Protein AF-A0A838EEY4-F1 (afdb_monomer)

Nearest PDB structures (foldseek):
  3kzc-assembly1_A  TM=4.307E-01  e=9.245E-01  Xanthomonas campestris pv. campestris str. ATCC 33913
  1xw8-assembly1_A-2  TM=2.818E-01  e=2.802E+00  Escherichia coli

Radius of gyration: 20.47 Å; Cα contacts (8 Å, |Δi|>4): 820; chains: 1; bounding box: 54×40×60 Å

Structure (mmCIF, N/CA/C/O backbone):
data_AF-A0A838EEY4-F1
#
_entry.id   AF-A0A838EEY4-F1
#
loop_
_atom_site.group_PDB
_atom_site.id
_atom_site.type_symbol
_atom_site.label_atom_id
_atom_site.label_alt_id
_atom_site.label_comp_id
_atom_site.label_asym_id
_atom_site.label_entity_id
_atom_site.label_seq_id
_atom_site.pdbx_PDB_ins_code
_atom_site.Cartn_x
_atom_site.Cartn_y
_atom_site.Cartn_z
_atom_site.occupancy
_atom_site.B_iso_or_equiv
_atom_site.auth_seq_id
_atom_site.auth_comp_id
_atom_site.auth_asym_id
_atom_site.auth_atom_id
_atom_site.pdbx_PDB_model_num
ATOM 1 N N . MET A 1 1 ? -8.407 14.289 23.087 1.00 26.11 1 MET A N 1
ATOM 2 C CA . MET A 1 1 ? -9.103 13.264 23.896 1.00 26.11 1 MET A CA 1
ATOM 3 C C . MET A 1 1 ? -9.231 12.006 23.055 1.00 26.11 1 MET A C 1
ATOM 5 O O . MET A 1 1 ? -9.916 12.038 22.039 1.00 26.11 1 MET A O 1
ATOM 9 N N . LEU A 1 2 ? -8.521 10.939 23.424 1.00 30.92 2 LEU A N 1
ATOM 10 C CA . LEU A 1 2 ? -8.690 9.616 22.824 1.00 30.92 2 LEU A CA 1
ATOM 11 C C . LEU A 1 2 ? -10.048 9.083 23.293 1.00 30.92 2 LEU A C 1
ATOM 13 O O . LEU A 1 2 ? -10.166 8.633 24.428 1.00 30.92 2 LEU A O 1
ATOM 17 N N . GLY A 1 3 ? -11.086 9.227 22.466 1.00 36.06 3 GLY A N 1
ATOM 18 C CA . GLY A 1 3 ? -12.377 8.601 22.741 1.00 36.06 3 GLY A CA 1
ATOM 19 C C . GLY A 1 3 ? -12.169 7.103 22.946 1.00 36.06 3 GLY A C 1
ATOM 20 O O . GLY A 1 3 ? -11.473 6.467 22.152 1.00 36.06 3 GLY A O 1
ATOM 21 N N . THR A 1 4 ? -12.720 6.561 24.029 1.00 39.78 4 THR A N 1
ATOM 22 C CA . THR A 1 4 ? -12.749 5.121 24.285 1.00 39.78 4 THR A CA 1
ATOM 23 C C . THR A 1 4 ? -13.352 4.437 23.062 1.00 39.78 4 THR A C 1
ATOM 25 O O . THR A 1 4 ? -14.473 4.759 22.664 1.00 39.78 4 THR A O 1
ATOM 28 N N . ARG A 1 5 ? -12.575 3.565 22.409 1.00 52.69 5 ARG A N 1
ATOM 29 C CA . ARG A 1 5 ? -13.088 2.743 21.310 1.00 52.69 5 ARG A CA 1
ATOM 30 C C . ARG A 1 5 ? -14.235 1.885 21.864 1.00 52.69 5 ARG A C 1
ATOM 32 O O . ARG A 1 5 ? -14.107 1.429 22.999 1.00 52.69 5 ARG A O 1
ATOM 39 N N . PRO A 1 6 ? -15.343 1.717 21.126 1.00 57.81 6 PRO A N 1
ATOM 40 C CA . PRO A 1 6 ? -16.429 0.849 21.564 1.00 57.81 6 PRO A CA 1
ATOM 41 C C . PRO A 1 6 ? -15.918 -0.582 21.779 1.00 57.81 6 PRO A C 1
ATOM 43 O O . PRO A 1 6 ? -14.973 -1.009 21.116 1.00 57.81 6 PRO A O 1
ATOM 46 N N . ASP A 1 7 ? -16.557 -1.321 22.689 1.00 64.19 7 ASP A N 1
ATOM 47 C CA . ASP A 1 7 ? -16.188 -2.709 23.013 1.00 64.19 7 ASP A CA 1
ATOM 48 C C . ASP A 1 7 ? -16.357 -3.664 21.815 1.00 64.19 7 ASP A C 1
ATOM 50 O O . ASP A 1 7 ? -15.812 -4.765 21.797 1.00 64.19 7 ASP A O 1
ATOM 54 N N . THR A 1 8 ? -17.129 -3.267 20.801 1.00 78.31 8 THR A N 1
ATOM 55 C CA . THR A 1 8 ? -17.338 -4.008 19.552 1.00 78.31 8 THR A CA 1
ATOM 56 C C . THR A 1 8 ? -17.233 -3.041 18.377 1.00 78.31 8 THR A C 1
ATOM 58 O O . THR A 1 8 ? -17.878 -1.993 18.385 1.00 78.31 8 THR A O 1
ATOM 61 N N . ASP A 1 9 ? -16.387 -3.369 17.398 1.00 86.19 9 ASP A N 1
ATOM 62 C CA . ASP A 1 9 ? -16.209 -2.568 16.179 1.00 86.19 9 ASP A CA 1
ATOM 63 C C . ASP A 1 9 ? -17.251 -2.932 15.108 1.00 86.19 9 ASP A C 1
ATOM 65 O O . ASP A 1 9 ? -17.908 -3.972 15.180 1.00 86.19 9 ASP A O 1
ATOM 69 N N . THR A 1 10 ? -17.381 -2.098 14.081 1.00 95.31 10 THR A N 1
ATOM 70 C CA . THR A 1 10 ? -18.202 -2.387 12.900 1.00 95.31 10 THR A CA 1
ATOM 71 C C . THR A 1 10 ? -17.293 -2.592 11.697 1.00 95.31 10 THR A C 1
ATOM 73 O O . THR A 1 10 ? -16.528 -1.697 11.336 1.00 95.31 10 THR A O 1
ATOM 76 N N . ILE A 1 11 ? -17.391 -3.762 11.063 1.00 97.62 11 ILE A N 1
ATOM 77 C CA . ILE A 1 11 ? -16.698 -4.066 9.810 1.00 97.62 11 ILE A CA 1
ATOM 78 C C . ILE A 1 11 ? -17.708 -4.063 8.669 1.00 97.62 11 ILE A C 1
ATOM 80 O O . ILE A 1 11 ? -18.574 -4.933 8.593 1.00 97.62 11 ILE A O 1
ATOM 84 N N . ALA A 1 12 ? -17.577 -3.099 7.768 1.00 98.31 12 ALA A N 1
ATOM 85 C CA . ALA A 1 12 ? -18.388 -3.014 6.564 1.00 98.31 12 ALA A CA 1
ATOM 86 C C . ALA A 1 12 ? -17.716 -3.752 5.405 1.00 98.31 12 ALA A C 1
ATOM 88 O O . ALA A 1 12 ? -16.513 -3.599 5.181 1.00 98.31 12 ALA A O 1
ATOM 89 N N . ILE A 1 13 ? -18.492 -4.539 4.662 1.00 98.38 13 ILE A N 1
ATOM 90 C CA . ILE A 1 13 ? -18.047 -5.248 3.459 1.00 98.38 13 ILE A CA 1
ATOM 91 C C . ILE A 1 13 ? -18.975 -4.858 2.310 1.00 98.38 13 ILE A C 1
ATOM 93 O O . ILE A 1 13 ? -20.193 -4.962 2.428 1.00 98.38 13 ILE A O 1
ATOM 97 N N . THR A 1 14 ? -18.413 -4.407 1.190 1.00 98.25 14 THR A N 1
ATOM 98 C CA . THR A 1 14 ? -19.191 -3.985 0.012 1.00 98.25 14 THR A CA 1
ATOM 99 C C . THR A 1 14 ? -18.529 -4.474 -1.273 1.00 98.25 14 THR A C 1
ATOM 101 O O . THR A 1 14 ? -17.308 -4.395 -1.421 1.00 98.25 14 THR A O 1
ATOM 104 N N . ARG A 1 15 ? -19.319 -4.987 -2.218 1.00 98.19 15 ARG A N 1
ATOM 105 C CA . ARG A 1 15 ? -18.861 -5.393 -3.551 1.00 98.19 15 ARG A CA 1
ATOM 106 C C . ARG A 1 15 ? -18.665 -4.176 -4.451 1.00 98.19 15 ARG A C 1
ATOM 108 O O . ARG A 1 15 ? -19.440 -3.228 -4.399 1.00 98.19 15 ARG A O 1
ATOM 115 N N . THR A 1 16 ? -17.659 -4.236 -5.322 1.00 97.69 16 THR A N 1
ATOM 116 C CA . THR A 1 16 ? -17.300 -3.143 -6.253 1.00 97.69 16 THR A CA 1
ATOM 117 C C . THR A 1 16 ? -17.858 -3.328 -7.665 1.00 97.69 16 THR A C 1
ATOM 119 O O . THR A 1 16 ? -17.325 -2.760 -8.616 1.00 97.69 16 THR A O 1
ATOM 122 N N . PHE A 1 17 ? -18.891 -4.158 -7.834 1.00 96.00 17 PHE A N 1
ATOM 123 C CA . PHE A 1 17 ? -19.414 -4.532 -9.155 1.00 96.00 17 PHE A CA 1
ATOM 124 C C . PHE A 1 17 ? -20.010 -3.362 -9.946 1.00 96.00 17 PHE A C 1
ATOM 126 O O . PHE A 1 17 ? -20.038 -3.401 -11.172 1.00 96.00 17 PHE A O 1
ATOM 133 N N . ASP A 1 18 ? -20.482 -2.336 -9.250 1.00 95.25 18 ASP A N 1
ATOM 134 C CA . ASP A 1 18 ? -21.030 -1.099 -9.804 1.00 95.25 18 ASP A CA 1
ATOM 135 C C . ASP A 1 18 ? -20.002 0.041 -9.877 1.00 95.25 18 ASP A C 1
ATOM 137 O O . ASP A 1 18 ? -20.322 1.140 -10.320 1.00 95.25 18 ASP A O 1
ATOM 141 N N . GLY A 1 19 ? -18.753 -0.231 -9.492 1.00 97.62 19 GLY A N 1
ATOM 142 C CA . GLY A 1 19 ? -17.662 0.733 -9.475 1.00 97.62 19 GLY A CA 1
ATOM 143 C C . GLY A 1 19 ? -17.020 0.862 -8.097 1.00 97.62 19 GLY A C 1
ATOM 144 O O . GLY A 1 19 ? -17.647 0.675 -7.058 1.00 97.62 19 GLY A O 1
ATOM 145 N N . ILE A 1 20 ? -15.727 1.192 -8.087 1.00 98.31 20 ILE A N 1
ATOM 146 C CA . ILE A 1 20 ? -14.964 1.363 -6.842 1.00 98.31 20 ILE A CA 1
ATOM 147 C C . ILE A 1 20 ? -15.422 2.620 -6.087 1.00 98.31 20 ILE A C 1
ATOM 149 O O . ILE A 1 20 ? -15.474 2.589 -4.863 1.00 98.31 20 ILE A O 1
ATOM 153 N N . GLU A 1 21 ? -15.763 3.700 -6.799 1.00 98.50 21 GLU A N 1
ATOM 154 C CA . GLU A 1 21 ? -16.207 4.966 -6.191 1.00 98.50 21 GLU A CA 1
ATOM 155 C C . GLU A 1 21 ? -17.541 4.784 -5.451 1.00 98.50 21 GLU A C 1
ATOM 157 O O . GLU A 1 21 ? -17.619 5.031 -4.251 1.00 98.50 21 GLU A O 1
ATOM 162 N N . GLU A 1 22 ? -18.552 4.222 -6.121 1.00 98.31 22 GLU A N 1
ATOM 163 C CA . GLU A 1 22 ? -19.868 3.945 -5.525 1.00 98.31 22 GLU A CA 1
ATOM 164 C C . GLU A 1 22 ? -19.777 3.000 -4.318 1.00 98.31 22 GLU A C 1
ATOM 166 O O . GLU A 1 22 ? -20.381 3.236 -3.268 1.00 98.31 22 GLU A O 1
ATOM 171 N N . ALA A 1 23 ? -18.961 1.948 -4.428 1.00 98.50 23 ALA A N 1
ATOM 172 C CA . ALA A 1 23 ? -18.701 1.044 -3.316 1.00 98.50 23 ALA A CA 1
ATOM 173 C C . ALA A 1 23 ? -17.997 1.738 -2.141 1.00 98.50 23 ALA A C 1
ATOM 175 O O . ALA A 1 23 ? -18.271 1.405 -0.987 1.00 98.50 23 ALA A O 1
ATOM 176 N N . ALA A 1 24 ? -17.107 2.698 -2.410 1.00 98.62 24 ALA A N 1
ATOM 177 C CA . ALA A 1 24 ? -16.417 3.455 -1.374 1.00 98.62 24 ALA A CA 1
ATOM 178 C C . ALA A 1 24 ? -17.385 4.363 -0.598 1.00 98.62 24 ALA A C 1
ATOM 180 O O . ALA A 1 24 ? -17.347 4.356 0.632 1.00 98.62 24 ALA A O 1
ATOM 181 N N . HIS A 1 25 ? -18.298 5.068 -1.274 1.00 98.31 25 HIS A N 1
ATOM 182 C CA . HIS A 1 25 ? -19.333 5.864 -0.599 1.00 98.31 25 HIS A CA 1
ATOM 183 C C . HIS A 1 25 ? -20.203 4.991 0.316 1.00 98.31 25 HIS A C 1
ATOM 185 O O . HIS A 1 25 ? -20.358 5.289 1.501 1.00 98.31 25 HIS A O 1
ATOM 191 N N . ARG A 1 26 ? -20.681 3.842 -0.184 1.00 98.12 26 ARG A N 1
ATOM 192 C CA . ARG A 1 26 ? -21.495 2.910 0.614 1.00 98.12 26 ARG A CA 1
ATOM 193 C C . ARG A 1 26 ? -20.750 2.319 1.803 1.00 98.12 26 ARG A C 1
ATOM 195 O O . ARG A 1 26 ? -21.304 2.261 2.897 1.00 98.12 26 ARG A O 1
ATOM 202 N N . VAL A 1 27 ? -19.509 1.862 1.616 1.00 98.44 27 VAL A N 1
ATOM 203 C CA . VAL A 1 27 ? -18.754 1.230 2.710 1.00 98.44 27 VAL A CA 1
ATOM 204 C C . VAL A 1 27 ? -18.425 2.246 3.811 1.00 98.44 27 VAL A C 1
ATOM 206 O O . VAL A 1 27 ? -18.395 1.889 4.987 1.00 98.44 27 VAL A O 1
ATOM 209 N N . ILE A 1 28 ? -18.238 3.522 3.448 1.00 98.44 28 ILE A N 1
ATOM 210 C CA . ILE A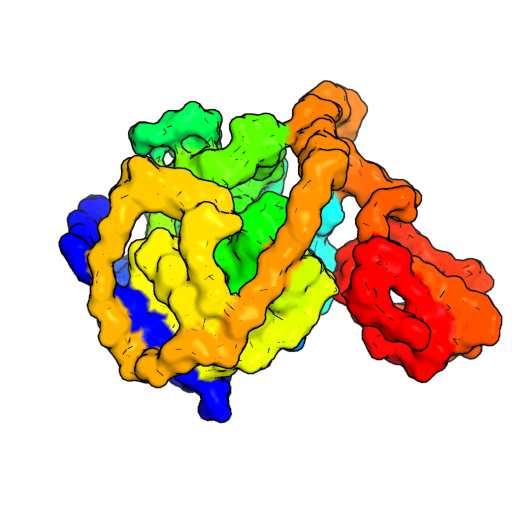 1 28 ? -18.068 4.636 4.388 1.00 98.44 28 ILE A CA 1
ATOM 211 C C . ILE A 1 28 ? -19.387 4.954 5.101 1.00 98.44 28 ILE A C 1
ATOM 213 O O . ILE A 1 28 ? -19.389 5.141 6.315 1.00 98.44 28 ILE A O 1
ATOM 217 N N . GLU A 1 29 ? -20.520 4.975 4.401 1.00 97.81 29 GLU A N 1
ATOM 218 C CA . GLU A 1 29 ? -21.838 5.163 5.021 1.00 97.81 29 GLU A CA 1
ATOM 219 C C . GLU A 1 29 ? -22.140 4.061 6.052 1.00 97.81 29 GLU A C 1
ATOM 221 O O . GLU A 1 29 ? -22.524 4.352 7.187 1.00 97.81 29 GLU A O 1
ATOM 226 N N . GLN A 1 30 ? -21.867 2.800 5.705 1.00 97.12 30 GLN A N 1
ATOM 227 C CA . GLN A 1 30 ? -22.116 1.621 6.544 1.00 97.12 30 GLN A CA 1
ATOM 228 C C . GLN A 1 30 ? -21.357 1.626 7.882 1.00 97.12 30 GLN A C 1
ATOM 230 O O . GLN A 1 30 ? -21.828 1.029 8.848 1.00 97.12 30 GLN A O 1
ATOM 235 N N . ILE A 1 31 ? -20.214 2.312 7.973 1.00 95.31 31 ILE A N 1
ATOM 236 C CA . ILE A 1 31 ? -19.455 2.469 9.229 1.00 95.31 31 ILE A CA 1
ATOM 237 C C . ILE A 1 31 ? -19.803 3.759 10.002 1.00 95.31 31 ILE A C 1
ATOM 239 O O . ILE A 1 31 ? -19.062 4.165 10.905 1.00 95.31 31 ILE A O 1
ATOM 243 N N . GLY A 1 32 ? -20.897 4.432 9.632 1.00 94.94 32 GLY A N 1
ATOM 244 C CA . GLY A 1 32 ? -21.378 5.662 10.267 1.00 94.94 32 GLY A CA 1
ATOM 245 C C . GLY A 1 32 ? -20.990 6.959 9.550 1.00 94.94 32 GLY A C 1
ATOM 246 O O . GLY A 1 32 ? -21.080 8.030 10.153 1.00 94.94 32 GLY A O 1
ATOM 247 N N . GLY A 1 33 ? -20.543 6.883 8.295 1.00 97.12 33 GLY A N 1
ATOM 248 C CA . GLY A 1 33 ? -20.210 8.037 7.456 1.00 97.12 33 GLY A CA 1
ATOM 249 C C . GLY A 1 33 ? -18.876 8.705 7.801 1.00 97.12 33 GLY A C 1
ATOM 250 O O . GLY A 1 33 ? -18.342 8.566 8.908 1.00 97.12 33 GLY A O 1
ATOM 251 N N . MET A 1 34 ? -18.337 9.483 6.859 1.00 98.25 34 MET A N 1
ATOM 252 C CA . MET A 1 34 ? -17.038 10.146 7.021 1.00 98.25 34 MET A CA 1
ATOM 253 C C . MET A 1 34 ? -17.031 11.183 8.154 1.00 98.25 34 MET A C 1
ATOM 255 O O . MET A 1 34 ? -16.027 11.319 8.851 1.00 98.25 34 MET A O 1
ATOM 259 N N . GLU A 1 35 ? -18.161 11.834 8.445 1.00 97.62 35 GLU A N 1
ATOM 260 C CA . GLU A 1 35 ? -18.272 12.803 9.548 1.00 97.62 35 GLU A CA 1
ATOM 261 C C . GLU A 1 35 ? -17.915 12.170 10.902 1.00 97.62 35 GLU A C 1
ATOM 263 O O . GLU A 1 35 ? -17.214 12.763 11.728 1.00 97.62 35 GLU A O 1
ATOM 268 N N . SER A 1 36 ? -18.301 10.906 11.107 1.00 95.94 36 SER A N 1
ATOM 269 C CA . SER A 1 36 ? -17.967 10.158 12.321 1.00 95.94 36 SER A CA 1
ATOM 270 C C . SER A 1 36 ? -16.464 9.864 12.448 1.00 95.94 36 SER A C 1
ATOM 272 O O . SER A 1 36 ? -15.983 9.534 13.538 1.00 95.94 36 SER A O 1
ATOM 274 N N . VAL A 1 37 ? -15.705 9.937 11.348 1.00 96.88 37 VAL A N 1
ATOM 275 C CA . VAL A 1 37 ? -14.238 9.808 11.287 1.00 96.88 37 VAL A CA 1
ATOM 276 C C . VAL A 1 37 ? -13.584 11.172 11.477 1.00 96.88 37 VAL A C 1
ATOM 278 O O . VAL A 1 37 ? -12.730 11.312 12.351 1.00 96.88 37 VAL A O 1
ATOM 281 N N . ILE A 1 38 ? -14.017 12.177 10.711 1.00 97.69 38 ILE A N 1
ATOM 282 C CA . ILE A 1 38 ? -13.452 13.530 10.714 1.00 97.69 38 ILE A CA 1
ATOM 283 C C . ILE A 1 38 ? -13.626 14.204 12.072 1.00 97.69 38 ILE A C 1
ATOM 285 O O . ILE A 1 38 ? -12.642 14.677 12.653 1.00 97.69 38 ILE A O 1
ATOM 289 N N . ARG A 1 39 ? -14.844 14.179 12.628 1.00 94.69 39 ARG A N 1
ATOM 290 C CA . ARG A 1 39 ? -15.184 14.759 13.939 1.00 94.69 39 ARG A CA 1
ATOM 291 C C . ARG A 1 39 ? -14.671 16.200 14.079 1.00 94.69 39 ARG A C 1
ATOM 293 O O . ARG A 1 39 ? -13.987 16.522 15.054 1.00 94.69 39 ARG A O 1
ATOM 300 N N . GLY A 1 40 ? -14.930 17.029 13.066 1.00 94.44 40 GLY A N 1
ATOM 301 C CA . GLY A 1 40 ? -14.505 18.433 13.003 1.00 94.44 40 GLY A CA 1
ATOM 302 C C . GLY A 1 40 ? -13.001 18.683 12.813 1.00 94.44 40 GLY A C 1
ATOM 303 O O . GLY A 1 40 ? -12.562 19.828 12.928 1.00 94.44 40 GLY A O 1
ATOM 304 N N . ALA A 1 41 ? -12.187 17.653 12.550 1.00 96.69 41 ALA A N 1
ATOM 305 C CA . ALA A 1 41 ? -10.787 17.853 12.182 1.00 96.69 41 ALA A CA 1
ATOM 306 C C . ALA A 1 41 ? -10.683 18.613 10.853 1.00 96.69 41 ALA A C 1
ATOM 308 O O . ALA A 1 41 ? -11.448 18.369 9.927 1.00 96.69 41 ALA A O 1
ATOM 309 N N . LYS A 1 42 ? -9.704 19.513 10.737 1.00 97.88 42 LYS A N 1
ATOM 310 C CA . LYS A 1 42 ? -9.521 20.328 9.523 1.00 97.88 42 LYS A CA 1
ATOM 311 C C . LYS A 1 42 ? -8.866 19.574 8.371 1.00 97.88 42 LYS A C 1
ATOM 313 O O . LYS A 1 42 ? -8.890 20.052 7.244 1.00 97.88 42 LYS A O 1
ATOM 318 N N . MET A 1 43 ? -8.226 18.444 8.657 1.00 98.19 43 MET A N 1
ATOM 319 C CA . MET A 1 43 ? -7.449 17.686 7.683 1.00 98.19 43 MET A CA 1
ATOM 320 C C . MET A 1 43 ? -7.574 16.189 7.952 1.00 98.19 43 MET A C 1
ATOM 322 O O . MET A 1 43 ? -7.623 15.758 9.111 1.00 98.19 43 MET A O 1
ATOM 326 N N . ALA A 1 44 ? -7.540 15.401 6.882 1.00 98.75 44 ALA A N 1
ATOM 327 C CA . ALA A 1 44 ? -7.369 13.959 6.948 1.00 98.75 44 ALA A CA 1
ATOM 328 C C . ALA A 1 44 ? -6.199 13.530 6.063 1.00 98.75 44 ALA A C 1
ATOM 330 O O . ALA A 1 44 ? -6.169 13.795 4.861 1.00 98.75 44 ALA A O 1
ATOM 331 N N . VAL A 1 45 ? -5.234 12.843 6.666 1.00 98.81 45 VAL A N 1
ATOM 332 C CA . VAL A 1 45 ? -4.136 12.205 5.955 1.00 98.81 45 VAL A CA 1
ATOM 333 C C . VAL A 1 45 ? -4.626 10.892 5.357 1.00 98.81 45 VAL A C 1
ATOM 335 O O . VAL A 1 45 ? -5.010 9.970 6.077 1.00 98.81 45 VAL A O 1
ATOM 338 N N . LEU A 1 46 ? -4.575 10.810 4.033 1.00 98.81 46 LEU A N 1
ATOM 339 C CA . LEU A 1 46 ? -4.847 9.622 3.244 1.00 98.81 46 LEU A CA 1
ATOM 340 C C . LEU A 1 46 ? -3.537 8.861 3.052 1.00 98.81 46 LEU A C 1
ATOM 342 O O . LEU A 1 46 ? -2.598 9.354 2.418 1.00 98.81 46 LEU A O 1
ATOM 346 N N . LYS A 1 47 ? -3.479 7.650 3.601 1.00 98.50 47 LYS A N 1
ATOM 347 C CA . LYS A 1 47 ? -2.338 6.745 3.484 1.00 98.50 47 LYS A CA 1
ATOM 348 C C . LYS A 1 47 ? -2.674 5.599 2.522 1.00 98.50 47 LYS A C 1
ATOM 350 O O . LYS A 1 47 ? -3.158 4.564 2.985 1.00 98.50 47 LYS A O 1
ATOM 355 N N . PRO A 1 48 ? -2.416 5.739 1.206 1.00 98.12 48 PRO A N 1
ATOM 356 C CA . PRO A 1 48 ? -2.537 4.633 0.255 1.00 98.12 48 PRO A CA 1
ATOM 357 C C . PRO A 1 48 ? -1.488 3.541 0.524 1.00 98.12 48 PRO A C 1
ATOM 359 O O . PRO A 1 48 ? -0.845 3.517 1.572 1.00 98.12 48 PRO A O 1
ATOM 362 N N . ASN A 1 49 ? -1.350 2.590 -0.391 1.00 97.19 49 ASN A N 1
ATOM 363 C CA . ASN A 1 49 ? -0.290 1.592 -0.429 1.00 97.19 49 ASN A CA 1
ATOM 364 C C . ASN A 1 49 ? 0.462 1.742 -1.751 1.00 97.19 49 ASN A C 1
ATOM 366 O O . ASN A 1 49 ? 0.158 1.046 -2.716 1.00 97.19 49 ASN A O 1
ATOM 370 N N . PHE A 1 50 ? 1.437 2.648 -1.823 1.00 95.62 50 PHE A N 1
ATOM 371 C CA . PHE A 1 50 ? 2.294 2.804 -3.009 1.00 95.62 50 PHE A CA 1
ATOM 372 C C . PHE A 1 50 ? 3.652 2.144 -2.792 1.00 95.62 50 PHE A C 1
ATOM 374 O O . PHE A 1 50 ? 4.686 2.800 -2.796 1.00 95.62 50 PHE A O 1
ATOM 381 N N . VAL A 1 51 ? 3.657 0.822 -2.590 1.00 91.50 51 VAL A N 1
ATOM 382 C CA . VAL A 1 51 ? 4.891 0.055 -2.329 1.00 91.50 51 VAL A CA 1
ATOM 383 C C . VAL A 1 51 ? 5.969 0.257 -3.405 1.00 91.50 51 VAL A C 1
ATOM 385 O O . VAL A 1 51 ? 7.153 0.243 -3.082 1.00 91.50 51 VAL A O 1
ATOM 388 N N . ALA A 1 52 ? 5.557 0.438 -4.662 1.00 92.56 52 ALA A N 1
ATOM 389 C CA . ALA A 1 52 ? 6.400 0.669 -5.829 1.00 92.56 52 ALA A CA 1
ATOM 390 C C . ALA A 1 52 ? 5.561 1.279 -6.963 1.00 92.56 52 ALA A C 1
ATOM 392 O O . ALA A 1 52 ? 4.330 1.271 -6.896 1.00 92.56 52 ALA A O 1
ATOM 393 N N . GLY A 1 53 ? 6.210 1.724 -8.042 1.00 92.50 53 GLY A N 1
ATOM 394 C CA . GLY A 1 53 ? 5.548 2.222 -9.253 1.00 92.50 53 GLY A CA 1
ATOM 395 C C . GLY A 1 53 ? 4.861 1.124 -10.074 1.00 92.50 53 GLY A C 1
ATOM 396 O O . GLY A 1 53 ? 5.257 0.871 -11.204 1.00 92.50 53 GLY A O 1
ATOM 397 N N . ARG A 1 54 ? 3.865 0.426 -9.522 1.00 90.44 54 ARG A N 1
ATOM 398 C CA . ARG A 1 54 ? 3.025 -0.545 -10.246 1.00 90.44 54 ARG A CA 1
ATOM 399 C C . ARG A 1 54 ? 1.571 -0.106 -10.203 1.00 90.44 54 ARG A C 1
ATOM 401 O O . ARG A 1 54 ? 1.076 0.220 -9.131 1.00 90.44 54 ARG A O 1
ATOM 408 N N . ASN A 1 55 ? 0.898 -0.126 -11.348 1.00 87.69 55 ASN A N 1
ATOM 409 C CA . ASN A 1 55 ? -0.499 0.293 -11.472 1.00 87.69 55 ASN A CA 1
ATOM 410 C C . ASN A 1 55 ? -1.422 -0.519 -10.534 1.00 87.69 55 ASN A C 1
ATOM 412 O O . ASN A 1 55 ? -1.235 -1.728 -10.379 1.00 87.69 55 ASN A O 1
ATOM 416 N N . GLY A 1 56 ? -2.440 0.120 -9.949 1.00 89.06 56 GLY A N 1
ATOM 417 C CA . GLY A 1 56 ? -3.426 -0.537 -9.081 1.00 89.06 56 GLY A CA 1
ATOM 418 C C . GLY A 1 56 ? -4.157 -1.712 -9.744 1.00 89.06 56 GLY A C 1
ATOM 419 O O . GLY A 1 56 ? -4.508 -2.679 -9.076 1.00 89.06 56 GLY A O 1
ATOM 420 N N . ALA A 1 57 ? -4.258 -1.730 -11.077 1.00 91.56 57 ALA A N 1
ATOM 421 C CA . ALA A 1 57 ? -4.791 -2.854 -11.847 1.00 91.56 57 ALA A CA 1
ATOM 422 C C . ALA A 1 57 ? -4.015 -4.177 -11.662 1.00 91.56 57 ALA A C 1
ATOM 424 O O . ALA A 1 57 ? -4.535 -5.242 -12.009 1.00 91.56 57 ALA A O 1
ATOM 425 N N . THR A 1 58 ? -2.787 -4.137 -11.124 1.00 91.50 58 THR A N 1
ATOM 426 C CA . THR A 1 58 ? -1.995 -5.334 -10.786 1.00 91.50 58 THR A CA 1
ATOM 427 C C . THR A 1 58 ? -2.249 -5.843 -9.364 1.00 91.50 58 THR A C 1
ATOM 429 O O . THR A 1 58 ? -1.672 -6.861 -8.982 1.00 91.50 58 THR A O 1
ATOM 432 N N . GLY A 1 59 ? -3.037 -5.120 -8.560 1.00 93.31 59 GLY A N 1
ATOM 433 C CA . GLY A 1 59 ? -3.233 -5.381 -7.132 1.00 93.31 59 GLY A CA 1
ATOM 434 C C . GLY A 1 59 ? -2.009 -5.082 -6.266 1.00 93.31 59 GLY A C 1
ATOM 435 O O . GLY A 1 59 ? -1.897 -5.567 -5.140 1.00 93.31 59 GLY A O 1
ATOM 436 N N . SER A 1 60 ? -1.055 -4.307 -6.792 1.00 92.50 60 SER A N 1
ATOM 437 C CA . SER A 1 60 ? 0.153 -3.919 -6.055 1.00 92.50 60 SER A CA 1
ATOM 438 C C . SER A 1 60 ? -0.027 -2.598 -5.309 1.00 92.50 60 SER A C 1
ATOM 440 O O . SER A 1 60 ? 0.626 -2.401 -4.283 1.00 92.50 60 SER A O 1
ATOM 442 N N . THR A 1 61 ? -0.891 -1.707 -5.793 1.00 95.88 61 THR A N 1
ATOM 443 C CA . THR A 1 61 ? -1.113 -0.376 -5.218 1.00 95.88 61 THR A CA 1
ATOM 444 C C . THR A 1 61 ? -2.591 -0.028 -5.121 1.00 95.88 61 THR A C 1
ATOM 446 O O . THR A 1 61 ? -3.416 -0.633 -5.801 1.00 95.88 61 THR A O 1
ATOM 449 N N . THR A 1 62 ? -2.925 0.900 -4.224 1.00 97.56 62 THR A N 1
ATOM 450 C CA . THR A 1 62 ? -4.306 1.352 -4.004 1.00 97.56 62 THR A CA 1
ATOM 451 C C . THR A 1 62 ? -4.867 1.993 -5.267 1.00 97.56 62 THR A C 1
ATOM 453 O O . THR A 1 62 ? -4.188 2.798 -5.909 1.00 97.56 62 THR A O 1
ATOM 456 N N . SER A 1 63 ? -6.115 1.675 -5.600 1.00 97.12 63 SER A N 1
ATOM 457 C CA . SER A 1 63 ? -6.826 2.283 -6.716 1.00 97.12 63 SER A CA 1
ATOM 458 C C . SER A 1 63 ? -7.009 3.790 -6.521 1.00 97.12 63 SER A C 1
ATOM 460 O O . SER A 1 63 ? -7.438 4.259 -5.464 1.00 97.12 63 SER A O 1
ATOM 462 N N . PHE A 1 64 ? -6.750 4.558 -7.580 1.00 98.19 64 PHE A N 1
ATOM 463 C CA . PHE A 1 64 ? -7.053 5.990 -7.620 1.00 98.19 64 PHE A CA 1
ATOM 464 C C . PHE A 1 64 ? -8.556 6.272 -7.508 1.00 98.19 64 PHE A C 1
ATOM 466 O O . PHE A 1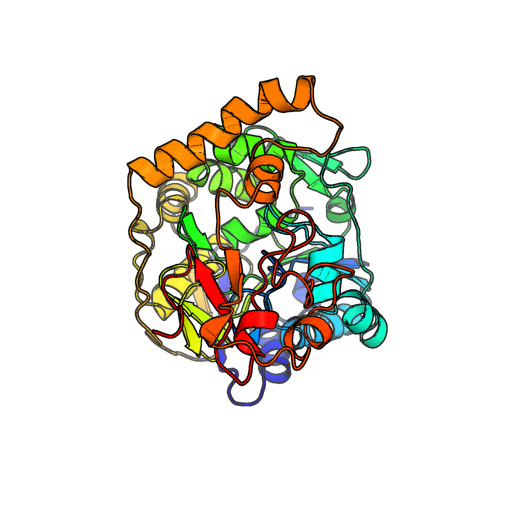 64 ? -8.926 7.291 -6.939 1.00 98.19 64 PHE A O 1
ATOM 473 N N . ALA A 1 65 ? -9.417 5.349 -7.949 1.00 98.44 65 ALA A N 1
ATOM 474 C CA . ALA A 1 65 ? -10.863 5.475 -7.775 1.00 98.44 65 ALA A CA 1
ATOM 475 C C . ALA A 1 65 ? -11.258 5.456 -6.285 1.00 98.44 65 ALA A C 1
ATOM 477 O O . ALA A 1 65 ? -12.014 6.309 -5.832 1.00 98.44 65 ALA A O 1
ATOM 478 N N . LEU A 1 66 ? -10.671 4.550 -5.490 1.00 98.69 66 LEU A N 1
ATOM 479 C CA . LEU A 1 66 ? -10.896 4.531 -4.039 1.00 98.69 66 LEU A CA 1
ATOM 480 C C . LEU A 1 66 ? -10.375 5.817 -3.388 1.00 98.69 66 LEU A C 1
ATOM 482 O O . LEU A 1 66 ? -11.060 6.432 -2.576 1.00 98.69 66 LEU A O 1
ATOM 486 N N . LEU A 1 67 ? -9.160 6.233 -3.752 1.00 98.62 67 LEU A N 1
ATOM 487 C CA . LEU A 1 67 ? -8.541 7.438 -3.204 1.00 98.62 67 LEU A CA 1
ATOM 488 C C . LEU A 1 67 ? -9.363 8.703 -3.513 1.00 98.62 67 LEU A C 1
ATOM 490 O O . LEU A 1 67 ? -9.501 9.558 -2.640 1.00 98.62 67 LEU A O 1
ATOM 494 N N . LYS A 1 68 ? -9.931 8.794 -4.722 1.00 98.81 68 LYS A N 1
ATOM 495 C CA . LYS A 1 68 ? -10.819 9.880 -5.155 1.00 98.81 68 LYS A CA 1
ATOM 496 C C . LYS A 1 68 ? -12.084 9.942 -4.302 1.00 98.81 68 LYS A C 1
ATOM 498 O O . LYS A 1 68 ? -12.325 10.975 -3.684 1.00 98.81 68 LYS A O 1
ATOM 503 N N . ALA A 1 69 ? -12.822 8.836 -4.196 1.00 98.81 69 ALA A N 1
ATOM 504 C CA . ALA A 1 69 ? -14.064 8.790 -3.423 1.00 98.81 69 ALA A CA 1
ATOM 505 C C . ALA A 1 69 ? -13.837 9.121 -1.937 1.00 98.81 69 ALA A C 1
ATOM 507 O O . ALA A 1 69 ? -14.573 9.902 -1.339 1.00 98.81 69 ALA A O 1
ATOM 508 N N . VAL A 1 70 ? -12.749 8.615 -1.344 1.00 98.88 70 VAL A N 1
ATOM 509 C CA . VAL A 1 70 ? -12.373 8.956 0.039 1.00 98.88 70 VAL A CA 1
ATOM 510 C C . VAL A 1 70 ? -12.053 10.446 0.182 1.00 98.88 70 VAL A C 1
ATOM 512 O O . VAL A 1 70 ? -12.469 11.071 1.155 1.00 98.88 70 VAL A O 1
ATOM 515 N N . ALA A 1 71 ? -11.325 11.041 -0.765 1.00 98.81 71 ALA A N 1
ATOM 516 C CA . ALA A 1 71 ? -11.012 12.467 -0.732 1.00 98.81 71 ALA A CA 1
ATOM 517 C C . ALA A 1 71 ? -12.260 13.355 -0.898 1.00 98.81 71 ALA A C 1
ATOM 519 O O . ALA A 1 71 ? -12.339 14.420 -0.284 1.00 98.81 71 ALA A O 1
ATOM 520 N N . GLU A 1 72 ? -13.229 12.928 -1.709 1.00 98.75 72 GLU A N 1
ATOM 521 C CA . GLU A 1 72 ? -14.530 13.588 -1.868 1.00 98.75 72 GLU A CA 1
ATOM 522 C C . GLU A 1 72 ? -15.328 13.571 -0.558 1.00 98.75 72 GLU A C 1
ATOM 524 O O . GLU A 1 72 ? -15.782 14.627 -0.119 1.00 98.75 72 GLU A O 1
ATOM 529 N N . GLU A 1 73 ? -15.401 12.424 0.120 1.00 98.75 73 GLU A N 1
ATOM 530 C CA . GLU A 1 73 ? -16.043 12.277 1.435 1.00 98.75 73 GLU A CA 1
ATOM 531 C C . GLU A 1 73 ? -15.383 13.153 2.513 1.00 98.75 73 GLU A C 1
ATOM 533 O O . GLU A 1 73 ? -16.059 13.848 3.272 1.00 98.75 73 GLU A O 1
ATOM 538 N N . VAL A 1 74 ? -14.046 13.182 2.566 1.00 98.81 74 VAL A N 1
ATOM 539 C CA . VAL A 1 74 ? -13.296 14.045 3.500 1.00 98.81 74 VAL A CA 1
ATOM 540 C C . VAL A 1 74 ? -13.628 15.521 3.268 1.00 98.81 74 VAL A C 1
ATOM 542 O O . VAL A 1 74 ? -13.866 16.273 4.216 1.00 98.81 74 VAL A O 1
ATOM 545 N N . ARG A 1 75 ? -13.673 15.936 2.000 1.00 98.50 75 ARG A N 1
ATOM 546 C CA . ARG A 1 75 ? -13.975 17.312 1.602 1.00 98.50 75 ARG A CA 1
ATOM 547 C C . ARG A 1 75 ? -15.433 17.686 1.856 1.00 98.50 75 ARG A C 1
ATOM 549 O O . ARG A 1 75 ? -15.691 18.829 2.230 1.00 98.50 75 ARG A O 1
ATOM 556 N N . ALA A 1 76 ? -16.369 16.749 1.715 1.00 98.19 76 ALA A N 1
ATOM 557 C CA . ALA A 1 76 ? -17.775 16.954 2.059 1.00 98.19 76 ALA A CA 1
ATOM 558 C C . ALA A 1 76 ? -17.970 17.271 3.555 1.00 98.19 76 ALA A C 1
ATOM 560 O O . ALA A 1 76 ? -18.835 18.073 3.903 1.00 98.19 76 ALA A O 1
ATOM 561 N N . CYS A 1 77 ? -17.103 16.742 4.424 1.00 98.19 77 CYS A N 1
ATOM 562 C CA . CYS A 1 77 ? -17.029 17.090 5.849 1.00 98.19 77 CYS A CA 1
ATOM 563 C C . CYS A 1 77 ? -16.305 18.423 6.143 1.00 98.19 77 CYS A C 1
ATOM 565 O O . CYS A 1 77 ? -16.105 18.780 7.303 1.00 98.19 77 CYS A O 1
ATOM 567 N N . GLY A 1 78 ? -15.861 19.163 5.120 1.00 97.81 78 GLY A N 1
ATOM 568 C CA . GLY A 1 78 ? -15.130 20.424 5.283 1.00 97.81 78 GLY A CA 1
ATOM 569 C C . GLY A 1 78 ? -13.661 20.271 5.699 1.00 97.81 78 GLY A C 1
ATOM 570 O O . GLY A 1 78 ? -13.050 21.254 6.123 1.00 97.81 78 GLY A O 1
ATOM 571 N N . ALA A 1 79 ? -13.087 19.070 5.580 1.00 98.44 79 ALA A N 1
ATOM 572 C CA . ALA A 1 79 ? -11.677 18.803 5.849 1.00 98.44 79 ALA A CA 1
ATOM 573 C C . ALA A 1 79 ? -10.843 18.757 4.555 1.00 98.44 79 ALA A C 1
ATOM 575 O O . ALA A 1 79 ? -11.334 18.406 3.485 1.00 98.44 79 ALA A O 1
ATOM 576 N N . GLU A 1 80 ? -9.555 19.086 4.648 1.00 98.69 80 GLU A N 1
ATOM 577 C CA . GLU A 1 80 ? -8.601 18.946 3.542 1.00 98.69 80 GLU A CA 1
ATOM 578 C C . GLU A 1 80 ? -8.092 17.490 3.445 1.00 98.69 80 GLU A C 1
ATOM 580 O O . GLU A 1 80 ? -7.523 16.983 4.422 1.00 98.69 80 GLU A O 1
ATOM 585 N N . PRO A 1 81 ? -8.236 16.807 2.293 1.00 98.81 81 PRO A N 1
ATOM 586 C CA . PRO A 1 81 ? -7.581 15.527 2.050 1.00 98.81 81 PRO A CA 1
ATOM 587 C C . PRO A 1 81 ? -6.093 15.721 1.727 1.00 98.81 81 PRO A C 1
ATOM 589 O O . PRO A 1 81 ? -5.720 16.473 0.823 1.00 98.81 81 PRO A O 1
ATOM 592 N N . VAL A 1 82 ? -5.231 14.998 2.445 1.00 98.81 82 VAL A N 1
ATOM 593 C CA . VAL A 1 82 ? -3.770 15.110 2.334 1.00 98.81 82 VAL A CA 1
ATOM 594 C C . VAL A 1 82 ? -3.153 13.740 2.073 1.00 98.81 82 VAL A C 1
ATOM 596 O O . VAL A 1 82 ? -3.160 12.882 2.945 1.00 98.81 82 VAL A O 1
ATOM 599 N N . LEU A 1 83 ? -2.564 13.512 0.905 1.00 98.69 83 LEU A N 1
ATOM 600 C CA . LEU A 1 83 ? -1.863 12.265 0.606 1.00 98.69 83 LEU A CA 1
ATOM 601 C C . LEU A 1 83 ? -0.482 12.245 1.263 1.00 98.69 83 LEU A C 1
ATOM 603 O O . LEU A 1 83 ? 0.340 13.123 1.002 1.00 98.69 83 LEU A O 1
ATOM 607 N N . CYS A 1 84 ? -0.190 11.210 2.053 1.00 97.56 84 CYS A N 1
ATOM 608 C CA . CYS A 1 84 ? 1.143 10.975 2.610 1.00 97.56 84 CYS A CA 1
ATOM 609 C C . CYS A 1 84 ? 1.533 9.506 2.441 1.00 97.56 84 CYS A C 1
ATOM 611 O O . CYS A 1 84 ? 0.867 8.619 2.965 1.00 97.56 84 CYS A O 1
ATOM 613 N N . GLU A 1 85 ? 2.627 9.241 1.732 1.00 95.62 85 GLU A N 1
ATOM 614 C CA . GLU A 1 85 ? 3.133 7.893 1.473 1.00 95.62 85 GLU A CA 1
ATOM 615 C C . GLU A 1 85 ? 4.634 7.937 1.168 1.00 95.62 85 GLU A C 1
ATOM 617 O O . GLU A 1 85 ? 5.183 8.936 0.705 1.00 95.62 85 GLU A O 1
ATOM 622 N N . THR A 1 86 ? 5.327 6.842 1.446 1.00 94.75 86 THR A N 1
ATOM 623 C CA . THR A 1 86 ? 6.710 6.628 1.036 1.00 94.75 86 THR A CA 1
ATOM 624 C C . THR A 1 86 ? 6.877 5.148 0.696 1.00 94.75 86 THR A C 1
ATOM 626 O O . THR A 1 86 ? 6.604 4.305 1.559 1.00 94.75 86 THR A O 1
ATOM 629 N N . PRO A 1 87 ? 7.352 4.820 -0.521 1.00 94.06 87 PRO A N 1
ATOM 630 C CA . PRO A 1 87 ? 7.395 3.450 -1.032 1.00 94.06 87 PRO A CA 1
ATOM 631 C C . PRO A 1 87 ? 8.359 2.543 -0.247 1.00 94.06 87 PRO A C 1
ATOM 633 O O . PRO A 1 87 ? 8.971 2.949 0.747 1.00 94.06 87 PRO A O 1
ATOM 636 N N . GLY A 1 88 ? 8.500 1.288 -0.690 1.00 90.38 88 GLY A N 1
ATOM 637 C CA . GLY A 1 88 ? 9.536 0.383 -0.185 1.00 90.38 88 GLY A CA 1
ATOM 638 C C . GLY A 1 88 ? 10.918 1.044 -0.211 1.00 90.38 88 GLY A C 1
ATOM 639 O O . GLY A 1 88 ? 11.201 1.859 -1.088 1.00 90.38 88 GLY A O 1
ATOM 640 N N . THR A 1 89 ? 11.771 0.726 0.766 1.00 87.12 89 THR A N 1
ATOM 641 C CA . THR A 1 89 ? 13.089 1.367 0.940 1.00 87.12 89 THR A CA 1
ATOM 642 C C . THR A 1 89 ? 13.944 1.297 -0.326 1.00 87.12 89 THR A C 1
ATOM 644 O O . THR A 1 89 ? 14.745 2.189 -0.567 1.00 87.12 89 THR A O 1
ATOM 647 N N . GLU A 1 90 ? 13.763 0.261 -1.138 1.00 86.44 90 GLU A N 1
ATOM 648 C CA . GLU A 1 90 ? 14.463 0.018 -2.394 1.00 86.44 90 GLU A CA 1
ATOM 649 C C . GLU A 1 90 ? 13.981 0.863 -3.590 1.00 86.44 90 GLU A C 1
ATOM 651 O O . GLU A 1 90 ? 14.578 0.770 -4.667 1.00 86.44 90 GLU A O 1
ATOM 656 N N . PHE A 1 91 ? 12.911 1.647 -3.433 1.00 90.94 91 PHE A N 1
ATOM 657 C CA . PHE A 1 91 ? 12.329 2.483 -4.483 1.00 90.94 91 PHE A CA 1
ATOM 658 C C . PHE A 1 91 ? 12.457 3.970 -4.156 1.00 90.94 91 PHE A C 1
ATOM 660 O O . PHE A 1 91 ? 12.399 4.398 -2.999 1.00 90.94 91 PHE A O 1
ATOM 667 N N . ASP A 1 92 ? 12.594 4.764 -5.212 1.00 92.06 92 ASP A N 1
ATOM 668 C CA . ASP A 1 92 ? 12.551 6.215 -5.115 1.00 92.06 92 ASP A CA 1
ATOM 669 C C . ASP A 1 92 ? 11.095 6.714 -5.073 1.00 92.06 92 ASP A C 1
ATOM 671 O O . ASP A 1 92 ? 10.237 6.237 -5.826 1.00 92.06 92 ASP A O 1
ATOM 675 N N . ARG A 1 93 ? 10.802 7.664 -4.174 1.00 93.56 93 ARG A N 1
ATOM 676 C CA . ARG A 1 93 ? 9.444 8.199 -3.982 1.00 93.56 93 ARG A CA 1
ATOM 677 C C . ARG A 1 93 ? 8.976 8.965 -5.210 1.00 93.56 93 ARG A C 1
ATOM 679 O O . ARG A 1 93 ? 7.867 8.724 -5.679 1.00 93.56 93 ARG A O 1
ATOM 686 N N . ASP A 1 94 ? 9.800 9.869 -5.720 1.00 94.81 94 ASP A N 1
ATOM 687 C CA . ASP A 1 94 ? 9.391 10.804 -6.765 1.00 94.81 94 ASP A CA 1
ATOM 688 C C . ASP A 1 94 ? 9.275 10.081 -8.116 1.00 94.81 94 ASP A C 1
ATOM 690 O O . ASP A 1 94 ? 8.316 10.289 -8.860 1.00 94.81 94 ASP A O 1
ATOM 694 N N . ALA A 1 95 ? 10.152 9.112 -8.379 1.00 95.38 95 ALA A N 1
ATOM 695 C CA . ALA A 1 95 ? 10.019 8.200 -9.506 1.00 95.38 95 ALA A CA 1
ATOM 696 C C . ALA A 1 95 ? 8.783 7.291 -9.374 1.00 95.38 95 ALA A C 1
ATOM 698 O O . ALA A 1 95 ? 8.080 7.070 -10.359 1.00 95.38 95 ALA A O 1
ATOM 699 N N . THR A 1 96 ? 8.470 6.789 -8.170 1.00 96.50 96 THR A N 1
ATOM 700 C CA . THR A 1 96 ? 7.236 6.014 -7.928 1.00 96.50 96 THR A CA 1
ATOM 701 C C . THR A 1 96 ? 5.993 6.853 -8.216 1.00 96.50 96 THR A C 1
ATOM 703 O O . THR A 1 96 ? 5.086 6.378 -8.896 1.00 96.50 96 THR A O 1
ATOM 706 N N . TYR A 1 97 ? 5.963 8.101 -7.749 1.00 97.25 97 TYR A N 1
ATOM 707 C CA . TYR A 1 97 ? 4.841 9.012 -7.970 1.00 97.25 97 TYR A CA 1
ATOM 708 C C . TYR A 1 97 ? 4.685 9.353 -9.452 1.00 97.25 97 TYR A C 1
ATOM 710 O O . TYR A 1 97 ? 3.580 9.240 -9.979 1.00 97.25 97 TYR A O 1
ATOM 718 N N . THR A 1 98 ? 5.800 9.616 -10.140 1.00 97.06 98 THR A N 1
ATOM 719 C CA . THR A 1 98 ? 5.844 9.841 -11.591 1.00 97.06 98 THR A CA 1
ATOM 720 C C . THR A 1 98 ? 5.282 8.643 -12.360 1.00 97.06 98 THR A C 1
ATOM 722 O O . THR A 1 98 ? 4.446 8.813 -13.243 1.00 97.06 98 THR A O 1
ATOM 725 N N . ILE A 1 99 ? 5.695 7.416 -12.014 1.00 96.69 99 ILE A N 1
ATOM 726 C CA . ILE A 1 99 ? 5.213 6.193 -12.677 1.00 96.69 99 ILE A CA 1
ATOM 727 C C . ILE A 1 99 ? 3.710 5.982 -12.468 1.00 96.69 99 ILE A C 1
ATOM 729 O O . ILE A 1 99 ? 3.020 5.526 -13.378 1.00 96.69 99 ILE A O 1
ATOM 733 N N . LEU A 1 100 ? 3.211 6.274 -11.269 1.00 96.88 100 LEU A N 1
ATOM 734 C CA . LEU A 1 100 ? 1.798 6.117 -10.932 1.00 96.88 100 LEU A CA 1
ATOM 735 C C . LEU A 1 100 ? 0.933 7.289 -11.424 1.00 96.88 100 LEU A C 1
ATOM 737 O O . LEU A 1 100 ? -0.280 7.135 -11.514 1.00 96.88 100 LEU A O 1
ATOM 741 N N . GLY A 1 101 ? 1.529 8.442 -11.736 1.00 97.19 101 GLY A N 1
ATOM 742 C CA . GLY A 1 101 ? 0.810 9.671 -12.077 1.00 97.19 101 GLY A CA 1
ATOM 743 C C . GLY A 1 101 ? 0.162 10.357 -10.869 1.00 97.19 101 GLY A C 1
ATOM 744 O O . G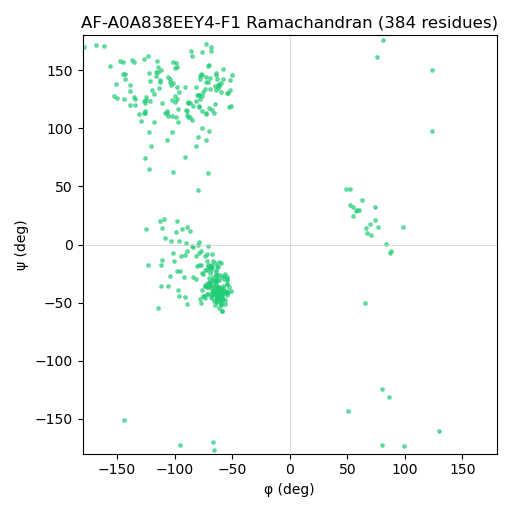LY A 1 101 ? -0.905 10.953 -11.012 1.00 97.19 101 GLY A O 1
ATOM 745 N N . VAL A 1 102 ? 0.775 10.260 -9.681 1.00 98.00 102 VAL A N 1
ATOM 746 C CA . VAL A 1 102 ? 0.199 10.762 -8.415 1.00 98.00 102 VAL A CA 1
ATOM 747 C C . VAL A 1 102 ? 0.008 12.275 -8.441 1.00 98.00 102 VAL A C 1
ATOM 749 O O . VAL A 1 102 ? -1.031 12.755 -8.006 1.00 98.00 102 VAL A O 1
ATOM 752 N N . GLU A 1 103 ? 0.979 13.033 -8.950 1.00 98.00 103 GLU A N 1
ATOM 753 C CA . GLU A 1 103 ? 0.924 14.498 -8.983 1.00 98.00 103 GLU A CA 1
ATOM 754 C C . GLU A 1 103 ? -0.282 14.996 -9.775 1.00 98.00 103 GLU A C 1
ATOM 756 O O . GLU A 1 103 ? -1.083 15.767 -9.249 1.00 98.00 103 GLU A O 1
ATOM 761 N N . LYS A 1 104 ? -0.440 14.490 -11.002 1.00 98.25 104 LYS A N 1
ATOM 762 C CA . LYS A 1 104 ? -1.561 14.838 -11.877 1.00 98.25 104 LYS A CA 1
ATOM 763 C C . LYS A 1 104 ? -2.897 14.446 -11.246 1.00 98.25 104 LYS A C 1
ATOM 765 O O . LYS A 1 104 ? -3.815 15.255 -11.205 1.00 98.25 104 LYS A O 1
ATOM 770 N N . PHE A 1 105 ? -2.988 13.227 -10.713 1.00 98.56 105 PHE A N 1
ATOM 771 C CA . PHE A 1 105 ? -4.200 12.756 -10.049 1.00 98.56 105 PHE A CA 1
ATOM 772 C C . PHE A 1 105 ? -4.587 13.646 -8.857 1.00 98.56 105 PHE A C 1
ATOM 774 O O . PHE A 1 105 ? -5.747 14.025 -8.714 1.00 98.56 105 PHE A O 1
ATOM 781 N N . CYS A 1 106 ? -3.625 13.998 -8.005 1.00 98.62 106 CYS A N 1
ATOM 782 C CA . CYS A 1 106 ? -3.871 14.836 -6.837 1.00 98.62 106 CYS A CA 1
ATOM 783 C C . CYS A 1 106 ? -4.286 16.262 -7.219 1.00 98.62 106 CYS A C 1
ATOM 785 O O . CYS A 1 106 ? -5.195 16.803 -6.593 1.00 98.62 106 CYS A O 1
ATOM 787 N N . GLU A 1 107 ? -3.670 16.850 -8.248 1.00 98.44 107 GLU A N 1
ATOM 788 C CA . GLU A 1 107 ? -4.052 18.163 -8.782 1.00 98.44 107 GLU A CA 1
ATOM 789 C C . GLU A 1 107 ? -5.503 18.163 -9.284 1.00 98.44 107 GLU A C 1
ATOM 791 O O . GLU A 1 107 ? -6.302 18.995 -8.856 1.00 98.44 107 GLU A O 1
ATOM 796 N N . GLU A 1 108 ? -5.872 17.183 -10.115 1.00 98.50 108 GLU A N 1
ATOM 797 C CA . GLU A 1 108 ? -7.220 17.055 -10.689 1.00 98.50 108 GLU A CA 1
ATOM 798 C C . GLU A 1 108 ? -8.311 16.835 -9.627 1.00 98.50 108 GLU A C 1
ATOM 800 O O . GLU A 1 108 ? -9.465 17.205 -9.842 1.00 98.50 108 GLU A O 1
ATOM 805 N N . ASN A 1 109 ? -7.957 16.260 -8.472 1.00 98.50 109 ASN A N 1
ATOM 806 C CA . ASN A 1 109 ? -8.902 15.905 -7.407 1.00 98.50 109 ASN A CA 1
ATOM 807 C C . ASN A 1 109 ? -8.799 16.795 -6.156 1.00 98.50 109 ASN A C 1
ATOM 809 O O . ASN A 1 109 ? -9.479 16.533 -5.160 1.00 98.50 109 ASN A O 1
ATOM 813 N N . GLY A 1 110 ? -7.973 17.847 -6.189 1.00 97.88 110 GLY A N 1
ATOM 814 C CA . GLY A 1 110 ? -7.807 18.778 -5.070 1.00 97.88 110 GLY A CA 1
ATOM 815 C C . GLY A 1 110 ? -7.249 18.122 -3.801 1.00 97.88 110 GLY A C 1
ATOM 816 O O . GLY A 1 110 ? -7.691 18.440 -2.699 1.00 97.88 110 GLY A O 1
ATOM 817 N N . ILE A 1 111 ? -6.310 17.184 -3.951 1.00 98.75 111 ILE A N 1
ATOM 818 C CA . ILE A 1 111 ? -5.653 16.476 -2.846 1.00 98.75 111 ILE A CA 1
ATOM 819 C C . ILE A 1 111 ? -4.264 17.074 -2.637 1.00 98.75 111 ILE A C 1
ATOM 821 O O . ILE A 1 111 ? -3.434 17.087 -3.547 1.00 98.75 111 ILE A O 1
ATOM 825 N N . ARG A 1 112 ? -3.959 17.531 -1.420 1.00 98.62 112 ARG A N 1
ATOM 826 C CA . ARG A 1 112 ? -2.618 18.038 -1.113 1.00 98.62 112 ARG A CA 1
ATOM 827 C C . ARG A 1 112 ? -1.640 16.880 -0.954 1.00 98.62 112 ARG A C 1
ATOM 829 O O . ARG A 1 112 ? -1.891 15.957 -0.189 1.00 98.62 112 ARG A O 1
ATOM 836 N N . ILE A 1 113 ? -0.484 16.942 -1.608 1.00 98.44 113 ILE A N 1
ATOM 837 C CA . ILE A 1 113 ? 0.592 15.967 -1.387 1.00 98.44 113 ILE A CA 1
ATOM 838 C C . ILE A 1 113 ? 1.484 16.455 -0.245 1.00 98.44 113 ILE A C 1
ATOM 840 O O . ILE A 1 113 ? 2.071 17.533 -0.323 1.00 98.44 113 ILE A O 1
ATOM 844 N N . LEU A 1 114 ? 1.633 15.637 0.795 1.00 96.62 114 LEU A N 1
ATOM 845 C CA . LEU A 1 114 ? 2.636 15.826 1.835 1.00 96.62 114 LEU A CA 1
ATOM 846 C C . LEU A 1 114 ? 3.867 14.964 1.533 1.00 96.62 114 LEU A C 1
ATOM 848 O O . LEU A 1 114 ? 3.806 13.733 1.546 1.00 96.62 114 LEU A O 1
ATOM 852 N N . ARG A 1 115 ? 5.004 15.621 1.295 1.00 94.56 115 ARG A N 1
ATOM 853 C CA . ARG A 1 115 ? 6.309 14.973 1.127 1.00 94.56 115 ARG A CA 1
ATOM 854 C C . ARG A 1 115 ? 7.119 15.128 2.409 1.00 94.56 115 ARG A C 1
ATOM 856 O O . ARG A 1 115 ? 7.763 16.150 2.598 1.00 94.56 115 ARG A O 1
ATOM 863 N N . VAL A 1 116 ? 7.091 14.111 3.265 1.00 92.62 116 VAL A N 1
ATOM 864 C CA . VAL A 1 116 ? 7.988 14.037 4.430 1.00 92.62 116 VAL A CA 1
ATOM 865 C C . VAL A 1 116 ? 9.397 13.625 3.996 1.00 92.62 116 VAL A C 1
ATOM 867 O O . VAL A 1 116 ? 9.544 12.840 3.051 1.00 92.62 116 VAL A O 1
ATOM 870 N N . ASP A 1 117 ? 10.429 14.146 4.667 1.00 91.69 117 ASP A N 1
ATOM 871 C CA . ASP A 1 117 ? 11.810 13.680 4.478 1.00 91.69 117 ASP A CA 1
ATOM 872 C C . ASP A 1 117 ? 11.916 12.228 4.977 1.00 91.69 117 ASP A C 1
ATOM 874 O O . ASP A 1 117 ? 11.759 11.981 6.179 1.00 91.69 117 ASP A O 1
ATOM 878 N N . PRO A 1 118 ? 12.160 11.246 4.089 1.00 89.56 118 PRO A N 1
ATOM 879 C CA . PRO A 1 118 ? 12.198 9.847 4.480 1.00 89.56 118 PRO A CA 1
ATOM 880 C C . PRO A 1 118 ? 13.381 9.526 5.400 1.00 89.56 118 PRO A C 1
ATOM 882 O O . PRO A 1 118 ? 13.368 8.467 6.013 1.00 89.56 118 PRO A O 1
ATOM 885 N N . GLU A 1 119 ? 14.381 10.397 5.536 1.00 89.81 119 GLU A N 1
ATOM 886 C CA . GLU A 1 119 ? 15.537 10.190 6.415 1.00 89.81 119 GLU A CA 1
ATOM 887 C C . GLU A 1 119 ? 15.330 10.727 7.844 1.00 89.81 119 GLU A C 1
ATOM 889 O O . GLU A 1 119 ? 16.231 10.606 8.674 1.00 89.81 119 GLU A O 1
ATOM 894 N N . GLY A 1 120 ? 14.160 11.292 8.159 1.00 87.31 120 GLY A N 1
ATOM 895 C CA . GLY A 1 120 ? 13.886 11.936 9.450 1.00 87.31 120 GLY A CA 1
ATOM 896 C C . GLY A 1 120 ? 14.024 13.464 9.396 1.00 87.31 120 GLY A C 1
ATOM 897 O O . GLY A 1 120 ? 14.196 14.039 8.326 1.00 87.31 120 GLY A O 1
ATOM 898 N N . GLY A 1 121 ? 13.928 14.132 10.551 1.00 88.44 121 GLY A N 1
ATOM 899 C CA . GLY A 1 121 ? 14.003 15.597 10.670 1.00 88.44 121 GLY A CA 1
ATOM 900 C C . GLY A 1 121 ? 12.851 16.208 11.474 1.00 88.44 121 GLY A C 1
ATOM 901 O O . GLY A 1 121 ? 12.166 15.510 12.222 1.00 88.44 121 GLY A O 1
ATOM 902 N N . ASP A 1 122 ? 12.616 17.509 11.298 1.00 89.38 122 ASP A N 1
ATOM 903 C CA . ASP A 1 122 ? 11.655 18.280 12.106 1.00 89.38 122 ASP A CA 1
ATOM 904 C C . ASP A 1 122 ? 10.183 17.936 11.821 1.00 89.38 122 ASP A C 1
ATOM 906 O O . ASP A 1 122 ? 9.308 18.181 12.658 1.00 89.38 122 ASP A O 1
ATOM 910 N N . ASP A 1 123 ? 9.903 17.296 10.684 1.00 91.50 123 ASP A N 1
ATOM 911 C CA . ASP A 1 123 ? 8.569 16.816 10.297 1.00 91.50 123 ASP A CA 1
ATOM 912 C C . ASP A 1 123 ? 8.091 15.609 11.116 1.00 91.50 123 ASP A C 1
ATOM 914 O O . ASP A 1 123 ? 6.982 15.119 10.903 1.00 91.50 123 ASP A O 1
ATOM 918 N N . TRP A 1 124 ? 8.906 15.112 12.047 1.00 95.75 124 TRP A N 1
ATOM 919 C CA . TRP A 1 124 ? 8.686 13.854 12.747 1.00 95.75 124 TRP A CA 1
ATOM 920 C C . TRP A 1 124 ? 8.465 14.055 14.249 1.00 95.75 124 TRP A C 1
ATOM 922 O O . TRP A 1 124 ? 9.046 14.934 14.886 1.00 95.75 124 TRP A O 1
ATOM 932 N N . VAL A 1 125 ? 7.608 13.218 14.826 1.00 96.75 125 VAL A N 1
ATOM 933 C CA . VAL A 1 125 ? 7.328 13.162 16.265 1.00 96.75 125 VAL A CA 1
ATOM 934 C C . VAL A 1 125 ? 7.647 11.766 16.757 1.00 96.75 125 VAL A C 1
ATOM 936 O O . VAL A 1 125 ? 7.093 10.799 16.237 1.00 96.75 125 VAL A O 1
ATOM 939 N N . GLU A 1 126 ? 8.523 11.672 17.752 1.00 97.44 126 GLU A N 1
ATOM 940 C CA . GLU A 1 126 ? 8.861 10.411 18.406 1.00 97.44 126 GLU A CA 1
ATOM 941 C C . GLU A 1 126 ? 7.711 9.933 19.308 1.00 97.44 126 GLU A C 1
ATOM 943 O O . GLU A 1 126 ? 7.056 10.713 20.003 1.00 97.44 126 GLU A O 1
ATOM 948 N N . LEU A 1 127 ? 7.463 8.630 19.279 1.00 97.44 127 LEU A N 1
ATOM 949 C CA . LEU A 1 127 ? 6.451 7.918 20.039 1.00 97.44 127 LEU A CA 1
ATOM 950 C C . LEU A 1 127 ? 7.118 6.856 20.909 1.00 97.44 127 LEU A C 1
ATOM 952 O O . LEU A 1 127 ? 7.992 6.125 20.451 1.00 97.44 127 LEU A O 1
ATOM 956 N N . HIS A 1 128 ? 6.614 6.706 22.133 1.00 97.62 128 HIS A N 1
ATOM 957 C CA . HIS A 1 128 ? 7.012 5.658 23.075 1.00 97.62 128 HIS A CA 1
ATOM 958 C C . HIS A 1 128 ? 5.766 4.898 23.542 1.00 97.62 128 HIS A C 1
ATOM 960 O O . HIS A 1 128 ? 5.264 5.154 24.636 1.00 97.62 128 HIS A O 1
ATOM 966 N N . PRO A 1 129 ? 5.182 4.029 22.704 1.00 95.06 129 PRO A N 1
ATOM 967 C CA . PRO A 1 129 ? 3.961 3.333 23.081 1.00 95.06 129 PRO A CA 1
ATOM 968 C C . PRO A 1 129 ? 4.205 2.314 24.199 1.00 95.06 129 PRO A C 1
ATOM 970 O O . PRO A 1 129 ? 5.104 1.468 24.124 1.00 95.06 129 PRO A O 1
ATOM 973 N N . ASP A 1 130 ? 3.329 2.340 25.199 1.00 94.69 130 ASP A N 1
ATOM 974 C CA . ASP A 1 130 ? 3.323 1.354 26.273 1.00 94.69 130 ASP A CA 1
ATOM 975 C C . ASP A 1 130 ? 3.075 -0.059 25.731 1.00 94.69 130 ASP A C 1
ATOM 977 O O . ASP A 1 130 ? 2.227 -0.291 24.868 1.00 94.69 130 ASP A O 1
ATOM 981 N N . GLY A 1 131 ? 3.822 -1.031 26.259 1.00 94.56 131 GLY A N 1
ATOM 982 C CA . GLY A 1 131 ? 3.698 -2.440 25.880 1.00 94.56 131 GLY A CA 1
ATOM 983 C C . GLY A 1 131 ? 4.461 -2.850 24.615 1.00 94.56 131 GLY A C 1
ATOM 984 O O . GLY A 1 131 ? 4.429 -4.032 24.264 1.00 94.56 131 GLY A O 1
ATOM 985 N N . ALA A 1 132 ? 5.179 -1.939 23.948 1.00 96.56 132 ALA A N 1
ATOM 986 C CA . ALA A 1 132 ? 6.046 -2.301 22.826 1.00 96.56 132 ALA A CA 1
ATOM 987 C C . ALA A 1 132 ? 7.198 -3.226 23.259 1.00 96.56 132 ALA A C 1
ATOM 989 O O . ALA A 1 132 ? 7.897 -2.977 24.245 1.00 96.56 132 ALA A O 1
ATOM 990 N N . LYS A 1 133 ? 7.427 -4.305 22.499 1.00 96.62 133 LYS A N 1
ATOM 991 C CA . LYS A 1 133 ? 8.408 -5.346 22.854 1.00 96.62 133 LYS A CA 1
ATOM 992 C C . LYS A 1 133 ? 9.764 -5.151 22.174 1.00 96.62 133 LYS A C 1
ATOM 994 O O . LYS A 1 133 ? 10.800 -5.315 22.826 1.00 96.62 133 LYS A O 1
ATOM 999 N N . LYS A 1 134 ? 9.772 -4.825 20.878 1.00 96.06 134 LYS A N 1
ATOM 1000 C CA . LYS A 1 134 ? 10.965 -4.691 20.023 1.00 96.06 134 LYS A CA 1
ATOM 1001 C C . LYS A 1 134 ? 11.167 -3.253 19.550 1.00 96.06 134 LYS A C 1
ATOM 1003 O O . LYS A 1 134 ? 12.231 -2.693 19.793 1.00 96.06 134 LYS A O 1
ATOM 1008 N N . LEU A 1 135 ? 10.160 -2.646 18.923 1.00 96.56 135 LEU A N 1
ATOM 1009 C CA . LEU A 1 135 ? 10.205 -1.263 18.438 1.00 96.56 135 LEU A CA 1
ATOM 1010 C C . LEU A 1 135 ? 9.693 -0.312 19.532 1.00 96.56 135 LEU A C 1
ATOM 1012 O O . LEU A 1 135 ? 8.550 0.131 19.506 1.00 96.56 135 LEU A O 1
ATOM 1016 N N . ARG A 1 136 ? 10.529 -0.070 20.548 1.00 95.94 136 ARG A N 1
ATOM 1017 C CA . ARG A 1 136 ? 10.147 0.679 21.765 1.00 95.94 136 ARG A CA 1
ATOM 1018 C C . ARG A 1 136 ? 10.009 2.189 21.563 1.00 95.94 136 ARG A C 1
ATOM 1020 O O . ARG A 1 136 ? 9.375 2.850 22.376 1.00 95.94 136 ARG A O 1
ATOM 1027 N N . HIS A 1 137 ? 10.645 2.714 20.527 1.00 96.56 137 HIS A N 1
ATOM 1028 C CA . HIS A 1 137 ? 10.497 4.087 20.072 1.00 96.56 137 HIS A CA 1
ATOM 1029 C C . HIS A 1 137 ? 10.549 4.107 18.546 1.00 96.56 137 HIS A C 1
ATOM 1031 O O . HIS A 1 137 ? 11.192 3.245 17.937 1.00 96.56 137 HIS A O 1
ATOM 1037 N N . TYR A 1 138 ? 9.803 5.026 17.951 1.00 97.38 138 TYR A N 1
ATOM 1038 C CA . TYR A 1 138 ? 9.717 5.260 16.510 1.00 97.38 138 TYR A CA 1
ATOM 1039 C C . TYR A 1 138 ? 8.985 6.575 16.265 1.00 97.38 138 TYR A C 1
ATOM 1041 O O . TYR A 1 138 ? 8.414 7.149 17.187 1.00 97.38 138 TYR A O 1
ATOM 1049 N N . HIS A 1 139 ? 8.955 7.037 15.024 1.00 97.69 139 HIS A N 1
ATOM 1050 C CA . HIS A 1 139 ? 8.417 8.337 14.671 1.00 97.69 139 HIS A CA 1
ATOM 1051 C C . HIS A 1 139 ? 7.173 8.240 13.800 1.00 97.69 139 HIS A C 1
ATOM 1053 O O . HIS A 1 139 ? 7.010 7.312 13.015 1.00 97.69 139 HIS A O 1
ATOM 1059 N N . MET A 1 140 ? 6.322 9.257 13.880 1.00 96.38 140 MET A N 1
ATOM 1060 C CA . MET A 1 140 ? 5.238 9.493 12.928 1.00 96.38 140 MET A CA 1
ATOM 1061 C C . MET A 1 140 ? 5.313 10.922 12.369 1.00 96.38 140 MET A C 1
ATOM 1063 O O . MET A 1 140 ? 5.912 11.786 13.016 1.00 96.38 140 MET A O 1
ATOM 1067 N N . PRO A 1 141 ? 4.696 11.214 11.210 1.00 96.69 141 PRO A N 1
ATOM 1068 C CA . PRO A 1 141 ? 4.622 12.570 10.690 1.00 96.69 141 PRO A CA 1
ATOM 1069 C C . PRO A 1 141 ? 3.895 13.491 11.672 1.00 96.69 141 PRO A C 1
ATOM 1071 O O . PRO A 1 141 ? 2.792 13.180 12.125 1.00 96.69 141 PRO A O 1
ATOM 1074 N N . ARG A 1 142 ? 4.481 14.654 11.963 1.00 96.06 142 ARG A N 1
ATOM 1075 C CA . ARG A 1 142 ? 3.969 15.653 12.913 1.00 96.06 142 ARG A CA 1
ATOM 1076 C C . ARG A 1 142 ? 2.535 16.078 12.611 1.00 96.06 142 ARG A C 1
ATOM 1078 O O . ARG A 1 142 ? 1.755 16.278 13.536 1.00 96.06 142 ARG A O 1
ATOM 1085 N N . ILE A 1 143 ? 2.16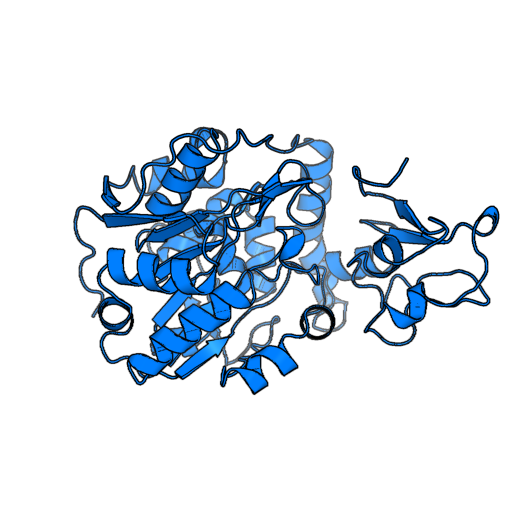1 16.133 11.331 1.00 95.94 143 ILE A N 1
ATOM 1086 C CA . ILE A 1 143 ? 0.795 16.455 10.890 1.00 95.94 143 ILE A CA 1
ATOM 1087 C C . ILE A 1 143 ? -0.277 15.553 11.531 1.00 95.94 143 ILE A C 1
ATOM 1089 O O . ILE A 1 143 ? -1.408 15.990 11.728 1.00 95.94 143 ILE A O 1
ATOM 1093 N N . LEU A 1 144 ? 0.063 14.311 11.904 1.00 96.50 144 LEU A N 1
ATOM 1094 C CA . LEU A 1 144 ? -0.874 13.366 12.521 1.00 96.50 144 LEU A CA 1
ATOM 1095 C C . LEU A 1 144 ? -1.244 13.720 13.965 1.00 96.50 144 LEU A C 1
ATOM 1097 O O . LEU A 1 144 ? -2.144 13.103 14.524 1.00 96.50 144 LEU A O 1
ATOM 1101 N N . GLN A 1 145 ? -0.595 14.714 14.578 1.00 94.38 145 GLN A N 1
ATOM 1102 C CA . GLN A 1 145 ? -1.041 15.247 15.868 1.00 94.38 145 GLN A CA 1
ATOM 1103 C C . GLN A 1 145 ? -2.367 16.018 15.753 1.00 94.38 145 GLN A C 1
ATOM 1105 O O . GLN A 1 145 ? -3.095 16.124 16.739 1.00 94.38 145 GLN A O 1
ATOM 1110 N N . GLU A 1 146 ? -2.683 16.539 14.563 1.00 94.25 146 GLU A N 1
ATOM 1111 C CA . GLU A 1 146 ? -3.842 17.412 14.322 1.00 94.25 146 GLU A CA 1
ATOM 1112 C C . GLU A 1 146 ? -4.790 16.885 13.232 1.00 94.25 146 GLU A C 1
ATOM 1114 O O . GLU A 1 146 ? -5.939 17.323 13.147 1.00 94.25 146 GLU A O 1
ATOM 1119 N N . ALA A 1 147 ? -4.328 15.948 12.401 1.00 97.50 147 ALA A N 1
ATOM 1120 C CA . ALA A 1 147 ? -5.107 15.342 11.329 1.00 97.50 147 ALA A CA 1
ATOM 1121 C C . ALA A 1 147 ? -5.685 13.977 11.724 1.00 97.50 147 ALA A C 1
ATOM 1123 O O . ALA A 1 147 ? -5.134 13.261 12.559 1.00 97.50 147 ALA A O 1
ATOM 1124 N N . ARG A 1 148 ? -6.768 13.583 11.050 1.00 98.19 148 ARG A N 1
ATOM 1125 C CA . ARG A 1 148 ? -7.235 12.189 11.054 1.00 98.19 148 ARG A CA 1
ATOM 1126 C C . ARG A 1 148 ? -6.374 11.336 10.140 1.00 98.19 148 ARG A C 1
ATOM 1128 O O . ARG A 1 148 ? -5.934 11.822 9.104 1.00 98.19 148 ARG A O 1
ATOM 1135 N N . LEU A 1 149 ? -6.172 10.069 10.477 1.00 98.62 149 LEU A N 1
ATOM 1136 C CA . LEU A 1 149 ? -5.456 9.116 9.632 1.00 98.62 149 LEU A CA 1
ATOM 1137 C C . LEU A 1 149 ? -6.433 8.124 8.995 1.00 98.62 149 LEU A C 1
ATOM 1139 O O . LEU A 1 149 ? -7.019 7.295 9.690 1.00 98.62 149 LEU A O 1
ATOM 1143 N N . ILE A 1 150 ? -6.552 8.168 7.669 1.00 98.81 150 ILE A N 1
ATOM 1144 C CA . ILE A 1 150 ? -7.333 7.217 6.873 1.00 98.81 150 ILE A CA 1
ATOM 1145 C C . ILE A 1 150 ? -6.361 6.314 6.110 1.00 98.81 150 ILE A C 1
ATOM 1147 O O . ILE A 1 150 ? -5.616 6.758 5.238 1.00 98.81 150 ILE A O 1
ATOM 1151 N N . ASN A 1 151 ? -6.348 5.035 6.464 1.00 98.81 151 ASN A N 1
ATOM 1152 C CA . ASN A 1 151 ? -5.432 4.030 5.943 1.00 98.81 151 ASN A CA 1
ATOM 1153 C C . ASN A 1 151 ? -6.101 3.226 4.821 1.00 98.81 151 ASN A C 1
ATOM 1155 O O . ASN A 1 151 ? -7.159 2.640 5.027 1.00 98.81 151 ASN A O 1
ATOM 1159 N N . LEU A 1 152 ? -5.477 3.170 3.647 1.00 98.75 152 LEU A N 1
ATOM 1160 C CA . LEU A 1 152 ? -6.045 2.580 2.432 1.00 98.75 152 LEU A CA 1
ATOM 1161 C C . LEU A 1 152 ? -5.146 1.445 1.899 1.00 98.75 152 LEU A C 1
ATOM 1163 O O . LEU A 1 152 ? -4.511 1.597 0.848 1.00 98.75 152 LEU A O 1
ATOM 1167 N N . PRO A 1 153 ? -4.988 0.332 2.645 1.00 98.12 153 PRO A N 1
ATOM 1168 C CA . PRO A 1 153 ? -4.165 -0.800 2.226 1.00 98.12 153 PRO A CA 1
ATOM 1169 C C . PRO A 1 153 ? -4.773 -1.538 1.023 1.00 98.12 153 PRO A C 1
ATOM 1171 O O . PRO A 1 153 ? -5.927 -1.338 0.669 1.00 98.12 153 PRO A O 1
ATOM 1174 N N . VAL A 1 154 ? -4.000 -2.456 0.439 1.00 97.94 154 VAL A N 1
ATOM 1175 C CA . VAL A 1 154 ? -4.464 -3.373 -0.616 1.00 97.94 154 VAL A CA 1
ATOM 1176 C C . VAL A 1 154 ? -4.461 -4.788 -0.058 1.00 97.94 154 VAL A C 1
ATOM 1178 O O . VAL A 1 154 ? -3.520 -5.157 0.651 1.00 97.94 154 VAL A O 1
ATOM 1181 N N . LEU A 1 155 ? -5.476 -5.581 -0.396 1.00 97.31 155 LEU A N 1
ATOM 1182 C CA . LEU A 1 155 ? -5.598 -6.984 -0.004 1.00 97.31 155 LEU A CA 1
ATOM 1183 C C . LEU A 1 155 ? -4.600 -7.857 -0.784 1.00 97.31 155 LEU A C 1
ATOM 1185 O O . LEU A 1 155 ? -4.902 -8.348 -1.874 1.00 97.31 155 LEU A O 1
ATOM 1189 N N . LYS A 1 156 ? -3.387 -8.046 -0.242 1.00 95.75 156 LYS A N 1
ATOM 1190 C CA . LYS A 1 156 ? -2.323 -8.795 -0.935 1.00 95.75 156 LYS A CA 1
ATOM 1191 C C . LYS A 1 156 ? -1.401 -9.626 -0.045 1.00 95.75 156 LYS A C 1
ATOM 1193 O O . LYS A 1 156 ? -1.207 -9.347 1.139 1.00 95.75 156 LYS A O 1
ATOM 1198 N N . THR A 1 157 ? -0.780 -10.636 -0.647 1.00 94.81 157 THR A N 1
ATOM 1199 C CA . THR A 1 157 ? 0.304 -11.426 -0.048 1.00 94.81 157 THR A CA 1
ATOM 1200 C C . THR A 1 157 ? 1.649 -10.677 -0.037 1.00 94.81 157 THR A C 1
ATOM 1202 O O . THR A 1 157 ? 1.826 -9.638 -0.678 1.00 94.81 157 THR A O 1
ATOM 1205 N N . HIS A 1 158 ? 2.619 -11.181 0.734 1.00 92.31 158 HIS A N 1
ATOM 1206 C CA . HIS A 1 158 ? 3.960 -10.600 0.862 1.00 92.31 158 HIS A CA 1
ATOM 1207 C C . HIS A 1 158 ? 5.023 -11.661 1.166 1.00 92.31 158 HIS A C 1
ATOM 1209 O O . HIS A 1 158 ? 4.942 -12.345 2.185 1.00 92.31 158 HIS A O 1
ATOM 1215 N N . VAL A 1 159 ? 6.090 -11.726 0.368 1.00 87.31 159 VAL A N 1
ATOM 1216 C CA . VAL A 1 159 ? 7.175 -12.724 0.512 1.00 87.31 159 VAL A CA 1
ATOM 1217 C C . VAL A 1 159 ? 7.902 -12.707 1.865 1.00 87.31 15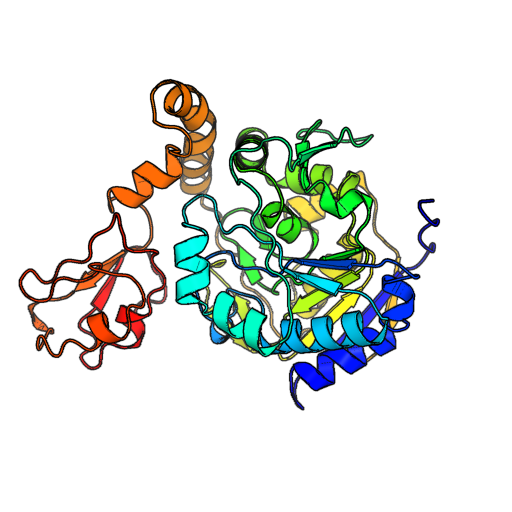9 VAL A C 1
ATOM 1219 O O . VAL A 1 159 ? 8.391 -13.737 2.316 1.00 87.31 159 VAL A O 1
ATOM 1222 N N . VAL A 1 160 ? 7.956 -11.559 2.550 1.00 83.12 160 VAL A N 1
ATOM 1223 C CA . VAL A 1 160 ? 8.566 -11.447 3.898 1.00 83.12 160 VAL A CA 1
ATOM 1224 C C . VAL A 1 160 ? 7.572 -11.662 5.052 1.00 83.12 160 VAL A C 1
ATOM 1226 O O . VAL A 1 160 ? 7.897 -12.375 5.994 1.00 83.12 160 VAL A O 1
ATOM 1229 N N . SER A 1 161 ? 6.373 -11.064 5.003 1.00 84.12 161 SER A N 1
ATOM 1230 C CA . SER A 1 161 ? 5.415 -11.018 6.125 1.00 84.12 161 SER A CA 1
ATOM 1231 C C . SER A 1 161 ? 4.156 -11.864 5.900 1.00 84.12 161 SER A C 1
ATOM 1233 O O . SER A 1 161 ? 3.170 -11.687 6.611 1.00 84.12 161 SER A O 1
ATOM 1235 N N . ALA A 1 162 ? 4.177 -12.753 4.900 1.00 91.31 162 ALA A N 1
ATOM 1236 C CA . ALA A 1 162 ? 3.066 -13.564 4.385 1.00 91.31 162 ALA A CA 1
ATOM 1237 C C . ALA A 1 162 ? 1.936 -12.755 3.720 1.00 91.31 162 ALA A C 1
ATOM 1239 O O . ALA A 1 162 ? 1.578 -13.041 2.578 1.00 91.31 162 ALA A O 1
ATOM 1240 N N . MET A 1 163 ? 1.422 -11.714 4.378 1.00 92.38 163 MET A N 1
ATOM 1241 C CA . MET A 1 163 ? 0.432 -10.776 3.836 1.00 92.38 163 MET A CA 1
ATOM 1242 C C . MET A 1 163 ? 0.760 -9.324 4.195 1.00 92.38 163 MET A C 1
ATOM 1244 O O . MET A 1 163 ? 1.513 -9.050 5.136 1.00 92.38 163 MET A O 1
ATOM 1248 N N . THR A 1 164 ? 0.216 -8.389 3.413 1.00 80.69 164 THR A N 1
ATOM 1249 C CA . THR A 1 164 ? 0.117 -6.973 3.775 1.00 80.69 164 THR A CA 1
ATOM 1250 C C . THR A 1 164 ? -1.341 -6.579 3.839 1.00 80.69 164 THR A C 1
ATOM 1252 O O . THR A 1 164 ? -2.073 -6.815 2.882 1.00 80.69 164 THR A O 1
ATOM 1255 N N . LEU A 1 165 ? -1.728 -5.946 4.934 1.00 93.50 165 LEU A N 1
ATOM 1256 C CA . LEU A 1 165 ? -3.061 -5.406 5.154 1.00 93.50 165 LEU A CA 1
ATOM 1257 C C . LEU A 1 165 ? -2.917 -4.102 5.955 1.00 93.50 165 LEU A C 1
ATOM 1259 O O . LEU A 1 165 ? -1.893 -3.415 5.851 1.00 93.50 165 LEU A O 1
ATOM 1263 N N . SER A 1 166 ? -3.915 -3.761 6.755 1.00 97.62 166 SER A N 1
ATOM 1264 C CA . SER A 1 166 ? -4.022 -2.498 7.472 1.00 97.62 166 SER A CA 1
ATOM 1265 C C . SER A 1 166 ? -2.893 -2.320 8.481 1.00 97.62 166 SER A C 1
ATOM 1267 O O . SER A 1 166 ? -2.249 -1.269 8.466 1.00 97.62 166 SER A O 1
ATOM 1269 N N . MET A 1 167 ? -2.563 -3.355 9.272 1.00 97.38 167 MET A N 1
ATOM 1270 C CA . MET A 1 167 ? -1.533 -3.252 10.316 1.00 97.38 167 MET A CA 1
ATOM 1271 C C . MET A 1 167 ? -0.148 -2.931 9.748 1.00 97.38 167 MET A C 1
ATOM 1273 O O . MET A 1 167 ? 0.621 -2.194 10.361 1.00 97.38 167 MET A O 1
ATOM 1277 N N . LYS A 1 168 ? 0.201 -3.472 8.575 1.00 96.88 168 LYS A N 1
ATOM 1278 C CA . LYS A 1 168 ? 1.518 -3.247 7.956 1.00 96.88 168 LYS A CA 1
ATOM 1279 C C . LYS A 1 168 ? 1.578 -1.942 7.158 1.00 96.88 168 LYS A C 1
ATOM 1281 O O . LYS A 1 168 ? 2.665 -1.385 7.013 1.00 96.88 168 LYS A O 1
ATOM 1286 N N . ASN A 1 169 ? 0.455 -1.454 6.623 1.00 97.50 169 ASN A N 1
ATOM 1287 C CA . ASN A 1 169 ? 0.461 -0.340 5.669 1.00 97.50 169 ASN A CA 1
ATOM 1288 C C . ASN A 1 169 ? 0.971 0.980 6.270 1.00 97.50 169 ASN A C 1
ATOM 1290 O O . ASN A 1 169 ? 1.645 1.743 5.576 1.00 97.50 169 ASN A O 1
ATOM 1294 N N . SER A 1 170 ? 0.766 1.208 7.572 1.00 95.62 170 SER A N 1
ATOM 1295 C CA . SER A 1 170 ? 1.298 2.379 8.287 1.00 95.62 170 SER A CA 1
ATOM 1296 C C . SER A 1 170 ? 2.830 2.460 8.292 1.00 95.62 170 SER A C 1
ATOM 1298 O O . SER A 1 170 ? 3.382 3.530 8.504 1.00 95.62 170 SER A O 1
ATOM 1300 N N . MET A 1 171 ? 3.550 1.388 7.951 1.00 95.31 171 MET A N 1
ATOM 1301 C CA . MET A 1 171 ? 5.003 1.453 7.752 1.00 95.31 171 MET A CA 1
ATOM 1302 C C . MET A 1 171 ? 5.406 2.490 6.692 1.00 95.31 171 MET A C 1
ATOM 1304 O O . MET A 1 171 ? 6.479 3.079 6.787 1.00 95.31 171 MET A O 1
ATOM 1308 N N . GLY A 1 172 ? 4.540 2.737 5.702 1.00 92.88 172 GLY A N 1
ATOM 1309 C CA . GLY A 1 172 ? 4.767 3.722 4.642 1.00 92.88 172 GLY A CA 1
ATOM 1310 C C . GLY A 1 172 ? 4.775 5.181 5.118 1.00 92.88 172 GLY A C 1
ATOM 1311 O O . GLY A 1 172 ? 5.178 6.056 4.358 1.00 92.88 172 GLY A O 1
ATOM 1312 N N . ILE A 1 173 ? 4.413 5.445 6.377 1.00 94.75 173 ILE A N 1
ATOM 1313 C CA . ILE A 1 173 ? 4.543 6.757 7.030 1.00 94.75 173 ILE A CA 1
ATOM 1314 C C . ILE A 1 173 ? 5.571 6.748 8.162 1.00 94.75 173 ILE A C 1
ATOM 1316 O O . ILE A 1 173 ? 5.510 7.608 9.020 1.00 94.75 173 ILE A O 1
ATOM 1320 N N . LEU A 1 174 ? 6.501 5.794 8.200 1.00 96.00 174 LEU A N 1
ATOM 1321 C CA . LEU A 1 174 ? 7.664 5.851 9.095 1.00 96.00 174 LEU A CA 1
ATOM 1322 C C . LEU A 1 174 ? 8.888 6.389 8.346 1.00 96.00 174 LEU A C 1
ATOM 1324 O O . LEU A 1 174 ? 8.990 6.144 7.136 1.00 96.00 174 LEU A O 1
ATOM 1328 N N . PRO A 1 175 ? 9.860 7.025 9.015 1.00 94.50 175 PRO A N 1
ATOM 1329 C CA . PRO A 1 175 ? 11.123 7.353 8.372 1.00 94.50 175 PRO A CA 1
ATOM 1330 C C . PRO A 1 175 ? 11.934 6.063 8.135 1.00 94.50 175 PRO A C 1
ATOM 1332 O O . PRO A 1 175 ? 11.772 5.048 8.822 1.00 94.50 175 PRO A O 1
ATOM 1335 N N . ARG A 1 176 ? 12.810 6.063 7.131 1.00 92.12 176 ARG A N 1
ATOM 1336 C CA . ARG A 1 176 ? 13.662 4.932 6.733 1.00 92.12 176 ARG A CA 1
ATOM 1337 C C . ARG A 1 176 ? 14.522 4.386 7.879 1.00 92.12 176 ARG A C 1
ATOM 1339 O O . ARG A 1 176 ? 14.576 3.158 7.983 1.00 92.12 176 ARG A O 1
ATOM 1346 N N . PRO A 1 177 ? 15.118 5.205 8.773 1.00 91.94 177 PRO A N 1
ATOM 1347 C CA . PRO A 1 177 ? 15.798 4.700 9.966 1.00 91.94 177 PRO A CA 1
ATOM 1348 C C . PRO A 1 177 ? 14.920 3.797 10.844 1.00 91.94 177 PRO A C 1
ATOM 1350 O O . PRO A 1 177 ? 15.376 2.735 11.273 1.00 91.94 177 PRO A O 1
ATOM 1353 N N . ASP A 1 178 ? 13.649 4.148 11.044 1.00 95.12 178 ASP A N 1
ATOM 1354 C CA . ASP A 1 178 ? 12.727 3.331 11.836 1.00 95.12 178 ASP A CA 1
ATOM 1355 C C . ASP A 1 178 ? 12.341 2.062 11.084 1.00 95.12 178 ASP A C 1
ATOM 1357 O O . ASP A 1 178 ? 12.397 0.973 11.654 1.00 95.12 178 ASP A O 1
ATOM 1361 N N . ARG A 1 179 ? 12.059 2.156 9.776 1.00 94.12 179 ARG A N 1
ATOM 1362 C CA . ARG A 1 179 ? 11.819 0.968 8.934 1.00 94.12 179 ARG A CA 1
ATOM 1363 C C . ARG A 1 179 ? 13.005 0.007 8.989 1.00 94.12 179 ARG A C 1
ATOM 1365 O O . ARG A 1 179 ? 12.800 -1.201 9.095 1.00 94.12 179 ARG A O 1
ATOM 1372 N N . ARG A 1 180 ? 14.240 0.513 8.952 1.00 92.94 180 ARG A N 1
ATOM 1373 C CA . ARG A 1 180 ? 15.460 -0.292 9.109 1.00 92.94 180 ARG A CA 1
ATOM 1374 C C . ARG A 1 180 ? 15.508 -0.978 10.472 1.00 92.94 180 ARG A C 1
ATOM 1376 O O . ARG A 1 180 ? 15.777 -2.180 10.528 1.00 92.94 180 ARG A O 1
ATOM 1383 N N . SER A 1 181 ? 15.199 -0.258 11.548 1.00 94.50 181 SER A N 1
ATOM 1384 C CA . SER A 1 181 ? 15.118 -0.822 12.901 1.00 94.50 181 SER A CA 1
ATOM 1385 C C . SER A 1 181 ? 14.068 -1.935 12.992 1.00 94.50 181 SER A C 1
ATOM 1387 O O . SER A 1 181 ? 14.362 -3.004 13.527 1.00 94.50 181 SER A O 1
ATOM 1389 N N . MET A 1 182 ? 12.886 -1.753 12.388 1.00 95.25 182 MET A N 1
ATOM 1390 C CA . MET A 1 182 ? 11.847 -2.792 12.339 1.00 95.25 182 MET A CA 1
ATOM 1391 C C . MET A 1 182 ? 12.361 -4.090 11.705 1.00 95.25 182 MET A C 1
ATOM 1393 O O . MET A 1 182 ? 12.171 -5.177 12.249 1.00 95.25 182 MET A O 1
ATOM 1397 N N . HIS A 1 183 ? 13.035 -3.991 10.557 1.00 92.62 183 HIS A N 1
ATOM 1398 C CA . HIS A 1 183 ? 13.564 -5.166 9.863 1.00 92.62 183 HIS A CA 1
ATOM 1399 C C . HIS A 1 183 ? 14.727 -5.813 10.626 1.00 92.62 183 HIS A C 1
ATOM 1401 O O . HIS A 1 183 ? 14.827 -7.038 10.652 1.00 92.62 183 HIS A O 1
ATOM 1407 N N . THR A 1 184 ? 15.557 -5.012 11.298 1.00 92.25 184 THR A N 1
ATOM 1408 C CA . THR A 1 184 ? 16.705 -5.492 12.082 1.00 92.25 184 THR A CA 1
ATOM 1409 C C . THR A 1 184 ? 16.264 -6.282 13.316 1.00 92.25 184 THR A C 1
ATOM 1411 O O . THR A 1 184 ? 16.784 -7.370 13.567 1.00 92.25 184 THR A O 1
ATOM 1414 N N . PHE A 1 185 ? 15.286 -5.772 14.072 1.00 91.44 185 PHE A N 1
ATOM 1415 C CA . PHE A 1 185 ? 14.885 -6.341 15.368 1.00 91.44 185 PHE A CA 1
ATOM 1416 C C . PHE A 1 185 ? 13.761 -7.384 15.301 1.00 91.44 185 PHE A C 1
ATOM 1418 O O . PHE A 1 185 ? 13.494 -8.057 16.303 1.00 91.44 185 PHE A O 1
ATOM 1425 N N . GLY A 1 186 ? 13.137 -7.547 14.134 1.00 92.88 186 GLY A N 1
ATOM 1426 C CA . GLY A 1 186 ? 12.092 -8.534 13.880 1.00 92.88 186 GLY A CA 1
ATOM 1427 C C . GLY A 1 186 ? 10.811 -7.878 13.381 1.00 92.88 186 GLY A C 1
ATOM 1428 O O . GLY A 1 186 ? 9.980 -7.437 14.175 1.00 92.88 186 GLY A O 1
ATOM 1429 N N . ILE A 1 187 ? 10.639 -7.896 12.057 1.00 93.31 187 ILE A N 1
ATOM 1430 C CA . ILE A 1 187 ? 9.592 -7.155 11.346 1.00 93.31 187 ILE A CA 1
ATOM 1431 C C . ILE A 1 187 ? 8.182 -7.426 11.877 1.00 93.31 187 ILE A C 1
ATOM 1433 O O . ILE A 1 187 ? 7.398 -6.496 12.034 1.00 93.31 187 ILE A O 1
ATOM 1437 N N . ASP A 1 188 ? 7.873 -8.679 12.208 1.00 95.69 188 ASP A N 1
ATOM 1438 C CA . ASP A 1 188 ? 6.524 -9.077 12.599 1.00 95.69 188 ASP A CA 1
ATOM 1439 C C . ASP A 1 188 ? 6.108 -8.484 13.950 1.00 95.69 188 ASP A C 1
ATOM 1441 O O . ASP A 1 188 ? 5.017 -7.933 14.068 1.00 95.69 188 ASP A O 1
ATOM 1445 N N . GLN A 1 189 ? 6.990 -8.525 14.956 1.00 97.56 189 GLN A N 1
ATOM 1446 C CA . GLN A 1 189 ? 6.713 -7.907 16.256 1.00 97.56 189 GLN A CA 1
ATOM 1447 C C . GLN A 1 189 ? 6.749 -6.379 16.160 1.00 97.56 189 GLN A C 1
ATOM 1449 O O . GLN A 1 189 ? 5.933 -5.710 16.785 1.00 97.56 189 GLN A O 1
ATOM 1454 N N . SER A 1 190 ? 7.647 -5.816 15.347 1.00 97.44 190 SER A N 1
ATOM 1455 C CA . SER A 1 190 ? 7.695 -4.370 15.136 1.00 97.44 190 SER A CA 1
ATOM 1456 C C . SER A 1 190 ? 6.433 -3.822 14.465 1.00 97.44 190 SER A C 1
ATOM 1458 O O . SER A 1 190 ? 6.035 -2.705 14.775 1.00 97.44 190 SER A O 1
ATOM 1460 N N . ILE A 1 191 ? 5.765 -4.592 13.593 1.00 97.69 191 ILE A N 1
ATOM 1461 C CA . ILE A 1 191 ? 4.443 -4.223 13.057 1.00 97.69 191 ILE A CA 1
ATOM 1462 C C . ILE A 1 191 ? 3.415 -4.125 14.193 1.00 97.69 191 ILE A C 1
ATOM 1464 O O . ILE A 1 191 ? 2.668 -3.150 14.247 1.00 97.69 191 ILE A O 1
ATOM 1468 N N . VAL A 1 192 ? 3.392 -5.085 15.124 1.00 97.94 192 VAL A N 1
ATOM 1469 C CA . VAL A 1 192 ? 2.492 -5.034 16.292 1.00 97.94 192 VAL A CA 1
ATOM 1470 C C . VAL A 1 192 ? 2.801 -3.815 17.164 1.00 97.94 192 VAL A C 1
ATOM 1472 O O . VAL A 1 192 ? 1.893 -3.057 17.492 1.00 97.94 192 VAL A O 1
ATOM 1475 N N . ASP A 1 193 ? 4.079 -3.579 17.470 1.00 98.00 193 ASP A N 1
ATOM 1476 C CA . ASP A 1 193 ? 4.523 -2.450 18.297 1.00 98.00 193 ASP A CA 1
ATOM 1477 C C . ASP A 1 193 ? 4.188 -1.083 17.658 1.00 98.00 193 ASP A C 1
ATOM 1479 O O . ASP A 1 193 ? 3.784 -0.146 18.350 1.00 98.00 193 ASP A O 1
ATOM 1483 N N . MET A 1 194 ? 4.290 -0.968 16.329 1.00 97.50 194 MET A N 1
ATOM 1484 C CA . MET A 1 194 ? 3.894 0.229 15.573 1.00 97.50 194 MET A CA 1
ATOM 1485 C C . MET A 1 194 ? 2.389 0.525 15.706 1.00 97.50 194 MET A C 1
ATOM 1487 O O . MET A 1 194 ? 1.987 1.679 15.833 1.00 97.50 194 MET A O 1
ATOM 1491 N N .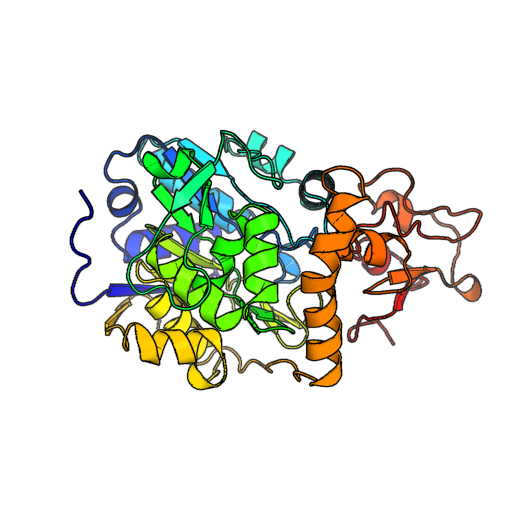 ASN A 1 195 ? 1.543 -0.508 15.722 1.00 97.12 195 ASN A N 1
ATOM 1492 C CA . ASN A 1 195 ? 0.088 -0.345 15.847 1.00 97.12 195 ASN A CA 1
ATOM 1493 C C . ASN A 1 195 ? -0.362 0.045 17.270 1.00 97.12 195 ASN A C 1
ATOM 1495 O O . ASN A 1 195 ? -1.519 0.419 17.474 1.00 97.12 195 ASN A O 1
ATOM 1499 N N . LEU A 1 196 ? 0.534 -0.008 18.265 1.00 96.50 196 LEU A N 1
ATOM 1500 C CA . LEU A 1 196 ? 0.247 0.492 19.612 1.00 96.50 196 LEU A CA 1
ATOM 1501 C C . LEU A 1 196 ? 0.209 2.027 19.664 1.00 96.50 196 LEU A C 1
ATOM 1503 O O . LEU A 1 196 ? -0.583 2.580 20.429 1.00 96.50 196 LEU A O 1
ATOM 1507 N N . GLY A 1 197 ? 1.036 2.702 18.858 1.00 95.38 197 GLY A N 1
ATOM 1508 C CA . GLY A 1 197 ? 1.155 4.165 18.831 1.00 95.38 197 GLY A CA 1
ATOM 1509 C C . GLY A 1 197 ? 0.514 4.817 17.607 1.00 95.38 197 GLY A C 1
ATOM 1510 O O . GLY A 1 197 ? -0.089 5.877 17.746 1.00 95.38 197 GLY A O 1
ATOM 1511 N N . ILE A 1 198 ? 0.564 4.180 16.432 1.00 96.62 198 ILE A N 1
ATOM 1512 C CA . ILE A 1 198 ? -0.115 4.668 15.223 1.00 96.62 198 ILE A CA 1
ATOM 1513 C C . ILE A 1 198 ? -1.434 3.922 15.059 1.00 96.62 198 ILE A C 1
ATOM 1515 O O . ILE A 1 198 ? -1.468 2.736 14.734 1.00 96.62 198 ILE A O 1
ATOM 1519 N N . LYS A 1 199 ? -2.532 4.643 15.273 1.00 94.94 199 LYS A N 1
ATOM 1520 C CA . LYS A 1 199 ? -3.895 4.113 15.257 1.00 94.94 199 LYS A CA 1
ATOM 1521 C C . LYS A 1 199 ? -4.728 4.864 14.218 1.00 94.94 199 LYS A C 1
ATOM 1523 O O . LYS A 1 199 ? -5.221 5.939 14.549 1.00 94.94 199 LYS A O 1
ATOM 1528 N N . PRO A 1 200 ? -4.887 4.328 12.992 1.00 97.69 200 PRO A N 1
ATOM 1529 C CA . PRO A 1 200 ? -5.783 4.915 12.001 1.00 97.69 200 PRO A CA 1
ATOM 1530 C C . PRO A 1 200 ? -7.188 5.154 12.569 1.00 97.69 200 PRO A C 1
ATOM 1532 O O . PRO A 1 200 ? -7.698 4.334 13.336 1.00 97.69 200 PRO A O 1
ATOM 1535 N N . ASP A 1 201 ? -7.804 6.274 12.192 1.00 97.88 201 ASP A N 1
ATOM 1536 C CA . ASP A 1 201 ? -9.195 6.595 12.527 1.00 97.88 201 ASP A CA 1
ATOM 1537 C C . ASP A 1 201 ? -10.181 5.805 11.652 1.00 97.88 201 ASP A C 1
ATOM 1539 O O . ASP A 1 201 ? -11.327 5.583 12.060 1.00 97.88 201 ASP A O 1
ATOM 1543 N N . LEU A 1 202 ? -9.725 5.388 10.466 1.00 98.44 202 LEU A N 1
ATOM 1544 C CA . LEU A 1 202 ? -10.427 4.534 9.516 1.00 98.44 202 LEU A CA 1
ATOM 1545 C C . LEU A 1 202 ? -9.423 3.714 8.695 1.00 98.44 202 LEU A C 1
ATOM 1547 O O . LEU A 1 202 ? -8.415 4.244 8.232 1.00 98.44 202 LEU A O 1
ATOM 1551 N N . ASN A 1 203 ? -9.723 2.437 8.471 1.00 98.81 203 ASN A N 1
ATOM 1552 C CA . ASN A 1 203 ? -9.075 1.600 7.469 1.00 98.81 203 ASN A CA 1
ATOM 15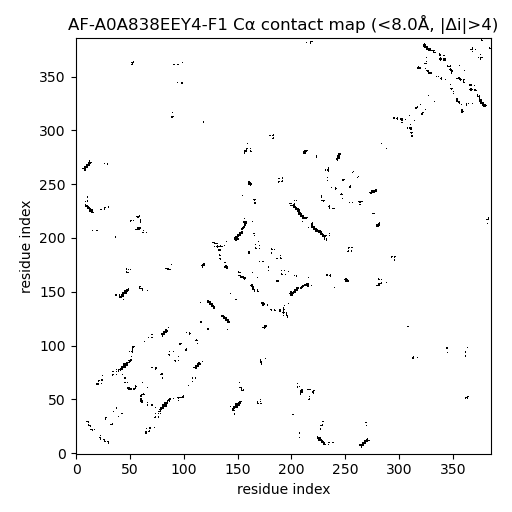53 C C . ASN A 1 203 ? -10.097 1.248 6.380 1.00 98.81 203 ASN A C 1
ATOM 1555 O O . ASN A 1 203 ? -11.208 0.852 6.722 1.00 98.81 203 ASN A O 1
ATOM 1559 N N . ILE A 1 204 ? -9.721 1.353 5.103 1.00 98.81 204 ILE A N 1
ATOM 1560 C CA . ILE A 1 204 ? -10.494 0.824 3.967 1.00 98.81 204 ILE A CA 1
ATOM 1561 C C . ILE A 1 204 ? -9.558 -0.015 3.102 1.00 98.81 204 ILE A C 1
ATOM 1563 O O . ILE A 1 204 ? -8.693 0.511 2.404 1.00 98.81 204 ILE A O 1
ATOM 1567 N N . VAL A 1 205 ? -9.704 -1.332 3.173 1.00 98.81 205 VAL A N 1
ATOM 1568 C CA . VAL A 1 205 ? -8.909 -2.277 2.396 1.00 98.81 205 VAL A CA 1
ATOM 1569 C C . VAL A 1 205 ? -9.443 -2.346 0.976 1.00 98.81 205 VAL A C 1
ATOM 1571 O O . VAL A 1 205 ? -10.580 -2.759 0.746 1.00 98.81 205 VAL A O 1
ATOM 1574 N N . ASP A 1 206 ? -8.585 -1.989 0.026 1.00 98.44 206 ASP A N 1
ATOM 1575 C CA . ASP A 1 206 ? -8.821 -2.163 -1.397 1.00 98.44 206 ASP A CA 1
ATOM 1576 C C . ASP A 1 206 ? -8.620 -3.633 -1.782 1.00 98.44 206 ASP A C 1
ATOM 1578 O O . ASP A 1 206 ? -7.498 -4.132 -1.922 1.00 98.44 206 ASP A O 1
ATOM 1582 N N . GLY A 1 207 ? -9.733 -4.345 -1.909 1.00 97.31 207 GLY A N 1
ATOM 1583 C CA . GLY A 1 207 ? -9.818 -5.653 -2.539 1.00 97.31 207 GLY A CA 1
ATOM 1584 C C . GLY A 1 207 ? -10.545 -5.579 -3.880 1.00 97.31 207 GLY A C 1
ATOM 1585 O O . GLY A 1 207 ? -11.079 -6.589 -4.319 1.00 97.31 207 GLY A O 1
ATOM 1586 N N . SER A 1 208 ? -10.628 -4.422 -4.545 1.00 97.06 208 SER A N 1
ATOM 1587 C CA . SER A 1 208 ? -11.171 -4.382 -5.910 1.00 97.06 208 SER A CA 1
ATOM 1588 C C . SER A 1 208 ? -10.320 -5.282 -6.811 1.00 97.06 208 SER A C 1
ATOM 1590 O O . SER A 1 208 ? -10.808 -6.245 -7.404 1.00 97.06 208 SER A O 1
ATOM 1592 N N . VAL A 1 209 ? -9.005 -5.062 -6.758 1.00 96.19 209 VAL A N 1
ATOM 1593 C CA . VAL A 1 209 ? -7.968 -5.946 -7.272 1.00 96.19 209 VAL A CA 1
ATOM 1594 C C . VAL A 1 209 ? -6.911 -6.149 -6.186 1.00 96.19 209 VAL A C 1
ATOM 1596 O O . VAL A 1 209 ? -6.176 -5.234 -5.834 1.00 96.19 209 VAL A O 1
ATOM 1599 N N . GLY A 1 210 ? -6.821 -7.367 -5.662 1.00 95.31 210 GLY A N 1
ATOM 1600 C CA . GLY A 1 210 ? -5.768 -7.810 -4.755 1.00 95.31 210 GLY A CA 1
ATOM 1601 C C . GLY A 1 210 ? -4.623 -8.523 -5.475 1.00 95.31 210 GLY A C 1
ATOM 1602 O O . GLY A 1 210 ? -4.589 -8.623 -6.706 1.00 95.31 210 GLY A O 1
ATOM 1603 N N . GLN A 1 211 ? -3.695 -9.085 -4.701 1.00 94.62 211 GLN A N 1
ATOM 1604 C CA . GLN A 1 211 ? -2.579 -9.862 -5.243 1.00 94.62 211 GLN A CA 1
ATOM 1605 C C . GLN A 1 211 ? -2.284 -11.116 -4.409 1.00 94.62 211 GLN A C 1
ATOM 1607 O O . GLN A 1 211 ? -2.186 -11.066 -3.185 1.00 94.62 211 GLN A O 1
ATOM 1612 N N . ASP A 1 212 ? -2.141 -12.244 -5.098 1.00 94.25 212 ASP A N 1
ATOM 1613 C CA . ASP A 1 212 ? -1.999 -13.590 -4.542 1.00 94.25 212 ASP A CA 1
ATOM 1614 C C . ASP A 1 212 ? -0.625 -14.200 -4.891 1.00 94.25 212 ASP A C 1
ATOM 1616 O O . ASP A 1 212 ? -0.076 -13.939 -5.957 1.00 94.25 212 ASP A O 1
ATOM 1620 N N . GLY A 1 213 ? -0.052 -15.045 -4.030 1.00 92.25 213 GLY A N 1
ATOM 1621 C CA . GLY A 1 213 ? 1.249 -15.680 -4.273 1.00 92.25 213 GLY A CA 1
ATOM 1622 C C . GLY A 1 213 ? 2.443 -14.773 -3.960 1.00 92.25 213 GLY A C 1
ATOM 1623 O O . GLY A 1 213 ? 2.576 -14.275 -2.842 1.00 92.25 213 GLY A O 1
ATOM 1624 N N . GLU A 1 214 ? 3.329 -14.559 -4.933 1.00 88.12 214 GLU A N 1
ATOM 1625 C CA . GLU A 1 214 ? 4.636 -13.892 -4.773 1.00 88.12 214 GLU A CA 1
ATOM 1626 C C . GLU A 1 214 ? 4.549 -12.346 -4.723 1.00 88.12 214 GLU A C 1
ATOM 1628 O O . GLU A 1 214 ? 5.290 -11.621 -5.395 1.00 88.12 214 GLU A O 1
ATOM 1633 N N . GLY A 1 215 ? 3.621 -11.814 -3.922 1.00 87.38 215 GLY A N 1
ATOM 1634 C CA . GLY A 1 215 ? 3.516 -10.379 -3.654 1.00 87.38 215 GLY A CA 1
ATOM 1635 C C . GLY A 1 215 ? 4.690 -9.829 -2.829 1.00 87.38 215 GLY A C 1
ATOM 1636 O O . GLY A 1 215 ? 5.458 -10.590 -2.241 1.00 87.38 215 GLY A O 1
ATOM 1637 N N . PRO A 1 216 ? 4.873 -8.501 -2.729 1.00 85.94 216 PRO A N 1
ATOM 1638 C CA . PRO A 1 216 ? 3.830 -7.484 -2.899 1.00 85.94 216 PRO A CA 1
ATOM 1639 C C . PRO A 1 216 ? 3.847 -6.734 -4.239 1.00 85.94 216 PRO A C 1
ATOM 1641 O O . PRO A 1 216 ? 3.085 -5.778 -4.400 1.00 85.94 216 PRO A O 1
ATOM 1644 N N . LEU A 1 217 ? 4.755 -7.096 -5.152 1.00 87.81 217 LEU A N 1
ATOM 1645 C CA . LEU A 1 217 ? 4.855 -6.489 -6.485 1.00 87.81 217 LEU A CA 1
ATOM 1646 C C . LEU A 1 217 ? 4.467 -7.452 -7.606 1.00 87.81 217 LEU A C 1
ATOM 1648 O O . LEU A 1 217 ? 3.934 -7.009 -8.621 1.00 87.81 217 LEU A O 1
ATOM 1652 N N . TYR A 1 218 ? 4.793 -8.729 -7.436 1.00 87.12 218 TYR A N 1
ATOM 1653 C CA . TYR A 1 218 ? 4.951 -9.697 -8.517 1.00 87.12 218 TYR A CA 1
ATOM 1654 C C . TYR A 1 218 ? 4.071 -10.938 -8.347 1.00 87.12 218 TYR A C 1
ATOM 1656 O O . TYR A 1 218 ? 4.280 -11.939 -9.029 1.00 87.12 218 TYR A O 1
ATOM 1664 N N . GLY A 1 219 ? 3.102 -10.878 -7.436 1.00 88.25 219 GLY A N 1
ATOM 1665 C CA . GLY A 1 219 ? 2.104 -11.927 -7.307 1.00 88.25 219 GLY A CA 1
ATOM 1666 C C . GLY A 1 219 ? 1.105 -11.906 -8.462 1.00 88.25 219 GLY A C 1
ATOM 1667 O O . GLY A 1 219 ? 1.061 -10.981 -9.277 1.00 88.25 219 GLY A O 1
ATOM 1668 N N . ASP A 1 220 ? 0.265 -12.928 -8.492 1.00 91.12 220 ASP A N 1
ATOM 1669 C CA . ASP A 1 220 ? -0.826 -13.050 -9.442 1.00 91.12 220 ASP A CA 1
ATOM 1670 C C . ASP A 1 220 ? -1.943 -12.072 -9.077 1.00 91.12 220 ASP A C 1
ATOM 1672 O O . ASP A 1 220 ? -2.382 -12.002 -7.925 1.00 91.12 220 ASP A O 1
ATOM 1676 N N . LYS A 1 221 ? -2.451 -11.348 -10.077 1.00 92.88 221 LYS A N 1
ATOM 1677 C CA . LYS A 1 221 ? -3.636 -10.500 -9.925 1.00 92.88 221 LYS A CA 1
ATOM 1678 C C . LYS A 1 221 ? -4.798 -11.324 -9.348 1.00 92.88 221 LYS A C 1
ATOM 1680 O O . LYS A 1 221 ? -5.127 -12.399 -9.857 1.00 92.88 221 LYS A O 1
ATOM 1685 N N . ALA A 1 222 ? -5.449 -10.811 -8.309 1.00 94.19 222 ALA A N 1
ATOM 1686 C CA . ALA A 1 222 ? -6.646 -11.397 -7.720 1.00 94.19 222 ALA A CA 1
ATOM 1687 C C . ALA A 1 222 ? -7.815 -10.417 -7.849 1.00 94.19 222 ALA A C 1
ATOM 1689 O O . ALA A 1 222 ? -7.881 -9.426 -7.136 1.00 94.19 222 ALA A O 1
ATOM 1690 N N . ASP A 1 223 ? -8.737 -10.688 -8.764 1.00 94.62 223 ASP A N 1
ATOM 1691 C CA . ASP A 1 223 ? -9.942 -9.877 -8.933 1.00 94.62 223 ASP A CA 1
ATOM 1692 C C . ASP A 1 223 ? -10.976 -10.263 -7.864 1.00 94.62 223 ASP A C 1
ATOM 1694 O O . ASP A 1 223 ? -11.685 -11.259 -8.011 1.00 94.62 223 ASP A O 1
ATOM 1698 N N . LEU A 1 224 ? -10.966 -9.563 -6.725 1.00 96.88 224 LEU A N 1
ATOM 1699 C CA . LEU A 1 224 ? -11.807 -9.915 -5.574 1.00 96.88 224 LEU A CA 1
ATOM 1700 C C . LEU A 1 224 ? -13.088 -9.082 -5.529 1.00 96.88 224 LEU A C 1
ATOM 1702 O O . LEU A 1 224 ? -14.074 -9.559 -4.966 1.00 96.88 224 LEU A O 1
ATOM 1706 N N . GLN A 1 225 ? -13.098 -7.905 -6.164 1.00 97.56 225 GLN A N 1
ATOM 1707 C CA . GLN A 1 225 ? -14.248 -7.008 -6.278 1.00 97.56 225 GLN A CA 1
ATOM 1708 C C . GLN A 1 225 ? -14.903 -6.676 -4.925 1.00 97.56 225 GLN A C 1
ATOM 1710 O O . GLN A 1 225 ? -16.119 -6.808 -4.767 1.00 97.56 225 GLN A O 1
ATOM 1715 N N . VAL A 1 226 ? -14.100 -6.312 -3.920 1.00 98.31 226 VAL A N 1
ATOM 1716 C CA . VAL A 1 226 ? -14.582 -6.043 -2.556 1.00 98.31 226 VAL A CA 1
ATOM 1717 C C . VAL A 1 226 ? -13.825 -4.894 -1.887 1.00 98.31 226 VAL A C 1
ATOM 1719 O O . VAL A 1 226 ? -12.614 -4.775 -2.035 1.00 98.31 226 VAL A O 1
ATOM 1722 N N . LEU A 1 227 ? -14.523 -4.076 -1.106 1.00 98.75 227 LEU A N 1
ATOM 1723 C CA . LEU A 1 227 ? -13.937 -3.161 -0.127 1.00 98.75 227 LEU A CA 1
ATOM 1724 C C . LEU A 1 227 ? -14.309 -3.624 1.281 1.00 98.75 227 LEU A C 1
ATOM 1726 O O . LEU A 1 227 ? -15.431 -4.078 1.509 1.00 98.75 227 LEU A O 1
ATOM 1730 N N . ILE A 1 228 ? -13.366 -3.500 2.215 1.00 98.62 228 ILE A N 1
ATOM 1731 C CA . ILE A 1 228 ? -13.575 -3.811 3.633 1.00 98.62 228 ILE A CA 1
ATOM 1732 C C . ILE A 1 228 ? -13.184 -2.591 4.456 1.00 98.62 228 ILE A C 1
ATOM 1734 O O . ILE A 1 228 ? -12.034 -2.168 4.379 1.00 98.62 228 ILE A O 1
ATOM 1738 N N . ALA A 1 229 ? -14.096 -2.043 5.256 1.00 98.56 229 ALA A N 1
ATOM 1739 C CA . ALA A 1 229 ? -13.818 -0.878 6.092 1.00 98.56 229 ALA A CA 1
ATOM 1740 C C . ALA A 1 229 ? -14.064 -1.142 7.579 1.00 98.56 229 ALA A C 1
ATOM 1742 O O . ALA A 1 229 ? -14.956 -1.903 7.942 1.00 98.56 229 ALA A O 1
ATOM 1743 N N . GLY A 1 230 ? -13.279 -0.492 8.437 1.00 97.88 230 GLY A N 1
ATOM 1744 C CA . GLY A 1 230 ? -13.408 -0.588 9.892 1.00 97.88 230 GLY A CA 1
ATOM 1745 C C . GLY A 1 230 ? -12.394 0.278 10.638 1.00 97.88 230 GLY A C 1
ATOM 1746 O O . GLY A 1 230 ? -11.466 0.835 10.040 1.00 97.88 230 GLY A O 1
ATOM 1747 N N . ARG A 1 231 ? -12.555 0.414 11.957 1.00 96.00 231 ARG A N 1
ATOM 1748 C CA . ARG A 1 231 ? -11.729 1.317 12.783 1.00 96.00 231 ARG A CA 1
ATOM 1749 C C . ARG A 1 231 ? -10.678 0.576 13.601 1.00 96.00 231 ARG A C 1
ATOM 1751 O O . ARG A 1 231 ? -9.624 1.137 13.908 1.00 96.00 231 ARG A O 1
ATOM 1758 N N . ASP A 1 232 ? -10.930 -0.682 13.937 1.00 96.19 232 ASP A N 1
ATOM 1759 C CA . ASP A 1 232 ? -9.957 -1.568 14.547 1.00 96.19 232 ASP A CA 1
ATOM 1760 C C . ASP A 1 232 ? -9.115 -2.258 13.469 1.00 96.19 232 ASP A C 1
ATOM 1762 O O . ASP A 1 232 ? -9.565 -3.126 12.721 1.00 96.19 232 ASP A O 1
ATOM 1766 N N . THR A 1 233 ? -7.849 -1.853 13.397 1.00 96.44 233 THR A N 1
ATOM 1767 C CA . THR A 1 233 ? -6.894 -2.335 12.399 1.00 96.44 233 THR A CA 1
ATOM 1768 C C . THR A 1 233 ? -6.710 -3.856 12.435 1.00 96.44 233 THR A C 1
ATOM 1770 O O . THR A 1 233 ? -6.535 -4.469 11.384 1.00 96.44 233 THR A O 1
ATOM 1773 N N . LEU A 1 234 ? -6.754 -4.480 13.620 1.00 97.12 234 LEU A N 1
ATOM 1774 C CA . LEU A 1 234 ? -6.626 -5.931 13.740 1.00 97.12 234 LEU A CA 1
ATOM 1775 C C . LEU A 1 234 ? -7.921 -6.616 13.288 1.00 97.12 234 LEU A C 1
ATOM 1777 O O . LEU A 1 234 ? -7.846 -7.578 12.532 1.00 97.12 234 LEU A O 1
ATOM 1781 N N . ALA A 1 235 ? -9.096 -6.121 13.685 1.00 97.31 235 ALA A N 1
ATOM 1782 C CA . ALA A 1 235 ? -10.381 -6.681 13.258 1.00 97.31 235 ALA A CA 1
ATOM 1783 C C . ALA A 1 235 ? -10.536 -6.664 11.728 1.00 97.31 235 ALA A C 1
ATOM 1785 O O . ALA A 1 235 ? -10.898 -7.683 11.139 1.00 97.31 235 ALA A O 1
ATOM 1786 N N . VAL A 1 236 ? -10.171 -5.552 11.080 1.00 98.00 236 VAL A N 1
ATOM 1787 C CA . VAL A 1 236 ? -10.174 -5.420 9.613 1.00 98.00 236 VAL A CA 1
ATOM 1788 C C . VAL A 1 236 ? -9.271 -6.471 8.959 1.00 98.00 236 VAL A C 1
ATOM 1790 O O . VAL A 1 236 ? -9.681 -7.146 8.011 1.00 98.00 236 VAL A O 1
ATOM 1793 N N . ASP A 1 237 ? -8.059 -6.668 9.484 1.00 98.19 237 ASP A N 1
ATOM 1794 C CA . ASP A 1 237 ? -7.117 -7.648 8.937 1.00 98.19 237 ASP A CA 1
ATOM 1795 C C . ASP A 1 237 ? -7.615 -9.093 9.133 1.00 98.19 237 ASP A C 1
ATOM 1797 O O . ASP A 1 237 ? -7.459 -9.937 8.244 1.00 98.19 237 ASP A O 1
ATOM 1801 N N . LEU A 1 238 ? -8.269 -9.385 10.264 1.00 97.75 238 LEU A N 1
ATOM 1802 C CA . LEU A 1 238 ? -8.893 -10.685 10.527 1.00 97.75 238 LEU A CA 1
ATOM 1803 C C . LEU A 1 238 ? -10.093 -10.951 9.606 1.00 97.75 238 LEU A C 1
ATOM 1805 O O . LEU A 1 238 ? -10.226 -12.074 9.114 1.00 97.75 238 LEU A O 1
ATOM 1809 N N . ALA A 1 239 ? -10.927 -9.945 9.331 1.00 97.50 239 ALA A N 1
ATOM 1810 C CA . ALA A 1 239 ? -12.030 -10.050 8.376 1.00 97.50 239 ALA A CA 1
ATOM 1811 C C . ALA A 1 239 ? -11.510 -10.312 6.953 1.00 97.50 239 ALA A C 1
ATOM 1813 O O . ALA A 1 239 ? -11.986 -11.213 6.262 1.00 97.50 239 ALA A O 1
ATOM 1814 N N . CYS A 1 240 ? -10.441 -9.622 6.543 1.00 98.06 240 CYS A N 1
ATOM 1815 C CA . CYS A 1 240 ? -9.774 -9.889 5.268 1.00 98.06 240 CYS A CA 1
ATOM 1816 C C . CYS A 1 240 ? -9.271 -11.336 5.172 1.00 98.06 240 CYS A C 1
ATOM 1818 O O . CYS A 1 240 ? -9.458 -11.986 4.145 1.00 98.06 240 CYS A O 1
ATOM 1820 N N . CYS A 1 241 ? -8.678 -11.873 6.246 1.00 97.88 241 CYS A N 1
ATOM 1821 C CA . CYS A 1 241 ? -8.233 -13.268 6.299 1.00 97.88 241 CYS A CA 1
ATOM 1822 C C . CYS A 1 241 ? -9.383 -14.263 6.071 1.00 97.88 241 CYS A C 1
ATOM 1824 O O . CYS A 1 241 ? -9.187 -15.263 5.376 1.00 97.88 241 CYS A O 1
ATOM 1826 N N . GLN A 1 242 ? -10.577 -13.988 6.615 1.00 96.56 242 GLN A N 1
ATOM 1827 C CA . GLN A 1 242 ? -11.770 -14.811 6.381 1.00 96.56 242 GLN A CA 1
ATOM 1828 C C . GLN A 1 242 ? -12.149 -14.812 4.898 1.00 96.56 242 GLN A C 1
ATOM 1830 O O . GLN A 1 242 ? -12.305 -15.882 4.314 1.00 96.56 242 GLN A O 1
ATOM 1835 N N . ILE A 1 243 ? -12.191 -13.634 4.275 1.00 96.94 243 ILE A N 1
ATOM 1836 C CA . ILE A 1 243 ? -12.557 -13.456 2.864 1.00 96.94 243 ILE A CA 1
ATOM 1837 C C . ILE A 1 243 ? -11.598 -14.193 1.921 1.00 96.94 243 ILE A C 1
ATOM 1839 O O . ILE A 1 243 ? -12.029 -14.749 0.906 1.00 96.94 243 ILE A O 1
ATOM 1843 N N . VAL A 1 244 ? -10.302 -14.235 2.251 1.00 97.31 244 VAL A N 1
ATOM 1844 C CA . VAL A 1 244 ? -9.293 -14.914 1.420 1.00 97.31 244 VAL A CA 1
ATOM 1845 C C . VAL A 1 244 ? -8.922 -16.323 1.890 1.00 97.31 244 VAL A C 1
ATOM 1847 O O . VAL A 1 244 ? -7.953 -16.915 1.411 1.00 97.31 244 VAL A O 1
ATOM 1850 N N . GLY A 1 245 ? -9.673 -16.887 2.840 1.00 96.81 245 GLY A N 1
ATOM 1851 C CA . GLY A 1 245 ? -9.486 -18.260 3.312 1.00 96.81 245 GLY A CA 1
ATOM 1852 C C . GLY A 1 245 ? -8.108 -18.546 3.926 1.00 96.81 245 GLY A C 1
ATOM 1853 O O . GLY A 1 245 ? -7.629 -19.683 3.844 1.00 96.81 245 GLY A O 1
ATOM 1854 N N . VAL A 1 246 ? -7.464 -17.538 4.523 1.00 96.69 246 VAL A N 1
ATOM 1855 C CA . VAL A 1 246 ? -6.169 -17.652 5.212 1.00 96.69 246 VAL A CA 1
ATOM 1856 C C . VAL A 1 246 ? -6.402 -17.661 6.718 1.00 96.69 246 VAL A C 1
ATOM 1858 O O . VAL A 1 246 ? -7.197 -16.888 7.244 1.00 96.69 246 VAL A O 1
ATOM 1861 N N . LYS A 1 247 ? -5.708 -18.535 7.454 1.00 96.19 247 LYS A N 1
ATOM 1862 C CA . LYS A 1 247 ? -5.802 -18.522 8.916 1.00 96.19 247 LYS A CA 1
ATOM 1863 C C . LYS A 1 247 ? -4.924 -17.389 9.454 1.00 96.19 247 LYS A C 1
ATOM 1865 O O . LYS A 1 247 ? -3.730 -17.386 9.166 1.00 96.19 247 LYS A O 1
ATOM 1870 N N . PRO A 1 248 ? -5.438 -16.501 10.323 1.00 95.69 248 PRO A N 1
ATOM 1871 C CA . PRO A 1 248 ? -4.636 -15.417 10.893 1.00 95.69 248 PRO A CA 1
ATOM 1872 C C . PRO A 1 248 ? -3.349 -15.878 11.588 1.00 95.69 248 PRO A C 1
ATOM 1874 O O . PRO A 1 248 ? -2.347 -15.177 11.578 1.00 95.69 248 PRO A O 1
ATOM 1877 N N . ARG A 1 249 ? -3.348 -17.088 12.166 1.00 94.88 249 ARG A N 1
ATOM 1878 C CA . ARG A 1 249 ? -2.169 -17.670 12.829 1.00 94.88 249 ARG A CA 1
ATOM 1879 C C . ARG A 1 249 ? -1.030 -18.042 11.873 1.00 94.88 249 ARG A C 1
ATOM 1881 O O . ARG A 1 249 ? 0.097 -18.184 12.343 1.00 94.88 249 ARG A O 1
ATOM 1888 N N . ASP A 1 250 ? -1.314 -18.182 10.580 1.00 94.75 250 ASP A N 1
ATOM 1889 C CA . ASP A 1 250 ? -0.310 -18.452 9.543 1.00 94.75 250 ASP A CA 1
ATOM 1890 C C . ASP A 1 250 ? 0.404 -17.159 9.103 1.00 94.75 250 ASP A C 1
ATOM 1892 O O . ASP A 1 250 ? 1.421 -17.205 8.412 1.00 94.75 250 ASP A O 1
ATOM 1896 N N . ILE A 1 251 ? -0.097 -15.995 9.537 1.00 95.88 251 ILE A N 1
ATOM 1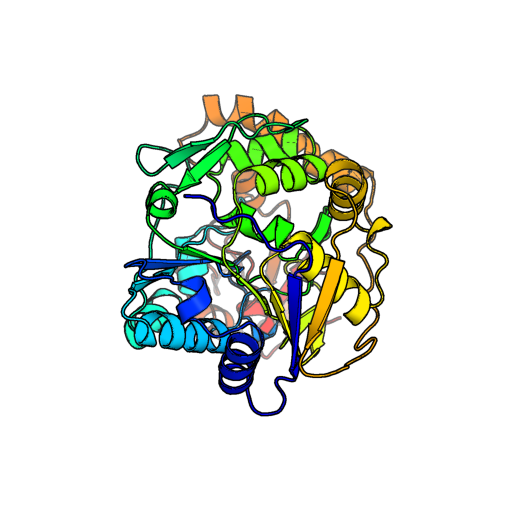897 C CA . ILE A 1 251 ? 0.499 -14.681 9.304 1.00 95.88 251 ILE A CA 1
ATOM 1898 C C . ILE A 1 251 ? 1.211 -14.250 10.598 1.00 95.88 251 ILE A C 1
ATOM 1900 O O . ILE A 1 251 ? 0.542 -13.963 11.596 1.00 95.88 251 ILE A O 1
ATOM 1904 N N . PRO A 1 252 ? 2.558 -14.192 10.631 1.00 95.38 252 PRO A N 1
ATOM 1905 C CA . PRO A 1 252 ? 3.285 -14.086 11.897 1.00 95.38 252 PRO A CA 1
ATOM 1906 C C . PRO A 1 252 ? 2.944 -12.842 12.732 1.00 95.38 252 PRO A C 1
ATOM 1908 O O . PRO A 1 252 ? 2.768 -12.958 13.943 1.00 95.38 252 PRO A O 1
ATOM 1911 N N . HIS A 1 253 ? 2.783 -11.668 12.114 1.00 96.88 253 HIS A N 1
ATOM 1912 C CA . HIS A 1 253 ? 2.414 -10.449 12.845 1.00 96.88 253 HIS A CA 1
ATOM 1913 C C . HIS A 1 253 ? 0.977 -10.483 13.386 1.00 96.88 253 HIS A C 1
ATOM 1915 O O . HIS A 1 253 ? 0.750 -9.995 14.488 1.00 96.88 253 HIS A O 1
ATOM 1921 N N . LEU A 1 254 ? 0.020 -11.109 12.688 1.00 97.62 254 LEU A N 1
ATOM 1922 C CA . LEU A 1 254 ? -1.347 -11.267 13.207 1.00 97.62 254 LEU A CA 1
ATOM 1923 C C . LEU A 1 254 ? -1.404 -12.284 14.348 1.00 97.62 254 LEU A C 1
ATOM 1925 O O . LEU A 1 254 ? -2.125 -12.075 15.320 1.00 97.62 254 LEU A O 1
ATOM 1929 N N . LYS A 1 255 ? -0.607 -13.359 14.277 1.00 97.44 255 LYS A N 1
ATOM 1930 C CA . LYS A 1 255 ? -0.430 -14.286 15.403 1.00 97.44 255 LYS A CA 1
ATOM 1931 C C . LYS A 1 255 ? 0.052 -13.541 16.653 1.00 97.44 255 LYS A C 1
ATOM 1933 O O . LYS A 1 255 ? -0.565 -13.672 17.706 1.00 97.44 255 LYS A O 1
ATOM 1938 N N . LEU A 1 256 ? 1.115 -12.744 16.525 1.00 97.81 256 LEU A N 1
ATOM 1939 C CA . LEU A 1 256 ? 1.665 -11.956 17.632 1.00 97.81 256 LEU A CA 1
ATOM 1940 C C . LEU A 1 256 ? 0.673 -10.895 18.134 1.00 97.81 256 LEU A C 1
ATOM 1942 O O . LEU A 1 256 ? 0.557 -10.692 19.341 1.00 97.81 256 LEU A O 1
ATOM 1946 N N . ALA A 1 257 ? -0.073 -10.254 17.229 1.00 97.19 257 ALA A N 1
ATOM 1947 C CA . ALA A 1 257 ? -1.111 -9.291 17.583 1.00 97.19 257 ALA A CA 1
ATOM 1948 C C . ALA A 1 257 ? -2.227 -9.945 18.410 1.00 97.19 257 ALA A C 1
ATOM 1950 O O . ALA A 1 257 ? -2.584 -9.420 19.456 1.00 97.19 257 ALA A O 1
ATOM 1951 N N . LEU A 1 258 ? -2.717 -11.121 18.007 1.00 97.12 258 LEU A N 1
ATOM 1952 C CA . LEU A 1 258 ? -3.722 -11.877 18.765 1.00 97.12 258 LEU A CA 1
ATOM 1953 C C . LEU A 1 258 ? -3.220 -12.294 20.156 1.00 97.12 258 LEU A C 1
ATOM 1955 O O . LEU A 1 258 ? -3.993 -12.287 21.111 1.00 97.12 258 LEU A O 1
ATOM 1959 N N . GLU A 1 259 ? -1.942 -12.659 20.279 1.00 97.00 259 GLU A N 1
ATOM 1960 C CA . GLU A 1 259 ? -1.318 -13.027 21.558 1.00 97.00 259 GLU A CA 1
ATOM 1961 C C . GLU A 1 259 ? -1.130 -11.821 22.495 1.00 97.00 259 GLU A C 1
ATOM 1963 O O . GLU A 1 259 ? -1.195 -11.978 23.712 1.00 97.00 259 GLU A O 1
ATOM 1968 N N . GLN A 1 260 ? -0.879 -10.627 21.950 1.00 96.62 260 GLN A N 1
ATOM 1969 C CA . GLN A 1 260 ? -0.552 -9.429 22.730 1.00 96.62 260 GLN A CA 1
ATOM 1970 C C . GLN A 1 260 ? -1.745 -8.502 22.986 1.00 96.62 260 GLN A C 1
ATOM 1972 O O . GLN A 1 260 ? -1.837 -7.925 24.065 1.00 96.62 260 GLN A O 1
ATOM 1977 N N . LEU A 1 261 ? -2.617 -8.328 21.996 1.00 93.94 261 LEU A N 1
ATOM 1978 C CA . LEU A 1 261 ? -3.759 -7.409 22.024 1.00 93.94 261 LEU A CA 1
ATOM 1979 C C . LEU A 1 261 ? -5.077 -8.134 22.322 1.00 93.94 261 LEU A C 1
ATOM 1981 O O . LEU A 1 261 ? -6.071 -7.491 22.647 1.00 93.94 261 LEU A O 1
ATOM 1985 N N . GLY A 1 262 ? -5.087 -9.465 22.223 1.00 93.69 262 GLY A N 1
ATOM 1986 C CA . GLY A 1 262 ? -6.303 -10.264 22.281 1.00 93.69 262 GLY A CA 1
ATOM 1987 C C . GLY A 1 262 ? -7.048 -10.293 20.945 1.00 93.69 262 GLY A C 1
ATOM 1988 O O . GLY A 1 262 ? -6.660 -9.665 19.958 1.00 93.69 262 GLY A O 1
ATOM 1989 N N . LYS A 1 263 ? -8.124 -11.082 20.898 1.00 93.31 263 LYS A N 1
ATOM 1990 C CA . LYS A 1 263 ? -9.001 -11.156 19.728 1.00 93.31 263 LYS A CA 1
ATOM 1991 C C . LYS A 1 263 ? -10.057 -10.046 19.825 1.00 93.31 263 LYS A C 1
ATOM 1993 O O . LYS A 1 263 ? -10.813 -10.073 20.795 1.00 93.31 263 LYS A O 1
ATOM 1998 N N . PRO A 1 264 ? -10.156 -9.134 18.843 1.00 93.75 264 PRO A N 1
ATOM 1999 C CA . PRO A 1 264 ? -11.210 -8.129 18.835 1.00 93.75 264 PRO A CA 1
ATOM 2000 C C . PRO A 1 264 ? -12.577 -8.763 18.541 1.00 93.75 264 PRO A C 1
ATOM 2002 O O . PRO A 1 264 ? -12.668 -9.815 17.895 1.00 93.75 264 PRO A O 1
ATOM 2005 N N . SER A 1 265 ? -13.635 -8.102 19.002 1.00 92.62 265 SER A N 1
ATOM 2006 C CA . SER A 1 265 ? -15.030 -8.357 18.635 1.00 92.62 265 SER A CA 1
ATOM 2007 C C . SER A 1 265 ? -15.502 -7.323 17.622 1.00 92.62 265 SER A C 1
ATOM 2009 O O . SER A 1 265 ? -15.206 -6.135 17.753 1.00 92.62 265 SER A O 1
ATOM 2011 N N . TRP A 1 266 ? -16.254 -7.776 16.622 1.00 94.69 266 TRP A N 1
ATOM 2012 C CA . TRP A 1 266 ? -16.896 -6.894 15.659 1.00 94.69 266 TRP A CA 1
ATOM 2013 C C . TRP A 1 266 ? -18.220 -7.471 15.169 1.00 94.69 266 TRP A C 1
ATOM 2015 O O . TRP A 1 266 ? -18.432 -8.686 15.200 1.00 94.69 266 TRP A O 1
ATOM 2025 N N . GLU A 1 267 ? -19.072 -6.583 14.675 1.00 95.19 267 GLU A N 1
ATOM 2026 C CA . GLU A 1 267 ? -20.252 -6.915 13.884 1.00 95.19 267 GLU A CA 1
ATOM 2027 C C . GLU A 1 267 ? -19.972 -6.619 12.410 1.00 95.19 267 GLU A C 1
ATOM 2029 O O . GLU A 1 267 ? -19.316 -5.630 12.073 1.00 95.19 267 GLU A O 1
ATOM 2034 N N . THR A 1 268 ? -20.443 -7.494 11.524 1.00 96.38 268 THR A N 1
ATOM 2035 C CA . THR A 1 268 ? -20.312 -7.300 10.079 1.00 96.38 268 THR A CA 1
ATOM 2036 C C . THR A 1 268 ? -21.585 -6.678 9.523 1.00 96.38 268 THR A C 1
ATOM 2038 O O . THR A 1 268 ? -22.682 -7.166 9.788 1.00 96.38 268 THR A O 1
ATOM 2041 N N . VAL A 1 269 ? -21.427 -5.620 8.733 1.00 97.00 269 VAL A N 1
ATOM 2042 C CA . VAL A 1 269 ? -22.508 -4.935 8.013 1.00 97.00 269 VAL A CA 1
ATOM 2043 C C . VAL A 1 269 ? -22.216 -4.916 6.512 1.00 97.00 269 VAL A C 1
ATOM 2045 O O . VAL A 1 269 ? -21.077 -5.119 6.085 1.00 97.00 269 VAL A O 1
ATOM 2048 N N . GLY A 1 270 ? -23.247 -4.661 5.709 1.00 94.50 270 GLY A N 1
ATOM 2049 C CA . GLY A 1 270 ? -23.152 -4.714 4.253 1.00 94.50 270 GLY A CA 1
ATOM 2050 C C . GLY A 1 270 ? -23.389 -6.127 3.725 1.00 94.50 270 GLY A C 1
ATOM 2051 O O . GLY A 1 270 ? -24.385 -6.763 4.070 1.00 94.50 270 GLY A O 1
ATOM 2052 N N . GLU A 1 271 ? -22.505 -6.601 2.855 1.00 93.69 271 GLU A N 1
ATOM 2053 C CA . GLU A 1 271 ? -22.678 -7.848 2.110 1.00 93.69 271 GLU A CA 1
ATOM 2054 C C . GLU A 1 271 ? -21.942 -9.031 2.758 1.00 93.69 271 GLU A C 1
ATOM 2056 O O . GLU A 1 271 ? -20.766 -8.933 3.113 1.00 93.69 271 GLU A O 1
ATOM 2061 N N . ASP A 1 272 ? -22.609 -10.188 2.842 1.00 91.19 272 ASP A N 1
ATOM 2062 C CA . ASP A 1 272 ? -21.955 -11.457 3.178 1.00 91.19 272 ASP A CA 1
ATOM 2063 C C . ASP A 1 272 ? -21.368 -12.090 1.911 1.00 91.19 272 ASP A C 1
ATOM 2065 O O . ASP A 1 272 ? -22.082 -12.588 1.039 1.00 91.19 272 ASP A O 1
ATOM 2069 N N . VAL A 1 273 ? -20.042 -12.045 1.807 1.00 92.38 273 VAL A N 1
ATOM 2070 C CA . VAL A 1 273 ? -19.296 -12.510 0.630 1.00 92.38 273 VAL A CA 1
ATOM 2071 C C . VAL A 1 273 ? -18.672 -13.894 0.818 1.00 92.38 273 VAL A C 1
ATOM 2073 O O . VAL A 1 273 ? -18.116 -14.444 -0.135 1.00 92.38 273 VAL A O 1
ATOM 2076 N N . GLY A 1 274 ? -18.728 -14.462 2.028 1.00 93.06 274 GLY A N 1
ATOM 2077 C CA . GLY A 1 274 ? -18.015 -15.693 2.367 1.00 93.06 274 GLY A CA 1
ATOM 2078 C C . GLY A 1 274 ? -16.525 -15.666 1.984 1.00 93.06 274 GLY A C 1
ATOM 2079 O O . GLY A 1 274 ? -15.843 -14.645 2.088 1.00 93.06 274 GLY A O 1
ATOM 2080 N N . VAL A 1 275 ? -16.000 -16.812 1.536 1.00 95.50 275 VAL A N 1
ATOM 2081 C CA . VAL A 1 275 ? -14.635 -16.913 0.994 1.00 95.50 275 VAL A CA 1
ATOM 2082 C C . VAL A 1 275 ? -14.671 -16.642 -0.510 1.00 95.50 275 VAL A C 1
ATOM 2084 O O . VAL A 1 275 ? -15.153 -17.479 -1.271 1.00 95.50 275 VAL A O 1
ATOM 2087 N N . ILE A 1 276 ? -14.104 -15.517 -0.949 1.00 95.44 276 ILE A N 1
ATOM 2088 C CA . ILE A 1 276 ? -14.055 -15.131 -2.370 1.00 95.44 276 ILE A CA 1
ATOM 2089 C C . ILE A 1 276 ? -12.979 -15.932 -3.113 1.00 95.44 276 ILE A C 1
ATOM 2091 O O . ILE A 1 276 ? -13.222 -16.498 -4.178 1.00 95.44 276 ILE A O 1
ATOM 2095 N N . LYS A 1 277 ? -11.758 -15.968 -2.565 1.00 93.81 277 LYS A N 1
ATOM 2096 C CA . LYS A 1 277 ? -10.614 -16.662 -3.171 1.00 93.81 277 LYS A CA 1
ATOM 2097 C C . LYS A 1 277 ? -9.641 -17.108 -2.102 1.00 93.81 277 LYS A C 1
ATOM 2099 O O . LYS A 1 277 ? -9.144 -16.289 -1.344 1.00 93.81 277 LYS A O 1
ATOM 2104 N N . LYS A 1 278 ? -9.271 -18.387 -2.110 1.00 95.81 278 LYS A N 1
ATOM 2105 C CA . LYS A 1 278 ? -8.223 -18.883 -1.220 1.00 95.81 278 LYS A CA 1
ATOM 2106 C C . LYS A 1 278 ? -6.846 -18.398 -1.677 1.00 95.81 278 LYS A C 1
ATOM 2108 O O . LYS A 1 278 ? -6.372 -18.819 -2.731 1.00 95.81 278 LYS A O 1
ATOM 2113 N N . PHE A 1 279 ? -6.210 -17.544 -0.883 1.00 96.25 279 PHE A N 1
ATOM 2114 C CA . PHE A 1 279 ? -4.854 -17.074 -1.161 1.00 96.25 279 PHE A CA 1
ATOM 2115 C C . PHE A 1 279 ? -3.810 -18.168 -0.905 1.00 96.25 279 PHE A C 1
ATOM 2117 O O . PHE A 1 279 ? -3.914 -18.980 0.018 1.00 96.25 279 PHE A O 1
ATOM 2124 N N . ARG A 1 280 ? -2.775 -18.166 -1.741 1.00 94.38 280 ARG A N 1
ATOM 2125 C CA . ARG A 1 280 ? -1.550 -18.951 -1.635 1.00 94.38 280 ARG A CA 1
ATOM 2126 C C . ARG A 1 280 ? -0.500 -18.059 -0.989 1.00 94.38 280 ARG A C 1
ATOM 2128 O O . ARG A 1 280 ? 0.028 -17.145 -1.618 1.00 94.38 280 ARG A O 1
ATOM 2135 N N . LEU A 1 281 ? -0.211 -18.314 0.283 1.00 91.75 281 LEU A N 1
ATOM 2136 C CA . LEU A 1 281 ? 0.882 -17.619 0.951 1.00 91.75 281 LEU A CA 1
ATOM 2137 C C . LEU A 1 281 ? 2.219 -18.013 0.295 1.00 91.75 281 LEU A C 1
ATOM 2139 O O . LEU A 1 281 ? 2.418 -19.199 0.016 1.00 91.75 281 LEU A O 1
AT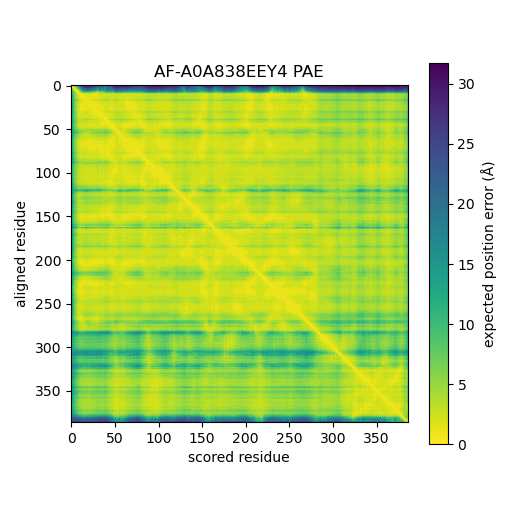OM 2143 N N . PRO A 1 282 ? 3.121 -17.049 0.046 1.00 86.19 282 PRO A N 1
ATOM 2144 C CA . PRO A 1 282 ? 4.409 -17.323 -0.577 1.00 86.19 282 PRO A CA 1
ATOM 2145 C C . PRO A 1 282 ? 5.273 -18.213 0.317 1.00 86.19 282 PRO A C 1
ATOM 2147 O O . PRO A 1 282 ? 5.246 -18.111 1.550 1.00 86.19 282 PRO A O 1
ATOM 2150 N N . GLU A 1 283 ? 6.069 -19.081 -0.307 1.00 80.38 283 GLU A N 1
ATOM 2151 C CA . GLU A 1 283 ? 6.959 -19.977 0.424 1.00 80.38 283 GLU A CA 1
ATOM 2152 C C . GLU A 1 283 ? 8.138 -19.189 1.008 1.00 80.38 283 GLU A C 1
ATOM 2154 O O . GLU A 1 283 ? 9.023 -18.692 0.307 1.00 80.38 283 GLU A O 1
ATOM 2159 N N . GLN A 1 284 ? 8.182 -19.095 2.333 1.00 74.38 284 GLN A N 1
ATOM 2160 C CA . GLN A 1 284 ? 9.226 -18.361 3.034 1.00 74.38 284 GLN A CA 1
ATOM 2161 C C . GLN A 1 284 ? 10.510 -19.188 3.175 1.00 74.38 284 GLN A C 1
ATOM 2163 O O . GLN A 1 284 ? 10.765 -19.807 4.210 1.00 74.38 284 GLN A O 1
ATOM 2168 N N . LYS A 1 285 ? 11.367 -19.170 2.150 1.00 80.50 285 LYS A N 1
ATOM 2169 C CA . LYS A 1 285 ? 12.662 -19.872 2.191 1.00 80.50 285 LYS A CA 1
ATOM 2170 C C . LYS A 1 285 ? 13.580 -19.272 3.262 1.00 80.50 285 LYS A C 1
ATOM 2172 O O . LYS A 1 285 ? 13.954 -18.102 3.186 1.00 80.50 285 LYS A O 1
ATOM 2177 N N . ALA A 1 286 ? 13.998 -20.090 4.231 1.00 83.38 286 ALA A N 1
ATOM 2178 C CA . ALA A 1 286 ? 14.805 -19.653 5.376 1.00 83.38 286 ALA A CA 1
ATOM 2179 C C . ALA A 1 286 ? 16.107 -18.940 4.967 1.00 83.38 286 ALA A C 1
ATOM 2181 O O . ALA A 1 286 ? 16.440 -17.899 5.529 1.00 83.38 286 ALA A O 1
ATOM 2182 N N . LEU A 1 287 ? 16.799 -19.446 3.938 1.00 84.44 287 LEU A N 1
ATOM 2183 C CA . LEU A 1 287 ? 18.015 -18.818 3.413 1.00 84.44 287 LEU A CA 1
ATOM 2184 C C . LEU A 1 287 ? 17.743 -17.422 2.834 1.00 84.44 287 LEU A C 1
ATOM 2186 O O . LEU A 1 287 ? 18.498 -16.493 3.103 1.00 84.44 287 LEU A O 1
ATOM 2190 N N . TYR A 1 288 ? 16.653 -17.260 2.077 1.00 80.00 288 TYR A N 1
ATOM 2191 C CA . TYR A 1 288 ? 16.264 -15.959 1.530 1.00 80.00 288 TYR A CA 1
ATOM 2192 C C . TYR A 1 288 ? 15.950 -14.968 2.653 1.00 80.00 288 TYR A C 1
ATOM 2194 O O . TYR A 1 288 ? 16.459 -13.851 2.643 1.00 80.00 288 TYR A O 1
ATOM 2202 N N . ARG A 1 289 ? 15.185 -15.398 3.667 1.00 81.00 289 ARG A N 1
ATOM 2203 C CA . ARG A 1 289 ? 14.888 -14.576 4.850 1.00 81.00 289 ARG A CA 1
ATOM 2204 C C . ARG A 1 289 ? 16.149 -14.161 5.593 1.00 81.00 289 ARG A C 1
ATOM 2206 O O . ARG A 1 289 ? 16.248 -13.009 5.993 1.00 81.00 289 ARG A O 1
ATOM 2213 N N . PHE A 1 290 ? 17.098 -15.077 5.760 1.00 85.88 290 PHE A N 1
ATOM 2214 C CA . PHE A 1 290 ? 18.365 -14.794 6.422 1.00 85.88 290 PHE A CA 1
ATOM 2215 C C . PHE A 1 290 ? 19.201 -13.772 5.642 1.00 85.88 290 PHE A C 1
ATOM 2217 O O . PHE A 1 290 ? 19.635 -12.782 6.221 1.00 85.88 290 PHE A O 1
ATOM 2224 N N . ILE A 1 291 ? 19.374 -13.962 4.328 1.00 85.06 291 ILE A N 1
ATOM 2225 C CA . ILE A 1 291 ? 20.125 -13.028 3.471 1.00 85.06 291 ILE A CA 1
ATOM 2226 C C . ILE A 1 291 ? 19.461 -11.648 3.460 1.00 85.06 291 ILE A C 1
ATOM 2228 O O . ILE A 1 291 ? 20.136 -10.641 3.657 1.00 85.06 291 ILE A O 1
ATOM 2232 N N . PHE A 1 292 ? 18.141 -11.602 3.266 1.00 82.38 292 PHE A N 1
ATOM 2233 C CA . PHE A 1 292 ? 17.380 -10.356 3.265 1.00 82.38 292 PHE A CA 1
ATOM 2234 C C . PHE A 1 292 ? 17.480 -9.639 4.614 1.00 82.38 292 PHE A C 1
ATOM 2236 O O . PHE A 1 292 ? 17.729 -8.439 4.662 1.00 82.38 292 PHE A O 1
ATOM 2243 N N . TRP A 1 293 ? 17.352 -10.377 5.720 1.00 88.25 293 TRP A N 1
ATOM 2244 C CA . TRP A 1 293 ? 17.519 -9.829 7.063 1.00 88.25 293 TRP A CA 1
ATOM 2245 C C . TRP A 1 293 ? 18.924 -9.262 7.280 1.00 88.25 293 TRP A C 1
ATOM 2247 O O . TRP A 1 293 ? 19.026 -8.143 7.767 1.00 88.25 293 TRP A O 1
ATOM 2257 N N . MET A 1 294 ? 19.984 -9.968 6.863 1.00 89.25 294 MET A N 1
ATOM 2258 C CA . MET A 1 294 ? 21.384 -9.538 7.018 1.00 89.25 294 MET A CA 1
ATOM 2259 C C . MET A 1 294 ? 21.685 -8.178 6.375 1.00 89.25 294 MET A C 1
ATOM 2261 O O . MET A 1 294 ? 22.575 -7.471 6.844 1.00 89.25 294 MET A O 1
ATOM 2265 N N . MET A 1 295 ? 20.945 -7.773 5.339 1.00 86.31 295 MET A N 1
ATOM 2266 C CA . MET A 1 295 ? 21.142 -6.472 4.691 1.00 86.31 295 MET A CA 1
ATOM 2267 C C . MET A 1 295 ? 20.865 -5.289 5.633 1.00 86.31 295 MET A C 1
ATOM 2269 O O . MET A 1 295 ? 21.497 -4.249 5.492 1.00 86.31 295 MET A O 1
ATOM 2273 N N . TYR A 1 296 ? 19.962 -5.430 6.606 1.00 88.62 296 TYR A N 1
ATOM 2274 C CA . TYR A 1 296 ? 19.574 -4.339 7.509 1.00 88.62 296 TYR A CA 1
ATOM 2275 C C . TYR A 1 296 ? 20.580 -4.037 8.637 1.00 88.62 296 TYR A C 1
ATOM 2277 O O . TYR A 1 296 ? 20.917 -2.866 8.802 1.00 88.62 296 TYR A O 1
ATOM 2285 N N . PRO A 1 297 ? 21.130 -5.011 9.394 1.00 89.38 297 PRO A N 1
ATOM 2286 C CA . PRO A 1 297 ? 22.201 -4.731 10.347 1.00 89.38 297 PRO A CA 1
ATOM 2287 C C . PRO A 1 297 ? 23.488 -4.268 9.646 1.00 89.38 297 PRO A C 1
ATOM 2289 O O . PRO A 1 297 ? 24.191 -3.412 10.177 1.00 89.38 297 PRO A O 1
ATOM 2292 N N . LEU A 1 298 ? 23.778 -4.772 8.439 1.00 90.12 298 LEU A N 1
ATOM 2293 C CA . LEU A 1 298 ? 24.917 -4.311 7.634 1.00 90.12 298 LEU A CA 1
ATOM 2294 C C . LEU A 1 298 ? 24.731 -2.884 7.091 1.00 90.12 298 LEU A C 1
ATOM 2296 O O . LEU A 1 298 ? 25.714 -2.225 6.757 1.00 90.12 298 LEU A O 1
ATOM 2300 N N . ASP A 1 299 ? 23.496 -2.382 7.040 1.00 87.62 299 ASP A N 1
ATOM 2301 C CA . ASP A 1 299 ? 23.204 -1.019 6.603 1.00 87.62 299 ASP A CA 1
ATOM 2302 C C . ASP A 1 299 ? 23.676 0.047 7.608 1.00 87.62 299 ASP A C 1
ATOM 2304 O O . ASP A 1 299 ? 24.047 1.145 7.205 1.00 87.62 299 ASP A O 1
ATOM 2308 N N . TYR A 1 300 ? 23.737 -0.258 8.911 1.00 87.44 300 TYR A N 1
ATOM 2309 C CA . TYR A 1 300 ? 24.203 0.700 9.925 1.00 87.44 300 TYR A CA 1
ATOM 2310 C C . TYR A 1 300 ? 25.639 1.193 9.668 1.00 87.44 300 TYR A C 1
ATOM 2312 O O . TYR A 1 300 ? 25.807 2.403 9.492 1.00 87.44 300 TYR A O 1
ATOM 2320 N N . PRO A 1 301 ? 26.668 0.320 9.576 1.00 89.62 301 PRO A N 1
ATOM 2321 C CA . PRO A 1 301 ? 28.023 0.768 9.262 1.00 89.62 301 PRO A CA 1
ATOM 2322 C C . PRO A 1 301 ? 28.141 1.331 7.840 1.00 89.62 301 PRO A C 1
ATOM 2324 O O . PRO A 1 301 ? 28.963 2.214 7.610 1.00 89.62 301 PRO A O 1
ATOM 2327 N N . TYR A 1 302 ? 27.311 0.875 6.892 1.00 86.56 302 TYR A N 1
ATOM 2328 C CA . TYR A 1 302 ? 27.283 1.424 5.534 1.00 86.56 302 TYR A CA 1
ATOM 2329 C C . TYR A 1 302 ? 26.865 2.902 5.530 1.00 86.56 302 TYR A C 1
ATOM 2331 O O . TYR A 1 302 ? 27.550 3.736 4.942 1.00 86.56 302 TYR A O 1
ATOM 2339 N N . THR A 1 303 ? 25.800 3.253 6.257 1.00 84.81 303 THR A N 1
ATOM 2340 C CA . THR A 1 303 ? 25.325 4.644 6.350 1.00 84.81 303 THR A CA 1
ATOM 2341 C C . THR A 1 303 ? 26.308 5.603 7.031 1.00 84.81 303 THR A C 1
ATOM 2343 O O . THR A 1 303 ? 26.161 6.809 6.881 1.00 84.81 303 THR A O 1
ATOM 2346 N N . TRP A 1 304 ? 27.326 5.110 7.749 1.00 83.56 304 TRP A N 1
ATOM 2347 C CA . TRP A 1 304 ? 28.377 5.964 8.325 1.00 83.56 304 TRP A CA 1
ATOM 2348 C C . TRP A 1 304 ? 29.391 6.463 7.295 1.00 83.56 304 TRP A C 1
ATOM 2350 O O . TRP A 1 304 ? 30.029 7.488 7.516 1.00 83.56 304 TRP A O 1
ATOM 2360 N N . ILE A 1 305 ? 29.564 5.727 6.196 1.00 85.50 305 ILE A N 1
ATOM 2361 C CA . ILE A 1 305 ? 30.543 6.036 5.145 1.00 85.50 305 ILE A CA 1
ATOM 2362 C C . ILE A 1 305 ? 29.886 6.467 3.830 1.00 85.50 305 ILE A C 1
ATOM 2364 O O . ILE A 1 305 ? 30.555 7.037 2.972 1.00 85.50 305 ILE A O 1
ATOM 2368 N N . ALA A 1 306 ? 28.599 6.172 3.651 1.00 81.62 306 ALA A N 1
ATOM 2369 C CA . ALA A 1 306 ? 27.832 6.550 2.475 1.00 81.62 306 ALA A CA 1
ATOM 2370 C C . ALA A 1 306 ? 27.255 7.972 2.594 1.00 81.62 306 ALA A C 1
ATOM 2372 O O . ALA A 1 306 ? 27.142 8.540 3.679 1.00 81.62 306 ALA A O 1
ATOM 2373 N N . GLU A 1 307 ? 26.862 8.550 1.458 1.00 80.31 307 GLU A N 1
ATOM 2374 C CA . GLU A 1 307 ? 26.103 9.805 1.430 1.00 80.31 307 GLU A CA 1
ATOM 2375 C C . GLU A 1 307 ? 24.725 9.618 2.091 1.00 80.31 307 GLU A C 1
ATOM 2377 O O . GLU A 1 307 ? 24.119 8.546 2.002 1.00 80.31 307 GLU A O 1
ATOM 2382 N N . ARG A 1 308 ? 24.204 10.673 2.731 1.00 78.44 308 ARG A N 1
ATOM 2383 C CA . ARG A 1 308 ? 22.876 10.659 3.366 1.00 78.44 308 ARG A CA 1
ATOM 2384 C C . ARG A 1 308 ? 21.806 10.179 2.374 1.00 78.44 308 ARG A C 1
ATOM 2386 O O . ARG A 1 308 ? 21.752 10.652 1.243 1.00 78.44 308 ARG A O 1
ATOM 2393 N N . GLY A 1 309 ? 20.953 9.255 2.815 1.00 75.75 309 GLY A N 1
ATOM 2394 C CA . GLY A 1 309 ? 19.887 8.663 1.999 1.00 75.75 309 GLY A CA 1
ATOM 2395 C C . GLY A 1 309 ? 20.299 7.444 1.168 1.00 75.75 309 GLY A C 1
ATOM 2396 O O . GLY A 1 309 ? 19.427 6.779 0.600 1.00 75.75 309 GLY A O 1
ATOM 2397 N N . LYS A 1 310 ? 21.597 7.102 1.117 1.00 80.38 310 LYS A N 1
ATOM 2398 C CA . LYS A 1 310 ? 22.062 5.838 0.532 1.00 80.38 310 LYS A CA 1
ATOM 2399 C C . LYS A 1 310 ? 22.067 4.736 1.580 1.00 80.38 310 LYS A C 1
ATOM 2401 O O . LYS A 1 310 ? 22.778 4.811 2.579 1.00 80.38 310 LYS A O 1
ATOM 2406 N N . HIS A 1 311 ? 21.325 3.678 1.287 1.00 83.94 311 HIS A N 1
ATOM 2407 C CA . HIS A 1 311 ? 21.290 2.458 2.077 1.00 83.94 311 HIS A CA 1
ATOM 2408 C C . HIS A 1 311 ? 21.928 1.307 1.299 1.00 83.94 311 HIS A C 1
ATOM 2410 O O . HIS A 1 311 ? 21.823 1.223 0.079 1.00 83.94 311 HIS A O 1
ATOM 2416 N N . LEU A 1 312 ? 22.516 0.348 2.004 1.00 85.56 312 LEU A N 1
ATOM 2417 C CA . LEU A 1 312 ? 23.048 -0.890 1.454 1.00 85.56 312 LEU A CA 1
ATOM 2418 C C . LEU A 1 312 ? 22.003 -1.594 0.585 1.00 85.56 312 LEU A C 1
ATOM 2420 O O . LEU A 1 312 ? 22.326 -2.099 -0.486 1.00 85.56 312 LEU A O 1
ATOM 2424 N N . CYS A 1 313 ? 20.740 -1.581 1.017 1.00 81.75 313 CYS A N 1
ATOM 2425 C CA . CYS A 1 313 ? 19.631 -2.113 0.237 1.00 81.75 313 CYS A CA 1
ATOM 2426 C C . CYS A 1 313 ? 19.510 -1.409 -1.124 1.00 81.75 313 CYS A C 1
ATOM 2428 O O . CYS A 1 313 ? 19.630 -2.070 -2.155 1.00 81.75 313 CYS A O 1
ATOM 2430 N N . THR A 1 314 ? 19.351 -0.080 -1.147 1.00 82.25 314 THR A N 1
ATOM 2431 C CA . THR A 1 314 ? 19.200 0.690 -2.394 1.00 82.25 314 THR A CA 1
ATOM 2432 C C . THR A 1 314 ? 20.418 0.534 -3.296 1.00 82.25 314 THR A C 1
ATOM 2434 O O . THR A 1 314 ? 20.270 0.221 -4.474 1.00 82.25 314 THR A O 1
ATOM 2437 N N . THR A 1 315 ? 21.624 0.625 -2.733 1.00 86.06 315 THR A N 1
ATOM 2438 C CA . THR A 1 315 ? 22.876 0.472 -3.480 1.00 86.06 315 THR A CA 1
ATOM 2439 C C . THR A 1 315 ? 23.011 -0.911 -4.105 1.00 86.06 315 THR A C 1
ATOM 2441 O O . THR A 1 315 ? 23.441 -1.021 -5.251 1.00 86.06 315 THR A O 1
ATOM 2444 N N . LEU A 1 316 ? 22.613 -1.979 -3.405 1.00 86.19 316 LEU A N 1
ATOM 2445 C CA . LEU A 1 316 ? 22.618 -3.322 -3.981 1.00 86.19 316 LEU A CA 1
ATOM 2446 C C . LEU A 1 316 ? 21.645 -3.420 -5.162 1.00 86.19 316 LEU A C 1
ATOM 2448 O O . LEU A 1 316 ? 22.028 -3.947 -6.208 1.00 86.19 316 LEU A O 1
ATOM 2452 N N . TYR A 1 317 ? 20.430 -2.879 -5.046 1.00 84.94 317 TYR A N 1
ATOM 2453 C CA . TYR A 1 317 ? 19.467 -2.867 -6.153 1.00 84.94 317 TYR A CA 1
ATOM 2454 C C . TYR A 1 317 ? 19.957 -2.047 -7.362 1.00 84.94 317 TYR A C 1
ATOM 2456 O O . TYR A 1 317 ? 19.780 -2.490 -8.497 1.00 84.94 317 TYR A O 1
ATOM 2464 N N . GLU A 1 318 ? 20.648 -0.926 -7.140 1.00 85.44 318 GLU A N 1
ATOM 2465 C CA . GLU A 1 318 ? 21.258 -0.096 -8.195 1.00 85.44 318 GLU A CA 1
ATOM 2466 C C . GLU A 1 318 ? 22.368 -0.815 -8.979 1.00 85.44 318 GLU A C 1
ATOM 2468 O O . GLU A 1 318 ? 22.632 -0.479 -10.134 1.00 85.44 318 GLU A O 1
ATOM 2473 N N . THR A 1 319 ? 23.014 -1.839 -8.402 1.00 84.88 319 THR A N 1
ATOM 2474 C CA . THR A 1 319 ? 23.994 -2.656 -9.147 1.00 84.88 319 THR A CA 1
ATOM 2475 C C . THR A 1 319 ? 23.349 -3.510 -10.240 1.00 84.88 319 THR A C 1
ATOM 2477 O O . THR A 1 319 ? 24.036 -4.012 -11.131 1.00 84.88 319 THR A O 1
ATOM 2480 N N . GLY A 1 320 ? 22.038 -3.753 -10.145 1.00 78.75 320 GLY A N 1
ATOM 2481 C CA . GLY A 1 320 ? 21.324 -4.695 -10.999 1.00 78.75 320 GLY A CA 1
ATOM 2482 C C . GLY A 1 320 ? 21.714 -6.161 -10.779 1.00 78.75 320 GLY A C 1
ATOM 2483 O O . GLY A 1 320 ? 21.324 -7.007 -11.587 1.00 78.75 320 GLY A O 1
ATOM 2484 N N . LEU A 1 321 ? 22.485 -6.495 -9.734 1.00 80.12 321 LEU A N 1
ATOM 2485 C CA . LEU A 1 321 ? 22.847 -7.877 -9.385 1.00 80.12 321 LEU A CA 1
ATOM 2486 C C . LEU A 1 321 ? 21.747 -8.589 -8.592 1.00 80.12 321 LEU A C 1
ATOM 2488 O O . LEU A 1 321 ? 21.599 -9.805 -8.727 1.00 80.12 321 LEU A O 1
ATOM 2492 N N . VAL A 1 322 ? 20.971 -7.835 -7.812 1.00 80.44 322 VAL A N 1
ATOM 2493 C CA . VAL A 1 322 ? 19.869 -8.336 -6.983 1.00 80.44 322 VAL A CA 1
ATOM 2494 C C . VAL A 1 322 ? 18.526 -7.790 -7.457 1.00 80.44 322 VAL A C 1
ATOM 2496 O O . VAL A 1 322 ? 18.451 -6.751 -8.112 1.00 80.44 322 VAL A O 1
ATOM 2499 N N . GLY A 1 323 ? 17.456 -8.500 -7.108 1.00 79.31 323 GLY A N 1
ATOM 2500 C CA . GLY A 1 323 ? 16.097 -8.092 -7.435 1.00 79.31 323 GLY A CA 1
ATOM 2501 C C . GLY A 1 323 ? 15.656 -8.399 -8.862 1.00 79.31 323 GLY A C 1
ATOM 2502 O O . GLY A 1 323 ? 16.324 -9.085 -9.642 1.00 79.31 323 GLY A O 1
ATOM 2503 N N . THR A 1 324 ? 14.475 -7.881 -9.178 1.00 84.62 324 THR A N 1
ATOM 2504 C CA . THR A 1 324 ? 13.814 -8.076 -10.464 1.00 84.62 324 THR A CA 1
ATOM 2505 C C . THR A 1 324 ? 14.400 -7.136 -11.506 1.00 84.62 324 THR A C 1
ATOM 2507 O O . THR A 1 324 ? 14.479 -5.933 -11.277 1.00 84.62 324 THR A O 1
ATOM 2510 N N . ARG A 1 325 ? 14.808 -7.663 -12.663 1.00 87.69 325 ARG A N 1
ATOM 2511 C CA . ARG A 1 325 ? 15.479 -6.867 -13.705 1.00 87.69 325 ARG A CA 1
ATOM 2512 C C . ARG A 1 325 ? 14.987 -7.224 -15.109 1.00 87.69 325 ARG A C 1
ATOM 2514 O O . ARG A 1 325 ? 15.139 -8.385 -15.514 1.00 87.69 325 ARG A O 1
ATOM 2521 N N . PRO A 1 326 ? 14.418 -6.261 -15.857 1.00 91.94 326 PRO A N 1
ATOM 2522 C CA . PRO A 1 326 ? 14.093 -6.460 -17.261 1.00 91.94 326 PRO A CA 1
ATOM 2523 C C . PRO A 1 326 ? 15.376 -6.516 -18.102 1.00 91.94 326 PRO A C 1
ATOM 2525 O O . PRO A 1 326 ? 16.330 -5.775 -17.869 1.00 91.94 326 PRO A O 1
ATOM 2528 N N . GLN A 1 327 ? 15.406 -7.415 -19.081 1.00 93.50 327 GLN A N 1
ATOM 2529 C CA . GLN A 1 327 ? 16.509 -7.607 -20.018 1.00 93.50 327 GLN A CA 1
ATOM 2530 C C . GLN A 1 327 ? 15.948 -7.725 -21.429 1.00 93.50 327 GLN A C 1
ATOM 2532 O O . GLN A 1 327 ? 15.104 -8.589 -21.680 1.00 93.50 327 GLN A O 1
ATOM 2537 N N . ILE A 1 328 ? 16.435 -6.885 -22.338 1.00 95.44 328 ILE A N 1
ATOM 2538 C CA . ILE A 1 328 ? 16.054 -6.928 -23.748 1.00 95.44 328 ILE A CA 1
ATOM 2539 C C . ILE A 1 328 ? 16.828 -8.064 -24.429 1.00 95.44 328 ILE A C 1
ATOM 2541 O O . ILE A 1 328 ? 18.045 -8.174 -24.289 1.00 95.44 328 ILE A O 1
ATOM 2545 N N . LYS A 1 329 ? 16.102 -8.928 -25.133 1.00 95.69 329 LYS A N 1
ATOM 2546 C CA . LYS A 1 329 ? 16.604 -10.023 -25.959 1.00 95.69 329 LYS A CA 1
ATOM 2547 C C . LYS A 1 329 ? 16.860 -9.497 -27.358 1.00 95.69 329 LYS A C 1
ATOM 2549 O O . LYS A 1 329 ? 15.916 -9.150 -28.068 1.00 95.69 329 LYS A O 1
ATOM 2554 N N . GLU A 1 330 ? 18.130 -9.400 -27.728 1.00 95.69 330 GLU A N 1
ATOM 2555 C CA . GLU A 1 330 ? 18.547 -8.859 -29.022 1.00 95.69 330 GLU A CA 1
ATOM 2556 C C . GLU A 1 330 ? 17.949 -9.657 -30.181 1.00 95.69 330 GLU A C 1
ATOM 2558 O O . GLU A 1 330 ? 17.444 -9.070 -31.131 1.00 95.69 330 GLU A O 1
ATOM 2563 N N . GLU A 1 331 ? 17.881 -10.978 -30.039 1.00 95.75 331 GLU A N 1
ATOM 2564 C CA . GLU A 1 331 ? 17.333 -11.902 -31.027 1.00 95.75 331 GLU A CA 1
ATOM 2565 C C . GLU A 1 331 ? 15.837 -11.697 -31.331 1.00 95.75 331 GLU A C 1
ATOM 2567 O O . GLU A 1 331 ? 15.364 -12.135 -32.376 1.00 95.75 331 GLU A O 1
ATOM 2572 N N . LYS A 1 332 ? 15.092 -11.024 -30.442 1.00 95.62 332 LYS A N 1
ATOM 2573 C CA . LYS A 1 332 ? 13.665 -10.701 -30.623 1.00 95.62 332 LYS A CA 1
ATOM 2574 C C . LYS A 1 332 ? 13.406 -9.205 -30.835 1.00 95.62 332 LYS A C 1
ATOM 2576 O O . LYS A 1 332 ? 12.292 -8.815 -31.165 1.00 95.62 332 LYS A O 1
ATOM 2581 N N . CYS A 1 333 ? 14.384 -8.338 -30.578 1.00 96.75 333 CYS A N 1
ATOM 2582 C CA . CYS A 1 333 ? 14.148 -6.899 -30.520 1.00 96.75 333 CYS A CA 1
ATOM 2583 C C . CYS A 1 333 ? 14.196 -6.253 -31.911 1.00 96.75 333 CYS A C 1
ATOM 2585 O O . CYS A 1 333 ? 15.241 -6.202 -32.552 1.00 96.75 333 CYS A O 1
ATOM 2587 N N . THR A 1 334 ? 13.088 -5.638 -32.327 1.00 96.81 334 THR A N 1
ATOM 2588 C CA . THR A 1 334 ? 12.992 -4.866 -33.581 1.00 96.81 334 THR A CA 1
ATOM 2589 C C . THR A 1 334 ? 13.469 -3.416 -33.456 1.00 96.81 334 THR A C 1
ATOM 2591 O O . THR A 1 334 ? 13.467 -2.681 -34.438 1.00 96.81 334 THR A O 1
ATOM 2594 N N . ARG A 1 335 ? 13.881 -2.981 -32.254 1.00 97.06 335 ARG A N 1
ATOM 2595 C CA . ARG A 1 335 ? 14.245 -1.586 -31.931 1.00 97.06 335 ARG A CA 1
ATOM 2596 C C . ARG A 1 335 ? 13.125 -0.565 -32.207 1.00 97.06 335 ARG A C 1
ATOM 2598 O O . ARG A 1 335 ? 13.415 0.603 -32.437 1.00 97.06 335 ARG A O 1
ATOM 2605 N N . CYS A 1 336 ? 11.858 -0.980 -32.126 1.00 96.94 336 CYS A N 1
ATOM 2606 C CA . CYS A 1 336 ? 10.698 -0.118 -32.395 1.00 96.94 336 CYS A CA 1
ATOM 2607 C C . CYS A 1 336 ? 10.521 1.059 -31.418 1.00 96.94 336 CYS A C 1
ATOM 2609 O O . CYS A 1 336 ? 9.862 2.029 -31.760 1.00 96.94 336 CYS A O 1
ATOM 2611 N N . GLY A 1 337 ? 11.088 0.981 -30.209 1.00 96.69 337 GLY A N 1
ATOM 2612 C CA . GLY A 1 337 ? 11.083 2.078 -29.234 1.00 96.69 337 GLY A CA 1
ATOM 2613 C C . GLY A 1 337 ? 9.885 2.153 -28.287 1.00 96.69 337 GLY A C 1
ATOM 2614 O O . GLY A 1 337 ? 9.963 2.888 -27.310 1.00 96.69 337 GLY A O 1
ATOM 2615 N N . VAL A 1 338 ? 8.862 1.309 -28.454 1.00 97.75 338 VAL A N 1
ATOM 2616 C CA . VAL A 1 338 ? 7.669 1.272 -27.577 1.00 97.75 338 VAL A CA 1
ATOM 2617 C C . VAL A 1 338 ? 8.023 1.146 -26.086 1.00 97.75 338 VAL A C 1
ATOM 2619 O O . VAL A 1 338 ? 7.384 1.748 -25.231 1.00 97.75 338 VAL A O 1
ATOM 2622 N N . CYS A 1 339 ? 9.073 0.393 -25.742 1.00 96.69 339 CYS A N 1
ATOM 2623 C CA . CYS A 1 339 ? 9.518 0.264 -24.353 1.00 96.69 339 CYS A CA 1
ATOM 2624 C C . CYS A 1 339 ? 10.087 1.564 -23.762 1.00 96.69 339 CYS A C 1
ATOM 2626 O O . CYS A 1 339 ? 9.980 1.757 -22.552 1.00 96.69 339 CYS A O 1
ATOM 2628 N N . VAL A 1 340 ? 10.694 2.418 -24.593 1.00 97.19 340 VAL A N 1
ATOM 2629 C CA . VAL A 1 340 ? 11.200 3.741 -24.204 1.00 97.19 340 VAL A CA 1
ATOM 2630 C C . VAL A 1 340 ? 10.026 4.692 -24.007 1.00 97.19 340 VAL A C 1
ATOM 2632 O O . VAL A 1 340 ? 9.963 5.347 -22.978 1.00 97.19 340 VAL A O 1
ATOM 2635 N N . GLU A 1 341 ? 9.068 4.703 -24.936 1.00 96.69 341 GLU A N 1
ATOM 2636 C CA . GLU A 1 341 ? 7.857 5.534 -24.850 1.00 96.69 341 GLU A CA 1
ATOM 2637 C C . GLU A 1 341 ? 6.995 5.188 -23.630 1.00 96.69 341 GLU A C 1
ATOM 2639 O O . GLU A 1 341 ? 6.473 6.072 -22.957 1.00 96.69 341 GLU A O 1
ATOM 2644 N N . ALA A 1 342 ? 6.883 3.898 -23.303 1.00 95.88 342 ALA A N 1
ATOM 2645 C CA . ALA A 1 342 ? 6.158 3.433 -22.126 1.00 95.88 342 ALA A CA 1
ATOM 2646 C C . ALA A 1 342 ? 6.879 3.737 -20.799 1.00 95.88 342 ALA A C 1
ATOM 2648 O O . ALA A 1 342 ? 6.281 3.575 -19.734 1.00 95.88 342 ALA A O 1
ATOM 2649 N N . CYS A 1 343 ? 8.165 4.106 -20.823 1.00 96.38 343 CYS A N 1
ATOM 2650 C CA . CYS A 1 343 ? 8.918 4.419 -19.615 1.00 96.38 343 CYS A CA 1
ATOM 2651 C C . CYS A 1 343 ? 8.769 5.911 -19.280 1.00 96.38 343 CYS A C 1
ATOM 2653 O O . CYS A 1 343 ? 9.287 6.749 -20.011 1.00 96.38 343 CYS A O 1
ATOM 2655 N N . PRO A 1 344 ? 8.130 6.273 -18.154 1.00 95.75 344 PRO A N 1
ATOM 2656 C CA . PRO A 1 344 ? 7.935 7.676 -17.790 1.00 95.75 344 PRO A CA 1
ATOM 2657 C C . PRO A 1 344 ? 9.189 8.312 -17.168 1.00 95.75 344 PRO A C 1
ATOM 2659 O O . PRO A 1 344 ? 9.163 9.474 -16.774 1.00 95.75 344 PRO A O 1
ATOM 2662 N N . LEU A 1 345 ? 10.275 7.547 -17.029 1.00 96.00 345 LEU A N 1
ATOM 2663 C CA . LEU A 1 345 ? 11.525 7.992 -16.426 1.00 96.00 345 LEU A CA 1
ATOM 2664 C C . LEU A 1 345 ? 12.578 8.252 -17.513 1.00 96.00 345 LEU A C 1
ATOM 2666 O O . LEU A 1 345 ? 12.658 7.485 -18.478 1.00 96.00 345 LEU A O 1
ATOM 2670 N N . PRO A 1 346 ? 13.419 9.286 -17.354 1.00 93.50 346 PRO A N 1
ATOM 2671 C CA . PRO A 1 346 ? 14.424 9.632 -18.349 1.00 93.50 346 PRO A CA 1
ATOM 2672 C C . PRO A 1 346 ? 15.541 8.583 -18.417 1.00 93.50 346 PRO A C 1
ATOM 2674 O O . PRO A 1 346 ? 15.957 8.025 -17.401 1.00 93.50 346 PRO A O 1
ATOM 2677 N N . ASP A 1 347 ? 16.038 8.337 -19.632 1.00 92.06 347 ASP A N 1
ATOM 2678 C CA . ASP A 1 347 ? 17.276 7.596 -19.917 1.00 92.06 347 ASP A CA 1
ATOM 2679 C C . ASP A 1 347 ? 17.381 6.177 -19.318 1.00 92.06 347 ASP A C 1
ATOM 2681 O O . ASP A 1 347 ? 18.473 5.635 -19.152 1.00 92.06 347 ASP A O 1
ATOM 2685 N N . VAL A 1 348 ? 16.252 5.521 -19.032 1.00 96.00 348 VAL A N 1
ATOM 2686 C CA . VAL A 1 348 ? 16.250 4.164 -18.454 1.00 96.00 348 VAL A CA 1
ATOM 2687 C C . VAL A 1 348 ? 16.635 3.089 -19.474 1.00 96.00 348 VAL A C 1
ATOM 2689 O O . VAL A 1 348 ? 17.264 2.092 -19.118 1.00 96.00 348 VAL A O 1
ATOM 2692 N N . ILE A 1 349 ? 16.238 3.247 -20.740 1.00 96.94 349 ILE A N 1
ATOM 2693 C CA . ILE A 1 349 ? 16.395 2.221 -21.779 1.00 96.94 349 ILE A CA 1
ATOM 2694 C C . ILE A 1 349 ? 17.153 2.795 -22.972 1.00 96.94 349 ILE A C 1
ATOM 2696 O O . ILE A 1 349 ? 16.719 3.757 -23.599 1.00 96.94 349 ILE A O 1
ATOM 2700 N N . ASN A 1 350 ? 18.257 2.150 -23.345 1.00 96.19 350 ASN A N 1
ATOM 2701 C CA . ASN A 1 350 ? 19.057 2.532 -24.502 1.00 96.19 350 ASN A CA 1
ATOM 2702 C C . ASN A 1 350 ? 18.850 1.539 -25.658 1.00 96.19 350 ASN A C 1
ATOM 2704 O O . ASN A 1 350 ? 19.326 0.407 -25.603 1.00 96.19 350 ASN A O 1
ATOM 2708 N N . LEU A 1 351 ? 18.186 1.970 -26.736 1.00 94.62 351 LEU A N 1
ATOM 2709 C CA . LEU A 1 351 ? 17.892 1.118 -27.904 1.00 94.62 351 LEU A CA 1
ATOM 2710 C C . LEU A 1 351 ? 19.117 0.780 -28.766 1.00 94.62 351 LEU A C 1
ATOM 2712 O O . LEU A 1 351 ? 19.076 -0.185 -29.529 1.00 94.62 351 LEU A O 1
ATOM 2716 N N . LYS A 1 352 ? 20.211 1.547 -28.663 1.00 94.00 352 LYS A N 1
ATOM 2717 C CA . LYS A 1 352 ? 21.454 1.243 -29.390 1.00 94.00 352 LYS A CA 1
ATOM 2718 C C . LYS A 1 352 ? 22.185 0.076 -28.739 1.00 94.00 352 LYS A C 1
ATOM 2720 O O . LYS A 1 352 ? 22.656 -0.814 -29.434 1.00 94.00 352 LYS A O 1
ATOM 2725 N N . THR A 1 353 ? 22.271 0.082 -27.410 1.00 95.75 353 THR A N 1
ATOM 2726 C CA . THR A 1 353 ? 22.973 -0.957 -26.639 1.00 95.75 353 THR A CA 1
ATOM 2727 C C . THR A 1 353 ? 22.057 -2.078 -26.154 1.00 95.75 353 THR A C 1
ATOM 2729 O O . THR A 1 353 ? 22.560 -3.078 -25.652 1.00 95.75 353 THR A O 1
ATOM 2732 N N . LEU A 1 354 ? 20.735 -1.910 -26.282 1.00 95.62 354 LEU A N 1
ATOM 2733 C CA . LEU A 1 354 ? 19.693 -2.798 -25.753 1.00 95.62 354 LEU A CA 1
ATOM 2734 C C . LEU A 1 354 ? 19.819 -3.046 -24.241 1.00 95.62 354 LEU A C 1
ATOM 2736 O O . LEU A 1 354 ? 19.477 -4.114 -23.732 1.00 95.62 354 LEU A O 1
ATOM 2740 N N . LYS A 1 355 ? 20.312 -2.045 -23.505 1.00 95.00 355 LYS A N 1
ATOM 2741 C CA . LYS A 1 355 ? 20.497 -2.116 -22.052 1.00 95.00 355 LYS A CA 1
ATOM 2742 C C . LYS A 1 355 ? 19.450 -1.292 -21.317 1.00 95.00 355 LYS A C 1
ATOM 2744 O O . LYS A 1 355 ? 19.063 -0.215 -21.766 1.00 95.00 355 LYS A O 1
ATOM 2749 N N . VAL A 1 356 ? 19.045 -1.818 -20.166 1.00 95.25 356 VAL A N 1
ATOM 2750 C CA . VAL A 1 356 ? 18.282 -1.102 -19.143 1.00 95.25 356 VAL A CA 1
ATOM 2751 C C . VAL A 1 356 ? 19.267 -0.666 -18.065 1.00 95.25 356 VAL A C 1
ATOM 2753 O O . VAL A 1 356 ? 20.028 -1.506 -17.579 1.00 95.25 356 VAL A O 1
ATOM 2756 N N . ASP A 1 357 ? 19.273 0.615 -17.706 1.00 94.38 357 ASP A N 1
ATOM 2757 C CA . ASP A 1 357 ? 20.117 1.125 -16.626 1.00 94.38 357 ASP A CA 1
ATOM 2758 C C . ASP A 1 357 ? 19.515 0.734 -15.261 1.00 94.38 357 ASP A C 1
ATOM 2760 O O . ASP A 1 357 ? 18.412 1.173 -14.919 1.00 94.38 357 ASP A O 1
ATOM 2764 N N . PRO A 1 358 ? 20.195 -0.112 -14.463 1.00 91.00 358 PRO A N 1
ATOM 2765 C CA . PRO A 1 358 ? 19.681 -0.541 -13.168 1.00 91.00 358 PRO A CA 1
ATOM 2766 C C . PRO A 1 358 ? 19.625 0.580 -12.121 1.00 91.00 358 PRO A C 1
ATOM 2768 O O . PRO A 1 358 ? 18.908 0.422 -11.136 1.00 91.00 358 PRO A O 1
ATOM 2771 N N . LYS A 1 359 ? 20.346 1.692 -12.315 1.00 89.50 359 LYS A N 1
ATOM 2772 C CA . LYS A 1 359 ? 20.357 2.819 -11.373 1.00 89.50 359 LYS A CA 1
ATOM 2773 C C . LYS A 1 359 ? 19.098 3.668 -11.476 1.00 89.50 359 LYS A C 1
ATOM 2775 O O . LYS A 1 359 ? 18.575 4.119 -10.465 1.00 89.50 359 LYS A O 1
ATOM 2780 N N . THR A 1 360 ? 18.606 3.883 -12.693 1.00 91.50 360 THR A N 1
ATOM 2781 C CA . THR A 1 360 ? 17.420 4.713 -12.951 1.00 91.50 360 THR A CA 1
ATOM 2782 C C . THR A 1 360 ? 16.141 3.877 -13.059 1.00 91.50 360 THR A C 1
ATOM 2784 O O . THR A 1 360 ? 15.046 4.373 -12.795 1.00 91.50 360 THR A O 1
ATOM 2787 N N . CYS A 1 361 ? 16.249 2.581 -13.373 1.00 93.62 361 CYS A N 1
ATOM 2788 C CA . CYS A 1 361 ? 15.106 1.676 -13.459 1.00 93.62 361 CYS A CA 1
ATOM 2789 C C . CYS A 1 361 ? 14.476 1.368 -12.088 1.00 93.62 361 CYS A C 1
ATOM 2791 O O . CYS A 1 361 ? 15.050 0.671 -11.252 1.00 93.62 361 CYS A O 1
ATOM 2793 N N . GLN A 1 362 ? 13.210 1.754 -11.917 1.00 92.94 362 GLN A N 1
ATOM 2794 C CA . GLN A 1 362 ? 12.405 1.444 -10.725 1.00 92.94 362 GLN A CA 1
ATOM 2795 C C . GLN A 1 362 ? 11.684 0.086 -10.788 1.00 92.94 362 GLN A C 1
ATOM 2797 O O . GLN A 1 362 ? 10.814 -0.197 -9.970 1.00 92.94 362 GLN A O 1
ATOM 2802 N N . ARG A 1 363 ? 12.020 -0.775 -11.760 1.00 92.69 363 ARG A N 1
ATOM 2803 C CA . ARG A 1 363 ? 11.526 -2.167 -11.849 1.00 92.69 363 ARG A CA 1
ATOM 2804 C C . ARG A 1 363 ? 9.989 -2.292 -11.914 1.00 92.69 363 ARG A C 1
ATOM 2806 O O . ARG A 1 363 ? 9.423 -3.306 -11.519 1.00 92.69 363 ARG A O 1
ATOM 2813 N N . CYS A 1 364 ? 9.308 -1.292 -12.477 1.00 92.50 364 CYS A N 1
ATOM 2814 C CA . CYS A 1 364 ? 7.847 -1.273 -12.636 1.00 92.50 364 CYS A CA 1
ATOM 2815 C C . CYS A 1 364 ? 7.305 -2.297 -13.647 1.00 92.50 364 CYS A C 1
ATOM 2817 O O . CYS A 1 364 ? 6.145 -2.682 -13.563 1.00 92.50 364 CYS A O 1
ATOM 2819 N N . LEU A 1 365 ? 8.152 -2.758 -14.576 1.00 93.00 365 LEU A N 1
ATOM 2820 C CA . LEU A 1 365 ? 7.825 -3.664 -15.688 1.00 93.00 365 LEU A CA 1
ATOM 2821 C C . LEU A 1 365 ? 6.876 -3.097 -16.762 1.00 93.00 365 LEU A C 1
ATOM 2823 O O . LEU A 1 365 ? 6.457 -3.854 -17.633 1.00 93.00 365 LEU A O 1
ATOM 2827 N N . LEU A 1 366 ? 6.636 -1.780 -16.803 1.00 93.81 366 LEU A N 1
ATOM 2828 C CA . LEU A 1 366 ? 5.869 -1.145 -17.890 1.00 93.81 366 LEU A CA 1
ATOM 2829 C C . LEU A 1 366 ? 6.444 -1.473 -19.276 1.00 93.81 366 LEU A C 1
ATOM 2831 O O . LEU A 1 366 ? 5.716 -1.849 -20.189 1.00 93.81 366 LEU A O 1
ATOM 2835 N N . CYS A 1 367 ? 7.772 -1.419 -19.418 1.00 94.88 367 CYS A N 1
ATOM 2836 C CA . CYS A 1 367 ? 8.445 -1.766 -20.668 1.00 94.88 367 CYS A CA 1
ATOM 2837 C C . CYS A 1 367 ? 8.187 -3.219 -21.093 1.00 94.88 367 CYS A C 1
ATOM 2839 O O . CYS A 1 367 ? 7.998 -3.500 -22.275 1.00 94.88 367 CYS A O 1
ATOM 2841 N N . TYR A 1 368 ? 8.179 -4.135 -20.125 1.00 93.75 368 TYR A N 1
ATOM 2842 C CA . TYR A 1 368 ? 7.939 -5.555 -20.340 1.00 93.75 368 TYR A CA 1
ATOM 2843 C C . TYR A 1 368 ? 6.497 -5.815 -20.789 1.00 93.75 368 TYR A C 1
ATOM 2845 O O . TYR A 1 368 ? 6.275 -6.572 -21.731 1.00 93.75 368 TYR A O 1
ATOM 2853 N N . GLU A 1 369 ? 5.532 -5.146 -20.159 1.00 91.56 369 GLU A N 1
ATOM 2854 C CA . GLU A 1 369 ? 4.114 -5.264 -20.497 1.00 91.56 369 GLU A CA 1
ATOM 2855 C C . GLU A 1 369 ? 3.815 -4.686 -21.890 1.00 91.56 369 GLU A C 1
ATOM 2857 O O . GLU A 1 369 ? 3.085 -5.321 -22.654 1.00 91.56 369 GLU A O 1
ATOM 2862 N N . ALA A 1 370 ? 4.441 -3.554 -22.240 1.00 94.69 370 ALA A N 1
ATOM 2863 C CA . ALA A 1 370 ? 4.221 -2.820 -23.487 1.00 94.69 370 ALA A CA 1
ATOM 2864 C C . ALA A 1 370 ? 4.935 -3.405 -24.721 1.00 94.69 370 ALA A C 1
ATOM 2866 O O . ALA A 1 370 ? 4.596 -3.049 -25.846 1.00 94.69 370 ALA A O 1
ATOM 2867 N N . CYS A 1 371 ? 5.944 -4.268 -24.553 1.00 96.25 371 CYS A N 1
ATOM 2868 C CA . CYS A 1 371 ? 6.749 -4.755 -25.675 1.00 96.25 371 CYS A CA 1
ATOM 2869 C C . CYS A 1 371 ? 5.927 -5.659 -26.626 1.00 96.25 371 CYS A C 1
ATOM 2871 O O . CYS A 1 371 ? 5.554 -6.762 -26.214 1.00 96.25 371 CYS A O 1
ATOM 2873 N N . PRO A 1 372 ? 5.712 -5.265 -27.901 1.00 95.69 372 PRO A N 1
ATOM 2874 C CA . PRO A 1 372 ? 4.870 -6.030 -28.829 1.00 95.69 372 PRO A CA 1
ATOM 2875 C C . PRO A 1 372 ? 5.509 -7.361 -29.249 1.00 95.69 372 PRO A C 1
ATOM 2877 O O . PRO A 1 372 ? 4.821 -8.362 -29.415 1.00 95.69 372 PRO A O 1
ATOM 2880 N N . GLU A 1 373 ? 6.840 -7.397 -29.336 1.00 95.69 373 GLU A N 1
ATOM 2881 C CA . GLU A 1 373 ? 7.605 -8.576 -29.767 1.00 95.69 373 GLU A CA 1
ATOM 2882 C C . GLU A 1 373 ? 7.885 -9.571 -28.634 1.00 95.69 373 GLU A C 1
ATOM 2884 O O . GLU A 1 373 ? 8.567 -10.577 -28.833 1.00 95.69 373 GLU A O 1
ATOM 2889 N N . ASN A 1 374 ? 7.442 -9.276 -27.404 1.00 94.50 374 ASN A N 1
ATOM 2890 C CA . ASN A 1 374 ? 7.847 -10.029 -26.211 1.00 94.50 374 ASN A CA 1
ATOM 2891 C C . ASN A 1 374 ? 9.382 -10.156 -26.086 1.00 94.50 374 ASN A C 1
ATOM 2893 O O . ASN A 1 374 ? 9.913 -11.166 -25.619 1.00 94.50 374 ASN A O 1
ATOM 2897 N N . ALA A 1 375 ? 10.113 -9.126 -26.526 1.00 95.31 375 ALA A N 1
ATOM 2898 C CA . ALA A 1 375 ? 11.571 -9.106 -26.525 1.00 95.31 375 ALA A CA 1
ATOM 2899 C C . ALA A 1 375 ? 12.165 -8.799 -25.144 1.00 95.31 375 ALA A C 1
ATOM 2901 O O . ALA A 1 375 ? 13.375 -8.878 -24.970 1.00 95.31 375 ALA A O 1
ATOM 2902 N N . ILE A 1 376 ? 11.356 -8.439 -24.147 1.00 94.44 376 ILE A N 1
ATOM 2903 C CA . ILE A 1 376 ? 11.835 -8.169 -22.790 1.00 94.44 376 ILE A CA 1
ATOM 2904 C C . ILE A 1 376 ? 11.569 -9.395 -21.924 1.00 94.44 376 ILE A C 1
ATOM 2906 O O . ILE A 1 376 ? 10.439 -9.838 -21.775 1.00 94.44 376 ILE A O 1
ATOM 2910 N N . SER A 1 377 ? 12.629 -9.934 -21.336 1.00 91.38 377 SER A N 1
ATOM 2911 C CA . SER A 1 377 ? 12.563 -10.970 -20.302 1.00 91.38 377 SER A CA 1
ATOM 2912 C C . SER A 1 377 ? 12.769 -10.349 -18.926 1.00 91.38 377 SER A C 1
ATOM 2914 O O . SER A 1 377 ? 13.401 -9.299 -18.820 1.00 91.38 377 SER A O 1
ATOM 2916 N N . VAL A 1 378 ? 12.292 -10.993 -17.863 1.00 89.19 378 VAL A N 1
ATOM 2917 C CA . VAL A 1 378 ? 12.443 -10.473 -16.499 1.00 89.19 378 VAL A CA 1
ATOM 2918 C C . VAL A 1 378 ? 13.092 -11.532 -15.618 1.00 89.19 378 VAL A C 1
ATOM 2920 O O . VAL A 1 378 ? 12.503 -12.571 -15.336 1.00 89.19 378 VAL A O 1
ATOM 2923 N N . LYS A 1 379 ? 14.322 -11.277 -15.159 1.00 84.19 379 LYS A N 1
ATOM 2924 C CA . LYS A 1 379 ? 14.952 -12.130 -14.139 1.00 84.19 379 LYS A CA 1
ATOM 2925 C C . LYS A 1 379 ? 14.385 -11.781 -12.768 1.00 84.19 379 LYS A C 1
ATOM 2927 O O . LYS A 1 379 ? 14.193 -10.603 -12.486 1.00 84.19 379 LYS A O 1
ATOM 2932 N N . GLY A 1 380 ? 14.180 -12.788 -11.916 1.00 74.62 380 GLY A N 1
ATOM 2933 C CA . GLY A 1 380 ? 13.629 -12.593 -10.568 1.00 74.62 380 GLY A CA 1
ATOM 2934 C C . GLY A 1 380 ? 12.126 -12.292 -10.553 1.00 74.62 380 GLY A C 1
ATOM 2935 O O . GLY A 1 380 ? 11.634 -11.720 -9.589 1.00 74.62 380 GLY A O 1
ATOM 2936 N N . TYR A 1 381 ? 11.408 -12.654 -11.620 1.00 74.88 381 TYR A N 1
ATOM 2937 C CA . TYR A 1 381 ? 9.951 -12.595 -11.704 1.00 74.88 381 TYR A CA 1
ATOM 2938 C C . TYR A 1 381 ? 9.421 -13.975 -12.099 1.00 74.88 381 TYR A C 1
ATOM 2940 O O . TYR A 1 381 ? 9.728 -14.461 -13.186 1.00 74.88 381 TYR A O 1
ATOM 2948 N N . SER A 1 382 ? 8.673 -14.627 -11.209 1.00 58.06 382 SER A N 1
ATOM 2949 C CA . SER A 1 382 ? 8.118 -15.970 -11.439 1.00 58.06 382 SER A CA 1
ATOM 2950 C C . SER A 1 382 ? 6.968 -15.981 -12.452 1.00 58.06 382 SER A C 1
ATOM 2952 O O . SER A 1 382 ? 6.733 -17.013 -13.072 1.00 58.06 382 SER A O 1
ATOM 2954 N N . GLY A 1 383 ? 6.299 -14.841 -12.662 1.00 58.41 383 GLY A N 1
ATOM 2955 C CA . GLY A 1 383 ? 5.221 -14.662 -13.643 1.00 58.41 383 GLY A CA 1
ATOM 2956 C C . GLY A 1 383 ? 5.683 -14.221 -15.038 1.00 58.41 383 GLY A C 1
ATOM 2957 O O . GLY A 1 383 ? 4.877 -13.713 -15.818 1.00 58.41 383 GLY A O 1
ATOM 2958 N N . ALA A 1 384 ? 6.977 -14.331 -15.358 1.00 60.84 384 ALA A N 1
ATOM 2959 C CA . ALA A 1 384 ? 7.469 -13.972 -16.686 1.00 60.84 384 ALA A CA 1
ATOM 2960 C C . ALA A 1 384 ? 6.805 -14.854 -17.767 1.00 60.84 384 ALA A C 1
ATOM 2962 O O . ALA A 1 384 ? 6.673 -16.063 -17.586 1.00 60.84 384 ALA A O 1
ATOM 2963 N N . ARG A 1 385 ? 6.393 -14.237 -18.885 1.00 62.41 385 ARG A N 1
ATOM 2964 C CA . ARG A 1 385 ? 5.899 -14.890 -20.107 1.00 62.41 385 ARG A CA 1
ATOM 2965 C C . ARG A 1 385 ? 6.947 -15.945 -20.478 1.00 62.41 385 ARG A C 1
ATOM 2967 O O . ARG A 1 385 ? 8.116 -15.585 -20.634 1.00 62.41 385 ARG A O 1
ATOM 2974 N N . GLN A 1 386 ? 6.541 -17.216 -20.504 1.00 45.09 386 GLN A N 1
ATOM 2975 C CA . GLN A 1 386 ? 7.418 -18.327 -20.884 1.00 45.09 386 GLN A CA 1
ATOM 2976 C C . GLN A 1 386 ? 7.841 -18.217 -22.348 1.00 45.09 386 GLN A C 1
ATOM 2978 O O . GLN A 1 386 ? 6.994 -17.803 -23.174 1.00 45.09 386 GLN A O 1
#

Mean predicted aligned error: 4.69 Å

Foldseek 3Di:
DPPDDDLAWEKEKFFQPVHLLVRLQVSQVRRPACCLLCVVFQAAEEQWALQFLAECQQQLTFDLSNVLSNQVRCVVNNHAAEYAFAHHLQFDRVLSCLSHVVVVSCVVRVYHYDDDDLQDDPQWDKDQFPPQDQLRIFIFGPVVVRHAYEYEYEFEAELQQLTDFQLNSCLRRTRPVSVLSCLQRDVLSSSLNVCRTDFHSKYKYDVCWHFAEHDSQFGGIDRQRMIMMIRDSLQSVCVSCQQQVHDLCVRRNNVVNCVRVNDGHYDYDDDDRGHRHHGDGYDHDPVVSVVVSVQSVVQVVVCVPDDPSDGSSNVVQQVVPDDKDKAFAPVQDPLPCQLVVQNSWPPQADSVVRDGRSNRDSNNCSSCVRDPSNRIFMPRHPPTDD

Sequence (386 aa):
MLGTRPDTDTIAITRTFDGIEEAAHRVIEQIGGMESVIRGAKMAVLKPNFVAGRNGATGSTTSFALLKAVAEEVRACGAEPVLCETPGTEFDRDATYTILGVEKFCEENGIRILRVDPEGGDDWVELHPDGAKKLRHYHMPRILQEARLINLPVLKTHVVSAMTLSMKNSMGILPRPDRRSMHTFGIDQSIVDMNLGIKPDLNIVDGSVGQDGEGPLYGDKADLQVLIAGRDTLAVDLACCQIVGVKPRDIPHLKLALEQLGKPSWETVGEDVGVIKKFRLPEQKALYRFIFWMMYPLDYPYTWIAERGKHLCTTLYETGLVGTRPQIKEEKCTRCGVCVEACPLPDVINLKTLKVDPKTCQRCLLCYEACPENAISVKGYSGARQ

Secondary structure (DSSP, 8-state):
--PPPPSSEEEEEEE-TT-HHHHHHHHHHHTTTTHHHHTT-SEEEEE--BSSS--GGGTSB--HHHHHHHHHHHHHTTPEEEEE----TTS-HHHHHHHHTHHHHHHHTTPEEE---TT-STTEEEE--TT-SS--SEEEEGGGGTSEEEE--EEEEETTTEEE-HHHHGGGGS-HHHHHHHHHH-HHHHHHHHHHH---SEEEEEEEEEEESSTTTSSEEEEEEEEEEES-HHHHHHHHHHHTT--GGGSHHHHHHHHHH-PPPEEEEE---------------HHHHHHHHHHHHHHHHHHHHSPTT--HHHHHHHTTSSS-EEEE-GGG-----HHHHT--STT-EETTTTEE-TTT-----HHHHH-TT--EEEET-TT---

pLDDT: mean 92.51, std 9.52, range [26.11, 98.88]

Solvent-accessible surface area (backbone atoms only — not comparable to full-atom values): 20359 Å² total; per-residue (Å²): 132,87,72,79,75,68,90,54,44,52,36,14,28,30,60,28,89,87,33,50,37,61,27,44,54,51,30,38,46,68,64,61,30,52,55,72,56,47,69,85,32,62,30,32,37,38,29,53,27,55,50,50,31,41,60,28,90,47,15,35,15,40,49,66,49,45,54,48,38,51,38,51,46,39,41,74,63,67,16,48,28,28,40,41,70,43,35,39,85,74,45,59,54,68,61,25,33,59,61,64,42,46,67,62,52,24,64,79,68,71,36,46,78,51,84,75,61,51,81,53,63,91,64,48,38,81,45,70,38,81,86,33,84,67,42,50,59,46,50,39,52,47,66,59,80,67,28,38,38,37,35,27,16,31,45,25,18,14,53,87,53,35,50,39,36,51,57,53,41,61,58,31,53,38,31,49,66,48,55,42,48,28,52,53,73,38,47,42,58,21,37,43,22,47,49,64,64,57,70,48,57,32,36,41,34,34,20,50,35,9,16,31,26,54,12,59,79,59,22,47,66,32,84,62,38,26,40,42,26,24,52,48,48,65,51,46,43,50,52,50,24,52,30,26,60,44,61,54,71,78,24,60,32,53,35,52,33,40,74,73,75,44,82,77,53,67,48,82,42,81,57,91,69,64,66,74,50,75,58,50,67,34,83,68,50,65,68,58,53,49,57,60,41,53,45,40,64,54,21,57,69,42,46,75,77,42,62,91,90,50,40,50,60,35,54,45,40,38,69,53,81,46,72,55,45,72,43,59,37,72,94,49,50,83,70,82,50,55,38,50,74,56,39,84,57,80,86,26,59,40,76,90,78,49,43,60,40,38,70,69,47,75,69,50,51,50,35,49,73,56,32,89,68,62,21,46,44,46,48,79,46,92,75,50,87,127